Protein AF-0000000079761690 (afdb_homodimer)

Structure (mmCIF, N/CA/C/O backbone):
data_AF-0000000079761690-model_v1
#
loop_
_entity.id
_entity.type
_entity.pdbx_description
1 polymer 'Uncharacterized protein'
#
loop_
_atom_site.group_PDB
_atom_site.id
_atom_site.type_symbol
_atom_site.label_atom_id
_atom_site.label_alt_id
_atom_site.label_comp_id
_atom_site.label_asym_id
_atom_site.label_entity_id
_atom_site.label_seq_id
_atom_site.pdbx_PDB_ins_code
_atom_site.Cartn_x
_atom_site.Cartn_y
_atom_site.Cartn_z
_atom_site.occupancy
_atom_site.B_iso_or_equiv
_atom_site.auth_seq_id
_atom_site.auth_comp_id
_atom_site.auth_asym_id
_atom_site.auth_atom_id
_atom_site.pdbx_PDB_model_num
ATOM 1 N N . MET A 1 1 ? -16.484 -4.801 14.531 1 29.17 1 MET A N 1
ATOM 2 C CA . MET A 1 1 ? -15.445 -5.816 14.625 1 29.17 1 MET A CA 1
ATOM 3 C C . MET A 1 1 ? -14.078 -5.172 14.836 1 29.17 1 MET A C 1
ATOM 5 O O . MET A 1 1 ? -13.812 -4.09 14.312 1 29.17 1 MET A O 1
ATOM 9 N N . ASN A 1 2 ? -13.383 -5.191 15.906 1 39.12 2 ASN A N 1
ATOM 10 C CA . ASN A 1 2 ? -12.172 -4.562 16.422 1 39.12 2 ASN A CA 1
ATOM 11 C C . ASN A 1 2 ? -11.016 -4.672 15.43 1 39.12 2 ASN A C 1
ATOM 13 O O . ASN A 1 2 ? -10.445 -5.75 15.258 1 39.12 2 ASN A O 1
ATOM 17 N N . ASP A 1 3 ? -11.07 -4.363 14.242 1 51.81 3 ASP A N 1
ATOM 18 C CA . ASP A 1 3 ? -10.141 -4.625 13.148 1 51.81 3 ASP A CA 1
ATOM 19 C C . ASP A 1 3 ? -8.695 -4.402 13.594 1 51.81 3 ASP A C 1
ATOM 21 O O . ASP A 1 3 ? -8.242 -3.26 13.688 1 51.81 3 ASP A O 1
ATOM 25 N N . GLU A 1 4 ? -8.211 -5.27 14.5 1 69.19 4 GLU A N 1
ATOM 26 C CA . GLU A 1 4 ? -6.871 -5.238 15.086 1 69.19 4 GLU A CA 1
ATOM 27 C C . GLU A 1 4 ? -5.805 -5.02 14.016 1 69.19 4 GLU A C 1
ATOM 29 O O . GLU A 1 4 ? -5.723 -5.781 13.047 1 69.19 4 GLU A O 1
ATOM 34 N N . LYS A 1 5 ? -5.289 -3.928 14.055 1 87.62 5 LYS A N 1
ATOM 35 C CA . LYS A 1 5 ? -4.242 -3.533 13.109 1 87.62 5 LYS A CA 1
ATOM 36 C C . LYS A 1 5 ? -2.994 -4.395 13.281 1 87.62 5 LYS A C 1
ATOM 38 O O . LYS A 1 5 ? -2.641 -4.77 14.406 1 87.62 5 LYS A O 1
ATOM 43 N N . ARG A 1 6 ? -2.508 -4.945 12.258 1 94.75 6 ARG A N 1
ATOM 44 C CA . ARG A 1 6 ? -1.269 -5.715 12.234 1 94.75 6 ARG A CA 1
ATOM 45 C C . ARG A 1 6 ? -0.121 -4.922 12.852 1 94.75 6 ARG A C 1
ATOM 47 O O . ARG A 1 6 ? 0.032 -3.729 12.578 1 94.75 6 ARG A O 1
ATOM 54 N N . MET A 1 7 ? 0.64 -5.605 13.781 1 95.88 7 MET A N 1
ATOM 55 C CA . MET A 1 7 ? 1.746 -4.953 14.469 1 95.88 7 MET A CA 1
ATOM 56 C C . MET A 1 7 ? 3.068 -5.648 14.164 1 95.88 7 MET A C 1
ATOM 58 O O . MET A 1 7 ? 3.102 -6.863 13.969 1 95.88 7 MET A O 1
ATOM 62 N N . ILE A 1 8 ? 4.109 -4.902 14.141 1 94.94 8 ILE A N 1
ATOM 63 C CA . ILE A 1 8 ? 5.492 -5.363 14.18 1 94.94 8 ILE A CA 1
ATOM 64 C C . ILE A 1 8 ? 6.23 -4.707 15.344 1 94.94 8 ILE A C 1
ATOM 66 O O . ILE A 1 8 ? 6.555 -3.52 15.281 1 94.94 8 ILE A O 1
ATOM 70 N N . GLY A 1 9 ? 6.438 -5.512 16.406 1 93.5 9 GLY A N 1
ATOM 71 C CA . GLY A 1 9 ? 6.855 -4.871 17.641 1 93.5 9 GLY A CA 1
ATOM 72 C C . GLY A 1 9 ? 5.844 -3.871 18.156 1 93.5 9 GLY A C 1
ATOM 73 O O . GLY A 1 9 ? 4.664 -4.188 18.297 1 93.5 9 GLY A O 1
ATOM 74 N N . ASN A 1 10 ? 6.367 -2.721 18.391 1 95.81 10 ASN A N 1
ATOM 75 C CA . ASN A 1 10 ? 5.504 -1.652 18.891 1 95.81 10 ASN A CA 1
ATOM 76 C C . ASN A 1 10 ? 4.945 -0.805 17.75 1 95.81 10 ASN A C 1
ATOM 78 O O . ASN A 1 10 ? 4.184 0.134 17.984 1 95.81 10 ASN A O 1
ATOM 82 N N . TYR A 1 11 ? 5.285 -1.152 16.594 1 97.44 11 TYR A N 1
ATOM 83 C CA . TYR A 1 11 ? 4.879 -0.362 15.438 1 97.44 11 TYR A CA 1
ATOM 84 C C . TYR A 1 11 ? 3.6 -0.914 14.82 1 97.44 11 TYR A C 1
ATOM 86 O O . TYR A 1 11 ? 3.434 -2.131 14.703 1 97.44 11 TYR A O 1
ATOM 94 N N . THR A 1 12 ? 2.682 -0.026 14.461 1 98 12 THR A N 1
ATOM 95 C CA . THR A 1 12 ? 1.476 -0.392 13.727 1 98 12 THR A CA 1
ATOM 96 C C . THR A 1 12 ? 1.738 -0.403 12.227 1 98 12 THR A C 1
ATOM 98 O O . THR A 1 12 ? 2.277 0.561 11.672 1 98 12 THR A O 1
ATOM 101 N N . VAL A 1 13 ? 1.332 -1.502 11.508 1 97.69 13 VAL A N 1
ATOM 102 C CA . VAL A 1 13 ? 1.487 -1.591 10.055 1 97.69 13 VAL A CA 1
ATOM 103 C C . VAL A 1 13 ? 0.431 -0.729 9.367 1 97.69 13 VAL A C 1
ATOM 105 O O . VAL A 1 13 ? -0.77 -0.944 9.555 1 97.69 13 VAL A O 1
ATOM 108 N N . GLU A 1 14 ? 0.853 0.185 8.594 1 97.81 14 GLU A N 1
ATOM 109 C CA . GLU A 1 14 ? -0.068 1.078 7.895 1 97.81 14 GLU A CA 1
ATOM 110 C C . GLU A 1 14 ? -0.171 0.72 6.414 1 97.81 14 GLU A C 1
ATOM 112 O O . GLU A 1 14 ? -1.222 0.905 5.797 1 97.81 14 GLU A O 1
ATOM 117 N N . GLN A 1 15 ? 0.913 0.33 5.863 1 97.94 15 GLN A N 1
ATOM 118 C CA . GLN A 1 15 ? 0.958 -0.113 4.473 1 97.94 15 GLN A CA 1
ATOM 119 C C . GLN A 1 15 ? 1.73 -1.422 4.34 1 97.94 15 GLN A C 1
ATOM 121 O O . GLN A 1 15 ? 2.697 -1.656 5.066 1 97.94 15 GLN A O 1
ATOM 126 N N . SER A 1 16 ? 1.287 -2.203 3.445 1 98 16 SER A N 1
ATOM 127 C CA . SER A 1 16 ? 1.941 -3.48 3.172 1 98 16 SER A CA 1
ATOM 128 C C . SER A 1 16 ? 1.689 -3.932 1.737 1 98 16 SER A C 1
ATOM 130 O O . SER A 1 16 ? 0.546 -3.945 1.276 1 98 16 SER A O 1
ATOM 132 N N . ILE A 1 17 ? 2.756 -4.246 1.039 1 98.38 17 ILE A N 1
ATOM 133 C CA . ILE A 1 17 ? 2.654 -4.789 -0.31 1 98.38 17 ILE A CA 1
ATOM 134 C C . ILE A 1 17 ? 3.559 -6.016 -0.441 1 98.38 17 ILE A C 1
ATOM 136 O O . ILE A 1 17 ? 4.766 -5.93 -0.198 1 98.38 17 ILE A O 1
ATOM 140 N N . HIS A 1 18 ? 2.984 -7.082 -0.744 1 97.19 18 HIS A N 1
ATOM 141 C CA . HIS A 1 18 ? 3.725 -8.32 -0.949 1 97.19 18 HIS A CA 1
ATOM 142 C C . HIS A 1 18 ? 3.84 -8.656 -2.434 1 97.19 18 HIS A C 1
ATOM 144 O O . HIS A 1 18 ? 2.844 -9 -3.074 1 97.19 18 HIS A O 1
ATOM 150 N N . ILE A 1 19 ? 4.977 -8.477 -2.984 1 97.12 19 ILE A N 1
ATOM 151 C CA . ILE A 1 19 ? 5.27 -8.828 -4.371 1 97.12 19 ILE A CA 1
ATOM 152 C C . ILE A 1 19 ? 6.57 -9.617 -4.438 1 97.12 19 ILE A C 1
ATOM 154 O O . ILE A 1 19 ? 7.594 -9.195 -3.895 1 97.12 19 ILE A O 1
ATOM 158 N N . GLY A 1 20 ? 6.52 -10.719 -5.074 1 94.88 20 GLY A N 1
ATOM 159 C CA . GLY A 1 20 ? 7.707 -11.555 -5.176 1 94.88 20 GLY A CA 1
ATOM 160 C C . GLY A 1 20 ? 8.062 -12.25 -3.877 1 94.88 20 GLY A C 1
ATOM 161 O O . GLY A 1 20 ? 7.188 -12.797 -3.203 1 94.88 20 GLY A O 1
ATOM 162 N N . LYS A 1 21 ? 9.344 -12.227 -3.52 1 91.81 21 LYS A N 1
ATOM 163 C CA . LYS A 1 21 ? 9.852 -13.031 -2.414 1 91.81 21 LYS A CA 1
ATOM 164 C C . LYS A 1 21 ? 9.664 -12.32 -1.079 1 91.81 21 LYS A C 1
ATOM 166 O O . LYS A 1 21 ? 9.719 -12.945 -0.02 1 91.81 21 LYS A O 1
ATOM 171 N N . LYS A 1 22 ? 9.422 -11.039 -1.227 1 95.06 22 LYS A N 1
ATOM 172 C CA . LYS A 1 22 ? 9.375 -10.297 0.027 1 95.06 22 LYS A CA 1
ATOM 173 C C . LYS A 1 22 ? 8.133 -9.414 0.101 1 95.06 22 LYS A C 1
ATOM 175 O O . LYS A 1 22 ? 7.586 -9.016 -0.93 1 95.06 22 LYS A O 1
ATOM 180 N N . GLU A 1 23 ? 7.711 -9.211 1.281 1 97.88 23 GLU A N 1
ATOM 181 C CA . GLU A 1 23 ? 6.711 -8.203 1.612 1 97.88 23 GLU A CA 1
ATOM 182 C C . GLU A 1 23 ? 7.367 -6.91 2.09 1 97.88 23 GLU A C 1
ATOM 184 O O . GLU A 1 23 ? 8.281 -6.941 2.912 1 97.88 23 GLU A O 1
ATOM 189 N N . VAL A 1 24 ? 6.945 -5.805 1.529 1 98.62 24 VAL A N 1
ATOM 190 C CA . VAL A 1 24 ? 7.406 -4.5 1.993 1 98.62 24 VAL A CA 1
ATOM 191 C C . VAL A 1 24 ? 6.367 -3.891 2.932 1 98.62 24 VAL A C 1
ATOM 193 O O . VAL A 1 24 ? 5.18 -3.832 2.602 1 98.62 24 VAL A O 1
ATOM 196 N N . VAL A 1 25 ? 6.832 -3.402 4.082 1 98.5 25 VAL A N 1
ATOM 197 C CA . VAL A 1 25 ? 5.902 -2.936 5.105 1 98.5 25 VAL A CA 1
ATOM 198 C C . VAL A 1 25 ? 6.312 -1.543 5.578 1 98.5 25 VAL A C 1
ATOM 200 O O . VAL A 1 25 ? 7.504 -1.265 5.75 1 98.5 25 VAL A O 1
ATOM 203 N N . PHE A 1 26 ? 5.352 -0.658 5.711 1 98.81 26 PHE A N 1
ATOM 204 C CA . PHE A 1 26 ? 5.492 0.643 6.355 1 98.81 26 PHE A CA 1
ATOM 205 C C . PHE A 1 26 ? 4.73 0.677 7.676 1 98.81 26 PHE A C 1
ATOM 207 O O . PHE A 1 26 ? 3.531 0.399 7.711 1 98.81 26 PHE A O 1
ATOM 214 N N . CYS A 1 27 ? 5.426 1.03 8.703 1 98.5 27 CYS A N 1
ATOM 215 C CA . CYS A 1 27 ? 4.816 1.01 10.031 1 98.5 27 CYS A CA 1
ATOM 216 C C . CYS A 1 27 ? 5.117 2.299 10.789 1 98.5 27 CYS A C 1
ATOM 218 O O . CYS A 1 27 ? 6.082 2.996 10.477 1 98.5 27 CYS A O 1
ATOM 220 N N . VAL A 1 28 ? 4.301 2.578 11.797 1 98.44 28 VAL A N 1
ATOM 221 C CA . VAL A 1 28 ? 4.383 3.861 12.484 1 98.44 28 VAL A CA 1
ATOM 222 C C . VAL A 1 28 ? 4.254 3.65 13.992 1 98.44 28 VAL A C 1
ATOM 224 O O . VAL A 1 28 ? 3.412 2.873 14.445 1 98.44 28 VAL A O 1
ATOM 227 N N . ASP A 1 29 ? 5.078 4.199 14.719 1 98 29 ASP A N 1
ATOM 228 C CA . ASP A 1 29 ? 4.977 4.402 16.156 1 98 29 ASP A CA 1
ATOM 229 C C . ASP A 1 29 ? 5.363 5.832 16.547 1 98 29 ASP A C 1
ATOM 231 O O . ASP A 1 29 ? 6.547 6.145 16.688 1 98 29 ASP A O 1
ATOM 235 N N . LYS A 1 30 ? 4.402 6.602 16.812 1 94.38 30 LYS A N 1
ATOM 236 C CA . LYS A 1 30 ? 4.609 8.023 17.047 1 94.38 30 LYS A CA 1
ATOM 237 C C . LYS A 1 30 ? 5.426 8.266 18.312 1 94.38 30 LYS A C 1
ATOM 239 O O . LYS A 1 30 ? 5.957 9.359 18.531 1 94.38 30 LYS A O 1
ATOM 244 N N . ARG A 1 31 ? 5.57 7.344 19.156 1 95.06 31 ARG A N 1
ATOM 245 C CA . ARG A 1 31 ? 6.285 7.496 20.422 1 95.06 31 ARG A CA 1
ATOM 246 C C . ARG A 1 31 ? 7.758 7.137 20.266 1 95.06 31 ARG A C 1
ATOM 248 O O . ARG A 1 31 ? 8.57 7.434 21.141 1 95.06 31 ARG A O 1
ATOM 255 N N . ALA A 1 32 ? 8.086 6.52 19.156 1 96.62 32 ALA A N 1
ATOM 256 C CA . ALA A 1 32 ? 9.453 6.047 18.938 1 96.62 32 ALA A CA 1
ATOM 257 C C . ALA A 1 32 ? 10.352 7.18 18.453 1 96.62 32 ALA A C 1
ATOM 259 O O . ALA A 1 32 ? 9.867 8.195 17.953 1 96.62 32 ALA A O 1
ATOM 260 N N . GLU A 1 33 ? 11.648 7.039 18.672 1 95.5 33 GLU A N 1
ATOM 261 C CA . GLU A 1 33 ? 12.633 7.984 18.156 1 95.5 33 GLU A CA 1
ATOM 262 C C . GLU A 1 33 ? 12.508 8.156 16.656 1 95.5 33 GLU A C 1
ATOM 264 O O . GLU A 1 33 ? 12.602 9.273 16.141 1 95.5 33 GLU A O 1
ATOM 269 N N . HIS A 1 34 ? 12.367 7.109 15.977 1 97.88 34 HIS A N 1
ATOM 270 C CA . HIS A 1 34 ? 12.07 7.078 14.547 1 97.88 34 HIS A CA 1
ATOM 271 C C . HIS A 1 34 ? 10.656 6.57 14.289 1 97.88 34 HIS A C 1
ATOM 273 O O . HIS A 1 34 ? 10.438 5.363 14.164 1 97.88 34 HIS A O 1
ATOM 279 N N . PRO A 1 35 ? 9.75 7.445 14.164 1 97.94 35 PRO A N 1
ATOM 280 C CA . PRO A 1 35 ? 8.336 7.059 14.148 1 97.94 35 PRO A CA 1
ATOM 281 C C . PRO A 1 35 ? 7.949 6.289 12.891 1 97.94 35 PRO A C 1
ATOM 283 O O . PRO A 1 35 ? 6.965 5.547 12.898 1 97.94 35 PRO A O 1
ATOM 286 N N . TYR A 1 36 ? 8.664 6.5 11.766 1 98.62 36 TYR A N 1
ATOM 287 C CA . TYR A 1 36 ? 8.344 5.844 10.5 1 98.62 36 TYR A CA 1
ATOM 288 C C . TYR A 1 36 ? 9.391 4.789 10.156 1 98.62 36 TYR A C 1
ATOM 290 O O . TYR A 1 36 ? 10.578 5.094 10.062 1 98.62 36 TYR A O 1
ATOM 298 N N . VAL A 1 37 ? 8.922 3.59 9.984 1 98.75 37 VAL A N 1
ATOM 299 C CA . VAL A 1 37 ? 9.844 2.492 9.711 1 98.75 37 VAL A CA 1
ATOM 300 C C . VAL A 1 37 ? 9.391 1.738 8.461 1 98.75 37 VAL A C 1
ATOM 302 O O . VAL A 1 37 ? 8.195 1.49 8.281 1 98.75 37 VAL A O 1
ATOM 305 N N . VAL A 1 38 ? 10.312 1.453 7.59 1 98.81 38 VAL A N 1
ATOM 306 C CA . VAL A 1 38 ? 10.102 0.581 6.438 1 98.81 38 VAL A CA 1
ATOM 307 C C . VAL A 1 38 ? 10.953 -0.676 6.574 1 98.81 38 VAL A C 1
ATOM 309 O O . VAL A 1 38 ? 12.133 -0.596 6.918 1 98.81 38 VAL A O 1
ATOM 312 N N . CYS A 1 39 ? 10.43 -1.824 6.34 1 98.5 39 CYS A N 1
ATOM 313 C CA . CYS A 1 39 ? 11.188 -3.068 6.418 1 98.5 39 CYS A CA 1
ATOM 314 C C . CYS A 1 39 ? 10.633 -4.105 5.449 1 98.5 39 CYS A C 1
ATOM 316 O O . CYS A 1 39 ? 9.609 -3.873 4.801 1 98.5 39 CYS A O 1
ATOM 318 N N . TYR A 1 40 ? 11.398 -5.141 5.258 1 97.94 40 TYR A N 1
ATOM 319 C CA . TYR A 1 40 ? 10.898 -6.332 4.578 1 97.94 40 TYR A CA 1
ATOM 320 C C . TYR A 1 40 ? 10.328 -7.328 5.578 1 97.94 40 TYR A C 1
ATOM 322 O O . TYR A 1 40 ? 10.703 -7.332 6.75 1 97.94 40 TYR A O 1
ATOM 330 N N . CYS A 1 41 ? 9.344 -8.062 5.164 1 95.38 41 CYS A N 1
ATOM 331 C CA . CYS A 1 41 ? 8.938 -9.273 5.863 1 95.38 41 CYS A CA 1
ATOM 332 C C . CYS A 1 41 ? 9.164 -10.508 4.996 1 95.38 41 CYS A C 1
ATOM 334 O O . CYS A 1 41 ? 8.641 -10.594 3.883 1 95.38 41 CYS A O 1
ATOM 336 N N . ASP A 1 42 ? 9.898 -11.336 5.543 1 90.31 42 ASP A N 1
ATOM 337 C CA . ASP A 1 42 ? 10.195 -12.602 4.879 1 90.31 42 ASP A CA 1
ATOM 338 C C . ASP A 1 42 ? 9.352 -13.742 5.465 1 90.31 42 ASP A C 1
ATOM 340 O O . ASP A 1 42 ? 9.148 -13.805 6.676 1 90.31 42 ASP A O 1
ATOM 344 N N . TYR A 1 43 ? 8.953 -14.625 4.637 1 86.75 43 TYR A N 1
ATOM 345 C CA . TYR A 1 43 ? 8.094 -15.719 5.086 1 86.75 43 TYR A CA 1
ATOM 346 C C . TYR A 1 43 ? 8.773 -17.062 4.883 1 86.75 43 TYR A C 1
ATOM 348 O O . TYR A 1 43 ? 8.188 -18.109 5.152 1 86.75 43 TYR A O 1
ATOM 356 N N . ASN A 1 44 ? 9.945 -17 4.375 1 82.31 44 ASN A N 1
ATOM 357 C CA . ASN A 1 44 ? 10.656 -18.25 4.133 1 82.31 44 ASN A CA 1
ATOM 358 C C . ASN A 1 44 ? 11.266 -18.797 5.414 1 82.31 44 ASN A C 1
ATOM 360 O O . ASN A 1 44 ? 12.484 -18.766 5.59 1 82.31 44 ASN A O 1
ATOM 364 N N . ASN A 1 45 ? 10.477 -19.297 6.316 1 79.25 45 ASN A N 1
ATOM 365 C CA . ASN A 1 45 ? 10.867 -19.922 7.574 1 79.25 45 ASN A CA 1
ATOM 366 C C . ASN A 1 45 ? 9.914 -21.031 7.969 1 79.25 45 ASN A C 1
ATOM 368 O O . ASN A 1 45 ? 8.836 -21.172 7.391 1 79.25 45 ASN A O 1
ATOM 372 N N . PRO A 1 46 ? 10.281 -21.922 8.766 1 77.44 46 PRO A N 1
ATOM 373 C CA . PRO A 1 46 ? 9.508 -23.125 9.07 1 77.44 46 PRO A CA 1
ATOM 374 C C . PRO A 1 46 ? 8.094 -22.812 9.562 1 77.44 46 PRO A C 1
ATOM 376 O O . PRO A 1 46 ? 7.199 -23.656 9.477 1 77.44 46 PRO A O 1
ATOM 379 N N . PHE A 1 47 ? 7.828 -21.625 10.109 1 79.62 47 PHE A N 1
ATOM 380 C CA . PHE A 1 47 ? 6.527 -21.281 10.68 1 79.62 47 PHE A CA 1
ATOM 381 C C . PHE A 1 47 ? 5.746 -20.391 9.734 1 79.62 47 PHE A C 1
ATOM 383 O O . PHE A 1 47 ? 4.598 -20.031 10.008 1 79.62 47 PHE A O 1
ATOM 390 N N . SER A 1 48 ? 6.289 -20.094 8.672 1 79.12 48 SER A N 1
ATOM 391 C CA . SER A 1 48 ? 5.684 -19.172 7.711 1 79.12 48 SER A CA 1
ATOM 392 C C . SER A 1 48 ? 5.203 -17.891 8.391 1 79.12 48 SER A C 1
ATOM 394 O O . SER A 1 48 ? 4.125 -17.391 8.07 1 79.12 48 SER A O 1
ATOM 396 N N . ALA A 1 49 ? 5.895 -17.547 9.438 1 83.31 49 ALA A N 1
ATOM 397 C CA . ALA A 1 49 ? 5.602 -16.328 10.164 1 83.31 49 ALA A CA 1
ATOM 398 C C . ALA A 1 49 ? 6.375 -15.141 9.578 1 83.31 49 ALA A C 1
ATOM 400 O O . ALA A 1 49 ? 7.488 -15.312 9.078 1 83.31 49 ALA A O 1
ATOM 401 N N . PRO A 1 50 ? 5.703 -13.984 9.57 1 86.94 50 PRO A N 1
ATOM 402 C CA . PRO A 1 50 ? 6.438 -12.82 9.07 1 86.94 50 PRO A CA 1
ATOM 403 C C . PRO A 1 50 ? 7.668 -12.492 9.914 1 86.94 50 PRO A C 1
ATOM 405 O O . PRO A 1 50 ? 7.562 -12.328 11.133 1 86.94 50 PRO A O 1
ATOM 408 N N . TRP A 1 51 ? 8.789 -12.484 9.281 1 91.81 51 TRP A N 1
ATOM 409 C CA . TRP A 1 51 ? 10.055 -12.102 9.906 1 91.81 51 TRP A CA 1
ATOM 410 C C . TRP A 1 51 ? 10.555 -10.773 9.344 1 91.81 51 TRP A C 1
ATOM 412 O O . TRP A 1 51 ? 11.031 -10.719 8.203 1 91.81 51 TRP A O 1
ATOM 422 N N . PRO A 1 52 ? 10.531 -9.727 10.133 1 95.25 52 PRO A N 1
ATOM 423 C CA . PRO A 1 52 ? 10.984 -8.422 9.641 1 95.25 52 PRO A CA 1
ATOM 424 C C . PRO A 1 52 ? 12.5 -8.352 9.477 1 95.25 52 PRO A C 1
ATOM 426 O O . PRO A 1 52 ? 13.242 -8.812 10.344 1 95.25 52 PRO A O 1
ATOM 429 N N . THR A 1 53 ? 12.938 -7.91 8.398 1 95.75 53 THR A N 1
ATOM 430 C CA . THR A 1 53 ? 14.359 -7.742 8.109 1 95.75 53 THR A CA 1
ATOM 431 C C . THR A 1 53 ? 14.625 -6.379 7.48 1 95.75 53 THR A C 1
ATOM 433 O O . THR A 1 53 ? 13.711 -5.746 6.945 1 95.75 53 THR A O 1
ATOM 436 N N . GLU A 1 54 ? 15.906 -5.805 7.629 1 97.5 54 GLU A N 1
ATOM 437 C CA . GLU A 1 54 ? 16.391 -4.594 6.977 1 97.5 54 GLU A CA 1
ATOM 438 C C . GLU A 1 54 ? 15.5 -3.395 7.305 1 97.5 54 GLU A C 1
ATOM 440 O O . GLU A 1 54 ? 15.102 -2.648 6.406 1 97.5 54 GLU A O 1
ATOM 445 N N . ALA A 1 55 ? 15.211 -3.281 8.508 1 98.06 55 ALA A N 1
ATOM 446 C CA . ALA A 1 55 ? 14.391 -2.164 8.969 1 98.06 55 ALA A CA 1
ATOM 447 C C . ALA A 1 55 ? 15.164 -0.852 8.906 1 98.06 55 ALA A C 1
ATOM 449 O O . ALA A 1 55 ? 16.328 -0.791 9.32 1 98.06 55 ALA A O 1
ATOM 450 N N . VAL A 1 56 ? 14.609 0.139 8.328 1 98.69 56 VAL A N 1
ATOM 451 C CA . VAL A 1 56 ? 15.148 1.493 8.305 1 98.69 56 VAL A CA 1
ATOM 452 C C . VAL A 1 56 ? 14.156 2.463 8.938 1 98.69 56 VAL A C 1
ATOM 454 O O . VAL A 1 56 ? 12.984 2.504 8.539 1 98.69 56 VAL A O 1
ATOM 457 N N . GLY A 1 57 ? 14.547 3.188 9.945 1 98.25 57 GLY A N 1
ATOM 458 C CA . GLY A 1 57 ? 13.719 4.168 10.625 1 98.25 57 GLY A CA 1
ATOM 459 C C . GLY A 1 57 ? 14.07 5.602 10.266 1 98.25 57 GLY A C 1
ATOM 460 O O . GLY A 1 57 ? 15.234 5.914 10.016 1 98.25 57 GLY A O 1
ATOM 461 N N . THR A 1 58 ? 13.133 6.469 10.211 1 98.25 58 THR A N 1
ATOM 462 C CA . THR A 1 58 ? 13.328 7.883 9.922 1 98.25 58 THR A CA 1
ATOM 463 C C . THR A 1 58 ? 12.258 8.734 10.602 1 98.25 58 THR A C 1
ATOM 465 O O . THR A 1 58 ? 11.234 8.211 11.039 1 98.25 58 THR A O 1
ATOM 468 N N . GLU A 1 59 ? 12.523 9.953 10.781 1 96.69 59 GLU A N 1
ATOM 469 C CA . GLU A 1 59 ? 11.547 10.898 11.312 1 96.69 59 GLU A CA 1
ATOM 470 C C . GLU A 1 59 ? 10.781 11.594 10.188 1 96.69 59 GLU A C 1
ATOM 472 O O . GLU A 1 59 ? 9.812 12.312 10.438 1 96.69 59 GLU A O 1
ATOM 477 N N . ASP A 1 60 ? 11.211 11.43 8.961 1 96.62 60 ASP A N 1
ATOM 478 C CA . ASP A 1 60 ? 10.633 12.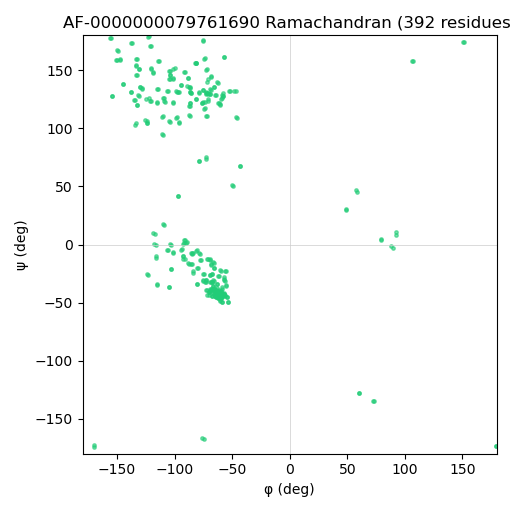055 7.777 1 96.62 60 ASP A CA 1
ATOM 479 C C . ASP A 1 60 ? 9.688 11.094 7.062 1 96.62 60 ASP A C 1
ATOM 481 O O . ASP A 1 60 ? 10.125 10.141 6.418 1 96.62 60 ASP A O 1
ATOM 485 N N . TYR A 1 61 ? 8.414 11.422 7.145 1 98.12 61 TYR A N 1
ATOM 486 C CA . TYR A 1 61 ? 7.391 10.562 6.562 1 98.12 61 TYR A CA 1
ATOM 487 C C . TYR A 1 61 ? 7.605 10.391 5.062 1 98.12 61 TYR A C 1
ATOM 489 O O . TYR A 1 61 ? 7.496 9.281 4.535 1 98.12 61 TYR A O 1
ATOM 497 N N . LEU A 1 62 ? 7.859 11.43 4.336 1 98.44 62 LEU A N 1
ATOM 498 C CA . LEU A 1 62 ? 8 11.359 2.887 1 98.44 62 LEU A CA 1
ATOM 499 C C . LEU A 1 62 ? 9.234 10.555 2.504 1 98.44 62 LEU A C 1
ATOM 501 O O . LEU A 1 62 ? 9.227 9.844 1.494 1 98.44 62 LEU A O 1
ATOM 505 N N . GLU A 1 63 ? 10.273 10.695 3.311 1 98.31 63 GLU A N 1
ATOM 506 C CA . GLU A 1 63 ? 11.445 9.852 3.105 1 98.31 63 GLU A CA 1
ATOM 507 C C . GLU A 1 63 ? 11.102 8.375 3.271 1 98.31 63 GLU A C 1
ATOM 509 O O . GLU A 1 63 ? 11.539 7.539 2.475 1 98.31 63 GLU A O 1
ATOM 514 N N . ALA A 1 64 ? 10.367 8.078 4.293 1 98.81 64 ALA A N 1
ATOM 515 C CA . ALA A 1 64 ? 9.953 6.695 4.535 1 98.81 64 ALA A CA 1
ATOM 516 C C . ALA A 1 64 ? 9.133 6.156 3.371 1 98.81 64 ALA A C 1
ATOM 518 O O . ALA A 1 64 ? 9.352 5.031 2.916 1 98.81 64 ALA A O 1
ATOM 519 N N . MET A 1 65 ? 8.188 6.973 2.865 1 98.81 65 MET A N 1
ATOM 520 C CA . MET A 1 65 ? 7.316 6.523 1.782 1 98.81 65 MET A CA 1
ATOM 521 C C . MET A 1 65 ? 8.102 6.359 0.485 1 98.81 65 MET A C 1
ATOM 523 O O . MET A 1 65 ? 7.805 5.473 -0.316 1 98.81 65 MET A O 1
ATOM 527 N N . GLN A 1 66 ? 9.133 7.215 0.306 1 98.75 66 GLN A N 1
ATOM 528 C CA . GLN A 1 66 ? 10.031 7.031 -0.83 1 98.75 66 GLN A CA 1
ATOM 529 C C . GLN A 1 66 ? 10.75 5.691 -0.75 1 98.75 66 GLN A C 1
ATOM 531 O O . GLN A 1 66 ? 10.852 4.973 -1.746 1 98.75 66 GLN A O 1
ATOM 536 N N . LEU A 1 67 ? 11.25 5.41 0.404 1 98.81 67 LEU A N 1
ATOM 537 C CA . LEU A 1 67 ? 11.93 4.137 0.609 1 98.81 67 LEU A CA 1
ATOM 538 C C . LEU A 1 67 ? 10.984 2.969 0.375 1 98.81 67 LEU A C 1
ATOM 540 O O . LEU A 1 67 ? 11.352 1.979 -0.26 1 98.81 67 LEU A O 1
ATOM 544 N N . PHE A 1 68 ? 9.789 3.072 0.929 1 98.88 68 PHE A N 1
ATOM 545 C CA . PHE A 1 68 ? 8.766 2.055 0.737 1 98.88 68 PHE A CA 1
ATOM 546 C C . PHE A 1 68 ? 8.539 1.787 -0.746 1 98.88 68 PHE A C 1
ATOM 548 O O . PHE A 1 68 ? 8.562 0.636 -1.186 1 98.88 68 PHE A O 1
ATOM 555 N N . CYS A 1 69 ? 8.352 2.803 -1.521 1 98.69 69 CYS A N 1
ATOM 556 C CA . CYS A 1 69 ? 8.109 2.686 -2.957 1 98.69 69 CYS A CA 1
ATOM 557 C C . CYS A 1 69 ? 9.32 2.084 -3.662 1 98.69 69 CYS A C 1
ATOM 559 O O . CYS A 1 69 ? 9.172 1.24 -4.547 1 98.69 69 CYS A O 1
ATOM 561 N N . ASP A 1 70 ? 10.5 2.545 -3.287 1 98.75 70 ASP A N 1
ATOM 562 C CA . ASP A 1 70 ? 11.727 2.021 -3.883 1 98.75 70 ASP A CA 1
ATOM 563 C C . ASP A 1 70 ? 11.836 0.513 -3.674 1 98.75 70 ASP A C 1
ATOM 565 O O . ASP A 1 70 ? 12.234 -0.217 -4.582 1 98.75 70 ASP A O 1
ATOM 569 N N . ARG A 1 71 ? 11.539 0.094 -2.482 1 98.81 71 ARG A N 1
ATOM 570 C CA . ARG A 1 71 ? 11.656 -1.326 -2.166 1 98.81 71 ARG A CA 1
ATOM 571 C C . ARG A 1 71 ? 10.609 -2.141 -2.92 1 98.81 71 ARG A C 1
ATOM 573 O O . ARG A 1 71 ? 10.891 -3.244 -3.393 1 98.81 71 ARG A O 1
ATOM 580 N N . VAL A 1 72 ? 9.391 -1.62 -3.012 1 98.81 72 VAL A N 1
ATOM 581 C CA . VAL A 1 72 ? 8.367 -2.291 -3.811 1 98.81 72 VAL A CA 1
ATOM 582 C C . VAL A 1 72 ? 8.828 -2.391 -5.262 1 98.81 72 VAL A C 1
ATOM 584 O O . VAL A 1 72 ? 8.711 -3.447 -5.887 1 98.81 72 VAL A O 1
ATOM 587 N N . GLN A 1 73 ? 9.414 -1.288 -5.762 1 98.56 73 GLN A N 1
ATOM 588 C CA . GLN A 1 73 ? 9.93 -1.264 -7.129 1 98.56 73 GLN A CA 1
ATOM 589 C C . GLN A 1 73 ? 10.992 -2.342 -7.336 1 98.56 73 GLN A C 1
ATOM 591 O O . GLN A 1 73 ? 11.016 -3.004 -8.375 1 98.56 73 GLN A O 1
ATOM 596 N N . THR A 1 74 ? 11.836 -2.459 -6.41 1 98.62 74 THR A N 1
ATOM 597 C CA . THR A 1 74 ? 12.875 -3.477 -6.484 1 98.62 74 THR A CA 1
ATOM 598 C C . THR A 1 74 ? 12.266 -4.871 -6.59 1 98.62 74 THR A C 1
ATOM 600 O O . THR A 1 74 ? 12.719 -5.695 -7.387 1 98.62 74 THR A O 1
ATOM 603 N N . GLN A 1 75 ? 11.234 -5.16 -5.773 1 98.44 75 GLN A N 1
ATOM 604 C CA . GLN A 1 75 ? 10.57 -6.453 -5.82 1 98.44 75 GLN A CA 1
ATOM 605 C C . GLN A 1 75 ? 9.875 -6.668 -7.164 1 98.44 75 GLN A C 1
ATOM 607 O O . GLN A 1 75 ? 9.867 -7.777 -7.699 1 98.44 75 GLN A O 1
ATOM 612 N N . ILE A 1 76 ? 9.258 -5.625 -7.719 1 98.75 76 ILE A N 1
ATOM 613 C CA . ILE A 1 76 ? 8.625 -5.699 -9.031 1 98.75 76 ILE A CA 1
ATOM 614 C C . ILE A 1 76 ? 9.664 -6.098 -10.078 1 98.75 76 ILE A C 1
ATOM 616 O O . ILE A 1 76 ? 9.438 -7.023 -10.859 1 98.75 76 ILE A O 1
ATOM 620 N N . GLU A 1 77 ? 10.773 -5.402 -10.055 1 98.5 77 GLU A N 1
ATOM 621 C CA . GLU A 1 77 ? 11.828 -5.641 -11.031 1 98.5 77 GLU A CA 1
ATOM 622 C C . GLU A 1 77 ? 12.391 -7.055 -10.906 1 98.5 77 GLU A C 1
ATOM 624 O O . GLU A 1 77 ? 12.633 -7.727 -11.914 1 98.5 77 GLU A O 1
ATOM 629 N N . GLN A 1 78 ? 12.625 -7.48 -9.719 1 98.19 78 GLN A N 1
ATOM 630 C CA . GLN A 1 78 ? 13.148 -8.82 -9.492 1 98.19 78 GLN A CA 1
ATOM 631 C C . GLN A 1 78 ? 12.156 -9.883 -9.961 1 98.19 78 GLN A C 1
ATOM 633 O O . GLN A 1 78 ? 12.555 -10.891 -10.555 1 98.19 78 GLN A O 1
ATOM 638 N N . THR A 1 79 ? 10.898 -9.648 -9.672 1 97.81 79 THR A N 1
ATOM 639 C CA . THR A 1 79 ? 9.867 -10.594 -10.094 1 97.81 79 THR A CA 1
ATOM 640 C C . THR A 1 79 ? 9.758 -10.633 -11.617 1 97.81 79 THR A C 1
ATOM 642 O O . THR A 1 79 ? 9.625 -11.703 -12.203 1 97.81 79 THR A O 1
ATOM 645 N N . ARG A 1 80 ? 9.789 -9.484 -12.203 1 97.44 80 ARG A N 1
ATOM 646 C CA . ARG A 1 80 ? 9.75 -9.398 -13.656 1 97.44 80 ARG A CA 1
ATOM 647 C C . ARG A 1 80 ? 10.93 -10.141 -14.281 1 97.44 80 ARG A C 1
ATOM 649 O O . ARG A 1 80 ? 10.766 -10.867 -15.266 1 97.44 80 ARG A O 1
ATOM 656 N N . ALA A 1 81 ? 12.102 -9.922 -13.742 1 97.5 81 ALA A N 1
ATOM 657 C CA . ALA A 1 81 ? 13.305 -10.594 -14.234 1 97.5 81 ALA A CA 1
ATOM 658 C C . ALA A 1 81 ? 13.172 -12.109 -14.133 1 97.5 81 ALA A C 1
ATOM 660 O O . ALA A 1 81 ? 13.609 -12.836 -15.031 1 97.5 81 ALA A O 1
ATOM 661 N N . GLU A 1 82 ? 12.602 -12.586 -13.07 1 96.19 82 GLU A N 1
ATOM 662 C CA . GLU A 1 82 ? 12.383 -14.016 -12.898 1 96.19 82 GLU A CA 1
ATOM 663 C C . GLU A 1 82 ? 11.414 -14.555 -13.945 1 96.19 82 GLU A C 1
ATOM 665 O O . GLU A 1 82 ? 11.648 -15.609 -14.531 1 96.19 82 GLU A O 1
ATOM 670 N N . GLN A 1 83 ? 10.375 -13.773 -14.188 1 96 83 GLN A N 1
ATOM 671 C CA . GLN A 1 83 ? 9.352 -14.227 -15.125 1 96 83 GLN A CA 1
ATOM 672 C C . GLN A 1 83 ? 9.859 -14.172 -16.562 1 96 83 GLN A C 1
ATOM 674 O O . GLN A 1 83 ? 9.438 -14.961 -17.406 1 96 83 GLN A O 1
ATOM 679 N N . GLU A 1 84 ? 10.719 -13.273 -16.828 1 95.75 84 GLU A N 1
ATOM 680 C CA . GLU A 1 84 ? 11.258 -13.094 -18.172 1 95.75 84 GLU A CA 1
ATOM 681 C C . GLU A 1 84 ? 12.133 -14.273 -18.578 1 95.75 84 GLU A C 1
ATOM 683 O O . GLU A 1 84 ? 12.414 -14.461 -19.766 1 95.75 84 GLU A O 1
ATOM 688 N N . LYS A 1 85 ? 12.539 -15.031 -17.609 1 95.25 85 LYS A N 1
ATOM 689 C CA . LYS A 1 85 ? 13.312 -16.234 -17.906 1 95.25 85 LYS A CA 1
ATOM 690 C C . LYS A 1 85 ? 12.453 -17.266 -18.625 1 95.25 85 LYS A C 1
ATOM 692 O O . LYS A 1 85 ? 12.984 -18.125 -19.328 1 95.25 85 LYS A O 1
ATOM 697 N N . PHE A 1 86 ? 11.156 -17.156 -18.375 1 96.19 86 PHE A N 1
ATOM 698 C CA . PHE A 1 86 ? 10.227 -18.062 -19.031 1 96.19 86 PHE A CA 1
ATOM 699 C C . PHE A 1 86 ? 9.812 -17.516 -20.391 1 96.19 86 PHE A C 1
ATOM 701 O O . PHE A 1 86 ? 9.047 -16.547 -20.484 1 96.19 86 PHE A O 1
ATOM 708 N N . LYS A 1 87 ? 10.242 -18.156 -21.469 1 93.88 87 LYS A N 1
ATOM 709 C CA . LYS A 1 87 ? 10.016 -17.688 -22.828 1 93.88 87 LYS A CA 1
ATOM 710 C C . LYS A 1 87 ? 8.805 -18.375 -23.453 1 93.88 87 LYS A C 1
ATOM 712 O O . LYS A 1 87 ? 8.867 -18.812 -24.609 1 93.88 87 LYS A O 1
ATOM 717 N N . PHE A 1 88 ? 7.785 -18.531 -22.719 1 95.69 88 PHE A N 1
ATOM 718 C CA . PHE A 1 88 ? 6.57 -19.156 -23.219 1 95.69 88 PHE A CA 1
ATOM 719 C C . PHE A 1 88 ? 5.332 -18.406 -22.75 1 95.69 88 PHE A C 1
ATOM 721 O O . PHE A 1 88 ? 5.441 -17.438 -21.984 1 95.69 88 PHE A O 1
ATOM 728 N N . ASP A 1 89 ? 4.223 -18.812 -23.25 1 95.12 89 ASP A N 1
ATOM 729 C CA . ASP A 1 89 ? 2.945 -18.203 -22.906 1 95.12 89 ASP A CA 1
ATOM 730 C C . ASP A 1 89 ? 2.66 -18.328 -21.422 1 95.12 89 ASP A C 1
ATOM 732 O O . ASP A 1 89 ? 2.584 -19.453 -20.891 1 95.12 89 ASP A O 1
ATOM 736 N N . PRO A 1 90 ? 2.498 -17.219 -20.719 1 95.88 90 PRO A N 1
ATOM 737 C CA . PRO A 1 90 ? 2.326 -17.234 -19.266 1 95.88 90 PRO A CA 1
ATOM 738 C C . PRO A 1 90 ? 0.897 -17.562 -18.844 1 95.88 90 PRO A C 1
ATOM 740 O O . PRO A 1 90 ? 0.612 -17.672 -17.656 1 95.88 90 PRO A O 1
ATOM 743 N N . THR A 1 91 ? -0.041 -17.703 -19.734 1 95.62 91 THR A N 1
ATOM 744 C CA . THR A 1 91 ? -1.444 -17.922 -19.391 1 95.62 91 THR A CA 1
ATOM 745 C C . THR A 1 91 ? -1.612 -19.172 -18.547 1 95.62 91 THR A C 1
ATOM 747 O O . THR A 1 91 ? -1.167 -20.266 -18.938 1 95.62 91 THR A O 1
ATOM 750 N N . PRO A 1 92 ? -2.268 -19.078 -17.406 1 97.31 92 PRO A N 1
ATOM 751 C CA . PRO A 1 92 ? -2.418 -20.219 -16.516 1 97.31 92 PRO A CA 1
ATOM 752 C C . PRO A 1 92 ? -3.316 -21.312 -17.109 1 97.31 92 PRO A C 1
ATOM 754 O O . PRO A 1 92 ? -4.316 -21 -17.766 1 97.31 92 PRO A O 1
ATOM 757 N N . PHE A 1 93 ? -2.943 -22.516 -16.812 1 98.19 93 PHE A N 1
ATOM 758 C CA . PHE A 1 93 ? -3.789 -23.656 -17.125 1 98.19 93 PHE A CA 1
ATOM 759 C C . PHE A 1 93 ? -5.008 -23.703 -16.219 1 98.19 93 PHE A C 1
ATOM 761 O O . PHE A 1 93 ? -4.949 -23.234 -15.078 1 98.19 93 PHE A O 1
ATOM 768 N N . THR A 1 94 ? -6.086 -24.25 -16.719 1 97.31 94 THR A N 1
ATOM 769 C CA . THR A 1 94 ? -7.324 -24.406 -15.961 1 97.31 94 THR A CA 1
ATOM 770 C C . THR A 1 94 ? -7.746 -25.875 -15.93 1 97.31 94 THR A C 1
ATOM 772 O O . THR A 1 94 ? -7.078 -26.734 -16.5 1 97.31 94 THR A O 1
ATOM 775 N N . VAL A 1 95 ? -8.812 -26.094 -15.266 1 97 95 VAL A N 1
ATOM 776 C CA . VAL A 1 95 ? -9.344 -27.453 -15.141 1 97 95 VAL A CA 1
ATOM 777 C C . VAL A 1 95 ? -9.695 -28 -16.516 1 97 95 VAL A C 1
ATOM 779 O O . VAL A 1 95 ? -9.594 -29.203 -16.75 1 97 95 VAL A O 1
ATOM 782 N N . ALA A 1 96 ? -10.016 -27.156 -17.453 1 97.56 96 ALA A N 1
ATOM 783 C CA . ALA A 1 96 ? -10.367 -27.562 -18.812 1 97.56 96 ALA A CA 1
ATOM 784 C C . ALA A 1 96 ? -9.18 -28.188 -19.531 1 97.56 96 ALA A C 1
ATOM 786 O O . ALA A 1 96 ? -9.344 -28.953 -20.484 1 97.56 96 ALA A O 1
ATOM 787 N N . ASP A 1 97 ? -8.008 -27.953 -19.094 1 98.31 97 ASP A N 1
ATOM 788 C CA . ASP A 1 97 ? -6.781 -28.438 -19.719 1 98.31 97 ASP A CA 1
ATOM 789 C C . ASP A 1 97 ? -6.363 -29.781 -19.125 1 98.31 97 ASP A C 1
ATOM 791 O O . ASP A 1 97 ? -5.336 -30.344 -19.516 1 98.31 97 ASP A O 1
ATOM 795 N N . CYS A 1 98 ? -7.188 -30.297 -18.234 1 98.31 98 CYS A N 1
ATOM 796 C CA . CYS A 1 98 ? -6.781 -31.469 -17.453 1 98.31 98 CYS A CA 1
ATOM 797 C C . CYS A 1 98 ? -7.734 -32.625 -17.672 1 98.31 98 CYS A C 1
ATOM 799 O O . CYS A 1 98 ? -8.891 -32.438 -18.047 1 98.31 98 CYS A O 1
ATOM 801 N N . ILE A 1 99 ? -7.195 -33.75 -17.516 1 97 99 ILE A N 1
ATOM 802 C CA . ILE A 1 99 ? -8.023 -34.938 -17.234 1 97 99 ILE A CA 1
ATOM 803 C C . ILE A 1 99 ? -8.586 -34.844 -15.82 1 97 99 ILE A C 1
ATOM 805 O O . ILE A 1 99 ? -7.84 -34.656 -14.859 1 97 99 ILE A O 1
ATOM 809 N N . PRO A 1 100 ? -9.852 -34.906 -15.648 1 88.75 100 PRO A N 1
ATOM 810 C CA . PRO A 1 100 ? -10.422 -34.781 -14.312 1 88.75 100 PRO A CA 1
ATOM 811 C C . PRO A 1 100 ? -9.719 -35.625 -13.273 1 88.75 100 PRO A C 1
ATOM 813 O O . PRO A 1 100 ? -9.367 -36.781 -13.555 1 88.75 100 PRO A O 1
ATOM 816 N N . ASP A 1 101 ? -9.414 -35.031 -12.195 1 86.75 101 ASP A N 1
ATOM 817 C CA . ASP A 1 101 ? -8.703 -35.719 -11.125 1 86.75 101 ASP A CA 1
ATOM 818 C C . ASP A 1 101 ? -9.633 -36.656 -10.383 1 86.75 101 ASP A C 1
ATOM 820 O O . ASP A 1 101 ? -10.719 -36.281 -9.945 1 86.75 101 ASP A O 1
ATOM 824 N N . MET A 1 102 ? -9.266 -37.938 -10.352 1 86.88 102 MET A N 1
ATOM 825 C CA . MET A 1 102 ? -9.906 -38.875 -9.445 1 86.88 102 MET A CA 1
ATOM 826 C C . MET A 1 102 ? -9.094 -39.031 -8.164 1 86.88 102 MET A C 1
ATOM 828 O O . MET A 1 102 ? -8.086 -39.75 -8.148 1 86.88 102 MET A O 1
ATOM 832 N N . ARG A 1 103 ? -9.5 -38.469 -7.062 1 88.31 103 ARG A N 1
ATOM 833 C CA . ARG A 1 103 ? -8.75 -38.312 -5.82 1 88.31 103 ARG A CA 1
ATOM 834 C C . ARG A 1 103 ? -8.266 -39.688 -5.297 1 88.31 103 ARG A C 1
ATOM 836 O O . ARG A 1 103 ? -7.195 -39.75 -4.691 1 88.31 103 ARG A O 1
ATOM 843 N N . ASN A 1 104 ? -8.992 -40.688 -5.629 1 88.75 104 ASN A N 1
ATOM 844 C CA . ASN A 1 104 ? -8.633 -42 -5.094 1 88.75 104 ASN A CA 1
ATOM 845 C C . ASN A 1 104 ? -7.66 -42.75 -6.008 1 88.75 104 ASN A C 1
ATOM 847 O O . ASN A 1 104 ? -7.266 -43.875 -5.727 1 88.75 104 ASN A O 1
ATOM 851 N N . LYS A 1 105 ? -7.297 -42.094 -7.094 1 93.56 105 LYS A N 1
ATOM 852 C CA . LYS A 1 105 ? -6.344 -42.688 -8.016 1 93.56 105 LYS A CA 1
ATOM 853 C C . LYS A 1 105 ? -4.961 -42.062 -7.879 1 93.56 105 LYS A C 1
ATOM 855 O O . LYS A 1 105 ? -4.844 -40.875 -7.547 1 93.56 105 LYS A O 1
ATOM 860 N N . SER A 1 106 ? -4 -42.875 -8.148 1 96.94 106 SER A N 1
ATOM 861 C CA . SER A 1 106 ? -2.619 -42.438 -8.07 1 96.94 106 SER A CA 1
ATOM 862 C C . SER A 1 106 ? -2.285 -41.5 -9.219 1 96.94 106 SER A C 1
ATOM 864 O O . SER A 1 106 ? -2.697 -41.719 -10.359 1 96.94 106 SER A O 1
ATOM 866 N N . ILE A 1 107 ? -1.521 -40.5 -8.844 1 97.5 107 ILE A N 1
ATOM 867 C CA . ILE A 1 107 ? -1.035 -39.594 -9.867 1 97.5 107 ILE A CA 1
ATOM 868 C C . ILE A 1 107 ? 0.489 -39.656 -9.938 1 97.5 107 ILE A C 1
ATOM 870 O O . ILE A 1 107 ? 1.12 -38.844 -10.625 1 97.5 107 ILE A O 1
ATOM 874 N N . VAL A 1 108 ? 1.064 -40.594 -9.25 1 97.69 108 VAL A N 1
ATOM 875 C CA . VAL A 1 108 ? 2.514 -40.75 -9.281 1 97.69 108 VAL A CA 1
ATOM 876 C C . VAL A 1 108 ? 2.984 -40.969 -10.711 1 97.69 108 VAL A C 1
ATOM 878 O O . VAL A 1 108 ? 2.426 -41.812 -11.422 1 97.69 108 VAL A O 1
ATOM 881 N N . GLY A 1 109 ? 3.979 -40.219 -11.133 1 96.88 109 GLY A N 1
ATOM 882 C CA . GLY A 1 109 ? 4.539 -40.344 -12.469 1 96.88 109 GLY A CA 1
ATOM 883 C C . GLY A 1 109 ? 3.834 -39.5 -13.508 1 96.88 109 GLY A C 1
ATOM 884 O O . GLY A 1 109 ? 4.27 -39.438 -14.656 1 96.88 109 GLY A O 1
ATOM 885 N N . LYS A 1 110 ? 2.783 -38.781 -13.078 1 97.56 110 LYS A N 1
ATOM 886 C CA . LYS A 1 110 ? 2.025 -37.938 -14 1 97.56 110 LYS A CA 1
ATOM 887 C C . LYS A 1 110 ? 2.414 -36.5 -13.852 1 97.56 110 LYS A C 1
ATOM 889 O O . LYS A 1 110 ? 2.904 -36.062 -12.797 1 97.56 110 LYS A O 1
ATOM 894 N N . VAL A 1 111 ? 2.283 -35.781 -14.93 1 98.75 111 VAL A N 1
ATOM 895 C CA . VAL A 1 111 ? 2.396 -34.312 -14.859 1 98.75 111 VAL A CA 1
ATOM 896 C C . VAL A 1 111 ? 1.041 -33.719 -14.508 1 98.75 111 VAL A C 1
ATOM 898 O O . VAL A 1 111 ? 0.065 -33.875 -15.242 1 98.75 111 VAL A O 1
ATOM 901 N N . VAL A 1 112 ? 0.989 -33.031 -13.398 1 98.44 112 VAL A N 1
ATOM 902 C CA . VAL A 1 112 ? -0.277 -32.469 -12.922 1 98.44 112 VAL A CA 1
ATOM 903 C C . VAL A 1 112 ? -0.233 -30.953 -12.969 1 98.44 112 VAL A C 1
ATOM 905 O O . VAL A 1 112 ? 0.847 -30.359 -13.016 1 98.44 112 VAL A O 1
ATOM 908 N N . VAL A 1 113 ? -1.391 -30.375 -13 1 98.62 113 VAL A N 1
ATOM 909 C CA . VAL A 1 113 ? -1.558 -28.938 -12.992 1 98.62 113 VAL A CA 1
ATOM 910 C C . VAL A 1 113 ? -1.942 -28.469 -11.586 1 98.62 113 VAL A C 1
ATOM 912 O O . VAL A 1 113 ? -2.943 -28.922 -11.031 1 98.62 113 VAL A O 1
ATOM 915 N N . ILE A 1 114 ? -1.163 -27.594 -10.992 1 98 114 ILE A N 1
ATOM 916 C CA . ILE A 1 114 ? -1.459 -27.016 -9.688 1 98 114 ILE A CA 1
ATOM 917 C C . ILE A 1 114 ? -2.35 -25.781 -9.867 1 98 114 ILE A C 1
ATOM 919 O O . ILE A 1 114 ? -2.111 -24.953 -10.75 1 98 114 ILE A O 1
ATOM 923 N N . ASN A 1 115 ? -3.359 -25.656 -9.078 1 97.81 115 ASN A N 1
ATOM 924 C CA . ASN A 1 115 ? -4.281 -24.531 -9.117 1 97.81 115 ASN A CA 1
ATOM 925 C C . ASN A 1 115 ? -3.557 -23.203 -8.867 1 97.81 115 ASN A C 1
ATOM 927 O O . ASN A 1 115 ? -2.877 -23.047 -7.855 1 97.81 115 ASN A O 1
ATOM 931 N N . ALA A 1 116 ? -3.725 -22.312 -9.758 1 97 116 ALA A N 1
ATOM 932 C CA . ALA A 1 116 ? -3.051 -21.016 -9.648 1 97 116 ALA A CA 1
ATOM 933 C C . ALA A 1 116 ? -3.879 -20.031 -8.828 1 97 116 ALA A C 1
ATOM 935 O O . ALA A 1 116 ? -3.354 -19.047 -8.328 1 97 116 ALA A O 1
ATOM 936 N N . GLU A 1 117 ? -5.137 -20.219 -8.578 1 94.69 117 GLU A N 1
ATOM 937 C CA . GLU A 1 117 ? -6.086 -19.25 -8.055 1 94.69 117 GLU A CA 1
ATOM 938 C C . GLU A 1 117 ? -5.68 -18.781 -6.66 1 94.69 117 GLU A C 1
ATOM 940 O O . GLU A 1 117 ? -5.762 -17.578 -6.352 1 94.69 117 GLU A O 1
ATOM 945 N N . PRO A 1 118 ? -5.191 -19.75 -5.832 1 94.25 118 PRO A N 1
ATOM 946 C CA . PRO A 1 118 ? -4.859 -19.312 -4.473 1 94.25 118 PRO A CA 1
ATOM 947 C C . PRO A 1 118 ? -3.523 -18.578 -4.398 1 94.25 118 PRO A C 1
ATOM 949 O O . PRO A 1 118 ? -3.168 -18.047 -3.344 1 94.25 118 PRO A O 1
ATOM 952 N N . LYS A 1 119 ? -2.783 -18.547 -5.438 1 94.69 119 LYS A N 1
ATOM 953 C CA . LYS A 1 119 ? -1.469 -17.906 -5.445 1 94.69 119 LYS A CA 1
ATOM 954 C C . LYS A 1 119 ? -1.589 -16.391 -5.633 1 94.69 119 LYS A C 1
ATOM 956 O O . LYS A 1 119 ? -2.627 -15.898 -6.078 1 94.69 119 LYS A O 1
ATOM 961 N N . ARG A 1 120 ? -0.604 -15.688 -5.199 1 95.69 120 ARG A N 1
ATOM 962 C CA . ARG A 1 120 ? -0.541 -14.258 -5.469 1 95.69 120 ARG A CA 1
ATOM 963 C C . ARG A 1 120 ? -0.577 -13.977 -6.965 1 95.69 120 ARG A C 1
ATOM 965 O O . ARG A 1 120 ? -0.256 -14.852 -7.773 1 95.69 120 ARG A O 1
ATOM 972 N N . TYR A 1 121 ? -0.896 -12.812 -7.301 1 97.38 121 TYR A N 1
ATOM 973 C CA . TYR A 1 121 ? -1.203 -12.469 -8.68 1 97.38 121 TYR A CA 1
ATOM 974 C C . TYR A 1 121 ? -0.011 -12.734 -9.594 1 97.38 121 TYR A C 1
ATOM 976 O O . TYR A 1 121 ? -0.172 -13.266 -10.695 1 97.38 121 TYR A O 1
ATOM 984 N N . GLU A 1 122 ? 1.187 -12.367 -9.156 1 96.94 122 GLU A N 1
ATOM 985 C CA . GLU A 1 122 ? 2.371 -12.508 -10 1 96.94 122 GLU A CA 1
ATOM 986 C C . GLU A 1 122 ? 2.734 -13.977 -10.203 1 96.94 122 GLU A C 1
ATOM 988 O O . GLU A 1 122 ? 3.51 -14.32 -11.094 1 96.94 122 GLU A O 1
ATOM 993 N N . TYR A 1 123 ? 2.15 -14.836 -9.422 1 96 123 TYR A N 1
ATOM 994 C CA . TYR A 1 123 ? 2.475 -16.25 -9.516 1 96 123 TYR A CA 1
ATOM 995 C C . TYR A 1 123 ? 1.347 -17.031 -10.188 1 96 123 TYR A C 1
ATOM 997 O O . TYR A 1 123 ? 1.44 -18.25 -10.367 1 96 123 TYR A O 1
ATOM 1005 N N . GLN A 1 124 ? 0.288 -16.375 -10.477 1 97 124 GLN A N 1
ATOM 1006 C CA . GLN A 1 124 ? -0.724 -16.969 -11.328 1 97 124 GLN A CA 1
ATOM 1007 C C . GLN A 1 124 ? -0.254 -17.031 -12.781 1 97 124 GLN A C 1
ATOM 1009 O O . GLN A 1 124 ? -0.747 -16.281 -13.625 1 97 124 GLN A O 1
ATOM 1014 N N . HIS A 1 125 ? 0.632 -17.938 -12.992 1 96.31 125 HIS A N 1
ATOM 1015 C CA . HIS A 1 125 ? 1.496 -18.078 -14.164 1 96.31 125 HIS A CA 1
ATOM 1016 C C . HIS A 1 125 ? 1.728 -19.547 -14.492 1 96.31 125 HIS A C 1
ATOM 1018 O O . HIS A 1 125 ? 1.896 -20.375 -13.594 1 96.31 125 HIS A O 1
ATOM 1024 N N . ALA A 1 126 ? 1.697 -19.875 -15.758 1 97.62 126 ALA A N 1
ATOM 1025 C CA . ALA A 1 126 ? 1.809 -21.25 -16.234 1 97.62 126 ALA A CA 1
ATOM 1026 C C . ALA A 1 126 ? 3.098 -21.891 -15.727 1 97.62 126 ALA A C 1
ATOM 1028 O O . ALA A 1 126 ? 3.133 -23.094 -15.469 1 97.62 126 ALA A O 1
ATOM 1029 N N . ALA A 1 127 ? 4.102 -21.125 -15.555 1 96.88 127 ALA A N 1
ATOM 1030 C CA . ALA A 1 127 ? 5.422 -21.609 -15.164 1 96.88 127 ALA A CA 1
ATOM 1031 C C . ALA A 1 127 ? 5.359 -22.328 -13.812 1 96.88 127 ALA A C 1
ATOM 1033 O O . ALA A 1 127 ? 6.199 -23.188 -13.523 1 96.88 127 ALA A O 1
ATOM 1034 N N . TYR A 1 128 ? 4.352 -22.031 -13.023 1 97.25 128 TYR A N 1
ATOM 1035 C CA . TYR A 1 128 ? 4.344 -22.516 -11.648 1 97.25 128 TYR A CA 1
ATOM 1036 C C . TYR A 1 128 ? 3.271 -23.578 -11.445 1 97.25 128 TYR A C 1
ATOM 1038 O O . TYR A 1 128 ? 2.904 -23.906 -10.312 1 97.25 128 TYR A O 1
ATOM 1046 N N . GLN A 1 129 ? 2.82 -24.125 -12.531 1 98.44 129 GLN A N 1
ATOM 1047 C CA . GLN A 1 129 ? 1.643 -24.984 -12.391 1 98.44 129 GLN A CA 1
ATOM 1048 C C . GLN A 1 129 ? 1.965 -26.422 -12.742 1 98.44 129 GLN A C 1
ATOM 1050 O O . GLN A 1 129 ? 1.356 -27.359 -12.203 1 98.44 129 GLN A O 1
ATOM 1055 N N . LEU A 1 130 ? 2.846 -26.703 -13.695 1 98.81 130 LEU A N 1
ATOM 1056 C CA . LEU A 1 130 ? 3.1 -28.062 -14.156 1 98.81 130 LEU A CA 1
ATOM 1057 C C . LEU A 1 130 ? 4.148 -28.75 -13.289 1 98.81 130 LEU A C 1
ATOM 1059 O O . LEU A 1 130 ? 5.289 -28.281 -13.203 1 98.81 130 LEU A O 1
ATOM 1063 N N . VAL A 1 131 ? 3.76 -29.891 -12.695 1 98.75 131 VAL A N 1
ATOM 1064 C CA . VAL A 1 131 ? 4.59 -30.609 -11.727 1 98.75 131 VAL A CA 1
ATOM 1065 C C . VAL A 1 131 ? 4.586 -32.094 -12.031 1 98.75 131 VAL A C 1
ATOM 1067 O O . VAL A 1 131 ? 3.521 -32.688 -12.219 1 98.75 131 VAL A O 1
ATOM 1070 N N . LEU A 1 132 ? 5.75 -32.656 -12.211 1 98.81 132 LEU A N 1
ATOM 1071 C CA . LEU A 1 132 ? 5.859 -34.094 -12.211 1 98.81 132 LEU A CA 1
ATOM 1072 C C . LEU A 1 132 ? 5.684 -34.656 -10.805 1 98.81 132 LEU A C 1
ATOM 1074 O O . LEU A 1 132 ? 6.523 -34.438 -9.938 1 98.81 132 LEU A O 1
ATOM 1078 N N . ALA A 1 133 ? 4.582 -35.344 -10.555 1 98.31 133 ALA A N 1
ATOM 1079 C CA . ALA A 1 133 ? 4.32 -35.938 -9.242 1 98.31 133 ALA A CA 1
ATOM 1080 C C . ALA A 1 133 ? 5.176 -37.188 -9.023 1 98.31 133 ALA A C 1
ATOM 1082 O O . ALA A 1 133 ? 5.199 -38.094 -9.859 1 98.31 133 ALA A O 1
ATOM 1083 N N . GLU A 1 134 ? 5.773 -37.25 -7.891 1 97.62 134 GLU A N 1
ATOM 1084 C CA . GLU A 1 134 ? 6.746 -38.344 -7.676 1 97.62 134 GLU A CA 1
ATOM 1085 C C . GLU A 1 134 ? 6.379 -39.156 -6.457 1 97.62 134 GLU A C 1
ATOM 1087 O O . GLU A 1 134 ? 6.797 -40.312 -6.34 1 97.62 134 GLU A O 1
ATOM 1092 N N . GLY A 1 135 ? 5.684 -38.625 -5.512 1 97.06 135 GLY A N 1
ATOM 1093 C CA . GLY A 1 135 ? 5.301 -39.375 -4.324 1 97.06 135 GLY A CA 1
ATOM 1094 C C . GLY A 1 135 ? 4.504 -38.562 -3.33 1 97.06 135 GLY A C 1
ATOM 1095 O O . GLY A 1 135 ? 4.035 -37.469 -3.654 1 97.06 135 GLY A O 1
ATOM 1096 N N . GLY A 1 136 ? 4.27 -39.312 -2.064 1 96.69 136 GLY A N 1
ATOM 1097 C CA . GLY A 1 136 ? 3.422 -38.75 -1.04 1 96.69 136 GLY A CA 1
ATOM 1098 C C . GLY A 1 136 ? 2.064 -39.406 -0.929 1 96.69 136 GLY A C 1
ATOM 1099 O O . GLY A 1 136 ? 1.526 -39.906 -1.922 1 96.69 136 GLY A O 1
ATOM 1100 N N . ASN A 1 137 ? 1.453 -39.281 0.178 1 96.31 137 ASN A N 1
ATOM 1101 C CA . ASN A 1 137 ? 0.171 -39.938 0.41 1 96.31 137 ASN A CA 1
ATOM 1102 C C . ASN A 1 137 ? -0.922 -39.375 -0.491 1 96.31 137 ASN A C 1
ATOM 1104 O O . ASN A 1 137 ? -1.841 -40.062 -0.89 1 96.31 137 ASN A O 1
ATOM 1108 N N . GLY A 1 138 ? -0.8 -38.156 -0.796 1 95.94 138 GLY A N 1
ATOM 1109 C CA . GLY A 1 138 ? -1.755 -37.531 -1.702 1 95.94 138 GLY A CA 1
ATOM 1110 C C . GLY A 1 138 ? -1.578 -37.969 -3.145 1 95.94 138 GLY A C 1
ATOM 1111 O O . GLY A 1 138 ? -2.551 -38.062 -3.896 1 95.94 138 GLY A O 1
ATOM 1112 N N . ALA A 1 139 ? -0.427 -38.219 -3.48 1 97 139 ALA A N 1
ATOM 1113 C CA . ALA A 1 139 ? -0.135 -38.625 -4.852 1 97 139 ALA A CA 1
ATOM 1114 C C . ALA A 1 139 ? -0.562 -40.062 -5.105 1 97 139 ALA A C 1
ATOM 1116 O O . ALA A 1 139 ? -0.958 -40.406 -6.219 1 97 139 ALA A O 1
ATOM 1117 N N . THR A 1 140 ? -0.509 -40.844 -4.102 1 95.81 140 THR A N 1
ATOM 1118 C CA . THR A 1 140 ? -0.785 -42.281 -4.258 1 95.81 140 THR A CA 1
ATOM 1119 C C . THR A 1 140 ? -2.285 -42.562 -4.184 1 95.81 140 THR A C 1
ATOM 1121 O O . THR A 1 140 ? -2.729 -43.688 -4.414 1 95.81 140 THR A O 1
ATOM 1124 N N . GLY A 1 141 ? -3.08 -41.531 -3.846 1 88.69 141 GLY A N 1
ATOM 1125 C CA . GLY A 1 141 ? -4.52 -41.719 -3.73 1 88.69 141 GLY A CA 1
ATOM 1126 C C . GLY A 1 141 ? -4.965 -42.062 -2.322 1 88.69 141 GLY A C 1
ATOM 1127 O O . GLY A 1 141 ? -6.102 -42.5 -2.111 1 88.69 141 GLY A O 1
ATOM 1128 N N . GLY A 1 142 ? -4.055 -41.969 -1.411 1 86.38 142 GLY A N 1
ATOM 1129 C CA . GLY A 1 142 ? -4.391 -42.219 -0.018 1 86.38 142 GLY A CA 1
ATOM 1130 C C . GLY A 1 142 ? -5.184 -41.094 0.616 1 86.38 142 GLY A C 1
ATOM 1131 O O . GLY A 1 142 ? -5.762 -40.25 -0.088 1 86.38 142 GLY A O 1
ATOM 1132 N N . ARG A 1 143 ? -5.309 -41.125 1.92 1 89.88 143 ARG A N 1
ATOM 1133 C CA . ARG A 1 143 ? -6.102 -40.156 2.674 1 89.88 143 ARG A CA 1
ATOM 1134 C C . ARG A 1 143 ? -5.332 -38.844 2.875 1 89.88 143 ARG A C 1
ATOM 1136 O O . ARG A 1 143 ? -5.93 -37.781 3.105 1 89.88 143 ARG A O 1
ATOM 1143 N N . GLY A 1 144 ? -4.031 -39.031 2.719 1 93.06 144 GLY A N 1
ATOM 1144 C CA . GLY A 1 144 ? -3.207 -37.844 2.949 1 93.06 144 GLY A CA 1
ATOM 1145 C C . GLY A 1 144 ? -3.264 -36.844 1.81 1 93.06 144 GLY A C 1
ATOM 1146 O O . GLY A 1 144 ? -3.881 -37.125 0.775 1 93.06 144 GLY A O 1
ATOM 1147 N N . GLN A 1 145 ? -2.613 -35.719 2.01 1 95.38 145 GLN A N 1
ATOM 1148 C CA . GLN A 1 145 ? -2.707 -34.625 1.035 1 95.38 145 GLN A CA 1
ATOM 1149 C C . GLN A 1 145 ? -1.352 -34.344 0.391 1 95.38 145 GLN A C 1
ATOM 1151 O O . GLN A 1 145 ? -1.276 -33.688 -0.651 1 95.38 145 GLN A O 1
ATOM 1156 N N . ALA A 1 146 ? -0.321 -34.906 0.888 1 97.12 146 ALA A N 1
ATOM 1157 C CA . ALA A 1 146 ? 1.024 -34.531 0.461 1 97.12 146 ALA A CA 1
ATOM 1158 C C . ALA A 1 146 ? 1.322 -35.062 -0.941 1 97.12 146 ALA A C 1
ATOM 1160 O O . ALA A 1 146 ? 1.119 -36.219 -1.228 1 97.12 146 ALA A O 1
ATOM 1161 N N . VAL A 1 147 ? 1.789 -34.188 -1.822 1 97.75 147 VAL A N 1
ATOM 1162 C CA . VAL A 1 147 ? 2.285 -34.5 -3.154 1 97.75 147 VAL A CA 1
ATOM 1163 C C . VAL A 1 147 ? 3.705 -33.969 -3.324 1 97.75 147 VAL A C 1
ATOM 1165 O O . VAL A 1 147 ? 3.906 -32.75 -3.438 1 97.75 147 VAL A O 1
ATOM 1168 N N . PHE A 1 148 ? 4.668 -34.812 -3.322 1 98.44 148 PHE A N 1
ATOM 1169 C CA . PHE A 1 148 ? 6.043 -34.438 -3.609 1 98.44 148 PHE A CA 1
ATOM 1170 C C . PHE A 1 148 ? 6.332 -34.5 -5.102 1 98.44 148 PHE A C 1
ATOM 1172 O O . PHE A 1 148 ? 5.902 -35.469 -5.77 1 98.44 148 PHE A O 1
ATOM 1179 N N . GLY A 1 149 ? 7.008 -33.5 -5.641 1 98.12 149 GLY A N 1
ATOM 1180 C CA . GLY A 1 149 ? 7.27 -33.5 -7.07 1 98.12 149 GLY A CA 1
ATOM 1181 C C . GLY A 1 149 ? 8.242 -32.438 -7.5 1 98.12 149 GLY A C 1
ATOM 1182 O O . GLY A 1 149 ? 8.891 -31.812 -6.66 1 98.12 149 GLY A O 1
ATOM 1183 N N . THR A 1 150 ? 8.414 -32.281 -8.797 1 98.5 150 THR A N 1
ATOM 1184 C CA . THR A 1 150 ? 9.336 -31.344 -9.406 1 98.5 150 THR A CA 1
ATOM 1185 C C . THR A 1 150 ? 8.609 -30.422 -10.383 1 98.5 150 THR A C 1
ATOM 1187 O O . THR A 1 150 ? 7.898 -30.906 -11.273 1 98.5 150 THR A O 1
ATOM 1190 N N . CYS A 1 151 ? 8.75 -29.203 -10.18 1 98.38 151 CYS A N 1
ATOM 1191 C CA . CYS A 1 151 ? 8.188 -28.219 -11.102 1 98.38 151 CYS A CA 1
ATOM 1192 C C . CYS A 1 151 ? 8.914 -28.234 -12.438 1 98.38 151 CYS A C 1
ATOM 1194 O O . CYS A 1 151 ? 10.141 -28.109 -12.484 1 98.38 151 CYS A O 1
ATOM 1196 N N . LEU A 1 152 ? 8.203 -28.312 -13.492 1 98.44 152 LEU A N 1
ATOM 1197 C CA . LEU A 1 152 ? 8.828 -28.5 -14.797 1 98.44 152 LEU A CA 1
ATOM 1198 C C . LEU A 1 152 ? 9.578 -27.234 -15.227 1 98.44 152 LEU A C 1
ATOM 1200 O O . LEU A 1 152 ? 10.68 -27.328 -15.773 1 98.44 152 LEU A O 1
ATOM 1204 N N . ALA A 1 153 ? 9.008 -26.125 -14.992 1 97.62 153 ALA A N 1
ATOM 1205 C CA . ALA A 1 153 ? 9.586 -24.875 -15.492 1 97.62 153 ALA A CA 1
ATOM 1206 C C . ALA A 1 153 ? 10.844 -24.5 -14.719 1 97.62 153 ALA A C 1
ATOM 1208 O O . ALA A 1 153 ? 11.805 -23.984 -15.297 1 97.62 153 ALA A O 1
ATOM 1209 N N . THR A 1 154 ? 10.812 -24.734 -13.375 1 95.44 154 THR A N 1
ATOM 1210 C CA . THR A 1 154 ? 11.906 -24.234 -12.547 1 95.44 154 THR A CA 1
ATOM 1211 C C . THR A 1 154 ? 12.867 -25.359 -12.1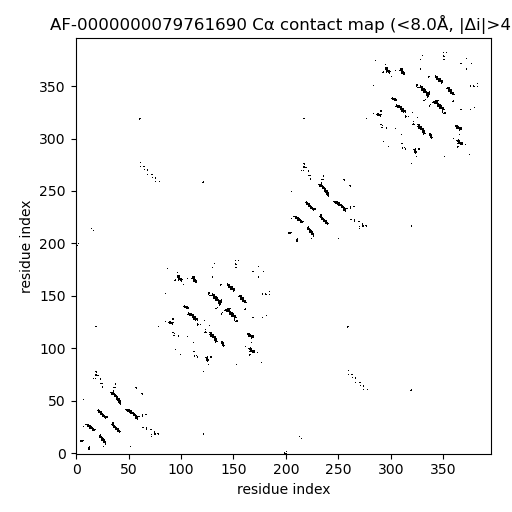72 1 95.44 154 THR A C 1
ATOM 1213 O O . THR A 1 154 ? 13.992 -25.109 -11.734 1 95.44 154 THR A O 1
ATOM 1216 N N . GLY A 1 155 ? 12.375 -26.594 -12.242 1 95.69 155 GLY A N 1
ATOM 1217 C CA . GLY A 1 155 ? 13.18 -27.734 -11.828 1 95.69 155 GLY A CA 1
ATOM 1218 C C . GLY A 1 155 ? 13.211 -27.922 -10.32 1 95.69 155 GLY A C 1
ATOM 1219 O O . GLY A 1 155 ? 13.875 -28.828 -9.82 1 95.69 155 GLY A O 1
ATOM 1220 N N . GLU A 1 156 ? 12.477 -27.141 -9.633 1 95.31 156 GLU A N 1
ATOM 1221 C CA . GLU A 1 156 ? 12.492 -27.188 -8.172 1 95.31 156 GLU A CA 1
ATOM 1222 C C . GLU A 1 156 ? 11.664 -28.344 -7.645 1 95.31 156 GLU A C 1
ATOM 1224 O O . GLU A 1 156 ? 10.539 -28.562 -8.086 1 95.31 156 GLU A O 1
ATOM 1229 N N . HIS A 1 157 ? 12.281 -29.109 -6.727 1 97.06 157 HIS A N 1
ATOM 1230 C CA . HIS A 1 157 ? 11.57 -30.156 -6 1 97.06 157 HIS A CA 1
ATOM 1231 C C . HIS A 1 157 ? 10.875 -29.578 -4.766 1 97.06 157 HIS A C 1
ATOM 1233 O O . HIS A 1 157 ? 11.492 -28.859 -3.977 1 97.06 157 HIS A O 1
ATOM 1239 N N . SER A 1 158 ? 9.602 -29.922 -4.652 1 96.56 158 SER A N 1
ATOM 1240 C CA . SER A 1 158 ? 8.852 -29.344 -3.547 1 96.56 158 SER A CA 1
ATOM 1241 C C . SER A 1 158 ? 7.664 -30.219 -3.16 1 96.56 158 SER A C 1
ATOM 1243 O O . SER A 1 158 ? 7.508 -31.328 -3.68 1 96.56 158 SER A O 1
ATOM 1245 N N . ARG A 1 159 ? 6.938 -29.75 -2.07 1 97 159 ARG A N 1
ATOM 1246 C CA . ARG A 1 159 ? 5.695 -30.375 -1.625 1 97 159 ARG A CA 1
ATOM 1247 C C . ARG A 1 159 ? 4.488 -29.531 -2.006 1 97 159 ARG A C 1
ATOM 1249 O O . ARG A 1 159 ? 4.48 -28.312 -1.778 1 97 159 ARG A O 1
ATOM 1256 N N . TRP A 1 160 ? 3.508 -30.156 -2.564 1 96.75 160 TRP A N 1
ATOM 1257 C CA . TRP A 1 160 ? 2.215 -29.547 -2.855 1 96.75 160 TRP A CA 1
ATOM 1258 C C . TRP A 1 160 ? 1.089 -30.297 -2.152 1 96.75 160 TRP A C 1
ATOM 1260 O O . TRP A 1 160 ? 1.316 -31.359 -1.551 1 96.75 160 TRP A O 1
ATOM 1270 N N . GLU A 1 161 ? -0.076 -29.719 -2.199 1 96.31 161 GLU A N 1
ATOM 1271 C CA . GLU A 1 161 ? -1.251 -30.359 -1.62 1 96.31 161 GLU A CA 1
ATOM 1272 C C . GLU A 1 161 ? -2.145 -30.953 -2.703 1 96.31 161 GLU A C 1
ATOM 1274 O O . GLU A 1 161 ? -2.42 -30.297 -3.715 1 96.31 161 GLU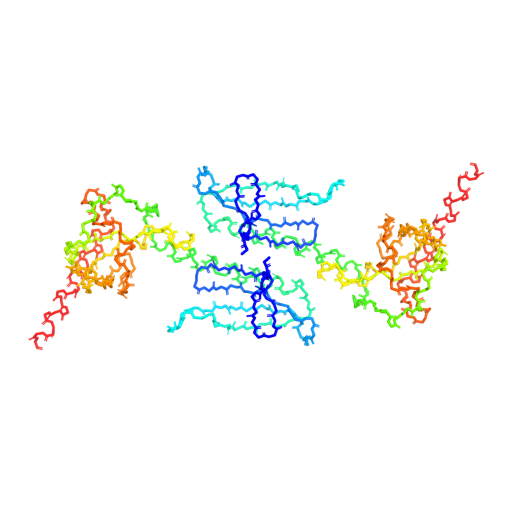 A O 1
ATOM 1279 N N . ARG A 1 162 ? -2.715 -32.094 -2.418 1 96.56 162 ARG A N 1
ATOM 1280 C CA . ARG A 1 162 ? -3.555 -32.812 -3.381 1 96.56 162 ARG A CA 1
ATOM 1281 C C . ARG A 1 162 ? -4.793 -31.984 -3.73 1 96.56 162 ARG A C 1
ATOM 1283 O O . ARG A 1 162 ? -5.258 -32 -4.871 1 96.56 162 ARG A O 1
ATOM 1290 N N . TYR A 1 163 ? -5.309 -31.234 -2.787 1 95.06 163 TYR A N 1
ATOM 1291 C CA . TYR A 1 163 ? -6.531 -30.484 -3.043 1 95.06 163 TYR A CA 1
ATOM 1292 C C . TYR A 1 163 ? -6.262 -29.312 -3.982 1 95.06 163 TYR A C 1
ATOM 1294 O O . TYR A 1 163 ? -7.195 -28.734 -4.543 1 95.06 163 TYR A O 1
ATOM 1302 N N . ASP A 1 164 ? -5.027 -29 -4.211 1 95.75 164 ASP A N 1
ATOM 1303 C CA . ASP A 1 164 ? -4.684 -27.906 -5.129 1 95.75 164 ASP A CA 1
ATOM 1304 C C . ASP A 1 164 ? -4.434 -28.453 -6.539 1 95.75 164 ASP A C 1
ATOM 1306 O O . ASP A 1 164 ? -4.211 -27.672 -7.469 1 95.75 164 ASP A O 1
ATOM 1310 N N . VAL A 1 165 ? -4.477 -29.719 -6.664 1 96.75 165 VAL A N 1
ATOM 1311 C CA . VAL A 1 165 ? -4.246 -30.328 -7.969 1 96.75 165 VAL A CA 1
ATOM 1312 C C . VAL A 1 165 ? -5.527 -30.281 -8.797 1 96.75 165 VAL A C 1
ATOM 1314 O O . VAL A 1 165 ? -6.57 -30.781 -8.375 1 96.75 165 VAL A O 1
ATOM 1317 N N . LEU A 1 166 ? -5.418 -29.719 -9.961 1 97.19 166 LEU A N 1
ATOM 1318 C CA . LEU A 1 166 ? -6.566 -29.641 -10.852 1 97.19 166 LEU A CA 1
ATOM 1319 C C . LEU A 1 166 ? -6.773 -30.969 -11.586 1 97.19 166 LEU A C 1
ATOM 1321 O O . LEU A 1 166 ? -7.906 -31.312 -11.922 1 97.19 166 LEU A O 1
ATOM 1325 N N . GLY A 1 167 ? -5.715 -31.656 -11.898 1 97.69 167 GLY A N 1
ATOM 1326 C CA . GLY A 1 167 ? -5.715 -32.906 -12.648 1 97.69 167 GLY A CA 1
ATOM 1327 C C . GLY A 1 167 ? -4.449 -33.125 -13.453 1 97.69 167 GLY A C 1
ATOM 1328 O O . GLY A 1 167 ? -3.549 -32.281 -13.438 1 97.69 167 GLY A O 1
ATOM 1329 N N . GLU A 1 168 ? -4.391 -34.281 -14.031 1 98.31 168 GLU A N 1
ATOM 1330 C CA . GLU A 1 168 ? -3.32 -34.531 -14.992 1 98.31 168 GLU A CA 1
ATOM 1331 C C . GLU A 1 168 ? -3.494 -33.719 -16.266 1 98.31 168 GLU A C 1
ATOM 1333 O O . GLU A 1 168 ? -4.605 -33.594 -16.781 1 98.31 168 GLU A O 1
ATOM 1338 N N . ILE A 1 169 ? -2.439 -33.125 -16.703 1 98.69 169 ILE A N 1
ATOM 1339 C CA . ILE A 1 169 ? -2.531 -32.312 -17.922 1 98.69 169 ILE A CA 1
ATOM 1340 C C . ILE A 1 169 ? -2.842 -33.25 -19.109 1 98.69 169 ILE A C 1
ATOM 1342 O O . ILE A 1 169 ? -2.268 -34.312 -19.234 1 98.69 169 ILE A O 1
ATOM 1346 N N . LYS A 1 170 ? -3.801 -32.75 -19.922 1 98.5 170 LYS A N 1
ATOM 1347 C CA . LYS A 1 170 ? -4.055 -33.469 -21.156 1 98.5 170 LYS A CA 1
ATOM 1348 C C . LYS A 1 170 ? -2.822 -33.469 -22.047 1 98.5 170 LYS A C 1
ATOM 1350 O O . LYS A 1 170 ? -2.178 -32.438 -22.234 1 98.5 170 LYS A O 1
ATOM 1355 N N . PRO A 1 171 ? -2.566 -34.594 -22.656 1 97.12 171 PRO A N 1
ATOM 1356 C CA . PRO A 1 171 ? -1.396 -34.688 -23.531 1 97.12 171 PRO A CA 1
ATOM 1357 C C . PRO A 1 171 ? -1.4 -33.625 -24.625 1 97.12 171 PRO A C 1
ATOM 1359 O O . PRO A 1 171 ? -0.352 -33.062 -24.938 1 97.12 171 PRO A O 1
ATOM 1362 N N . GLU A 1 172 ? -2.52 -33.25 -25.156 1 97.62 172 GLU A N 1
ATOM 1363 C CA . GLU A 1 172 ? -2.617 -32.281 -26.25 1 97.62 172 GLU A CA 1
ATOM 1364 C C . GLU A 1 172 ? -2.453 -30.859 -25.75 1 97.62 172 GLU A C 1
ATOM 1366 O O . GLU A 1 172 ? -2.248 -29.938 -26.547 1 97.62 172 GLU A O 1
ATOM 1371 N N . ARG A 1 173 ? -2.535 -30.719 -24.453 1 98 173 ARG A N 1
ATOM 1372 C CA . ARG A 1 173 ? -2.436 -29.391 -23.859 1 98 173 ARG A CA 1
ATOM 1373 C C . ARG A 1 173 ? -1.051 -29.156 -23.266 1 98 173 ARG A C 1
ATOM 1375 O O . ARG A 1 173 ? -0.731 -28.047 -22.828 1 98 173 ARG A O 1
ATOM 1382 N N . MET A 1 174 ? -0.287 -30.141 -23.25 1 98.06 174 MET A N 1
ATOM 1383 C CA . MET A 1 174 ? 1.072 -30 -22.734 1 98.06 174 MET A CA 1
ATOM 1384 C C . MET A 1 174 ? 1.944 -29.234 -23.719 1 98.06 174 MET A C 1
ATOM 1386 O O . MET A 1 174 ? 2.189 -29.703 -24.844 1 98.06 174 MET A O 1
ATOM 1390 N N . PRO A 1 175 ? 2.432 -28.109 -23.328 1 98.12 175 PRO A N 1
ATOM 1391 C CA . PRO A 1 175 ? 3.232 -27.328 -24.266 1 98.12 175 PRO A CA 1
ATOM 1392 C C . PRO A 1 175 ? 4.625 -27.906 -24.5 1 98.12 175 PRO A C 1
ATOM 1394 O O . PRO A 1 175 ? 5.102 -28.703 -23.688 1 98.12 175 PRO A O 1
ATOM 1397 N N . GLN A 1 176 ? 5.23 -27.516 -25.594 1 97.38 176 GLN A N 1
ATOM 1398 C CA . GLN A 1 176 ? 6.516 -28.062 -26 1 97.38 176 GLN A CA 1
ATOM 1399 C C . GLN A 1 176 ? 7.574 -27.844 -24.922 1 97.38 176 GLN A C 1
ATOM 1401 O O . GLN A 1 176 ? 8.375 -28.734 -24.625 1 97.38 176 GLN A O 1
ATOM 1406 N N . TRP A 1 177 ? 7.602 -26.656 -24.328 1 97.69 177 TRP A N 1
ATOM 1407 C CA . TRP A 1 177 ? 8.602 -26.375 -23.312 1 97.69 177 TRP A CA 1
ATOM 1408 C C . TRP A 1 177 ? 8.5 -27.359 -22.156 1 97.69 177 TRP A C 1
ATOM 1410 O O . TRP A 1 177 ? 9.516 -27.75 -21.562 1 97.69 177 TRP A O 1
ATOM 1420 N N . ALA A 1 178 ? 7.328 -27.766 -21.781 1 98.38 178 ALA A N 1
ATOM 1421 C CA . ALA A 1 178 ? 7.09 -28.688 -20.672 1 98.38 178 ALA A CA 1
ATOM 1422 C C . ALA A 1 178 ? 7.527 -30.109 -21.031 1 98.38 178 ALA A C 1
ATOM 1424 O O . ALA A 1 178 ? 8.102 -30.812 -20.203 1 98.38 178 ALA A O 1
ATOM 1425 N N . LYS A 1 179 ? 7.18 -30.5 -22.25 1 98.06 179 LYS A N 1
ATOM 1426 C CA . LYS A 1 179 ? 7.625 -31.812 -22.734 1 98.06 179 LYS A CA 1
ATOM 1427 C C . LYS A 1 179 ? 9.148 -31.922 -22.672 1 98.06 179 LYS A C 1
ATOM 1429 O O . LYS A 1 179 ? 9.68 -32.938 -22.234 1 98.06 179 LYS A O 1
ATOM 1434 N N . ASP A 1 180 ? 9.766 -30.859 -23.109 1 97.62 180 ASP A N 1
ATOM 1435 C CA . ASP A 1 180 ? 11.227 -30.844 -23.109 1 97.62 180 ASP A CA 1
ATOM 1436 C C . ASP A 1 180 ? 11.766 -30.922 -21.672 1 97.62 180 ASP A C 1
ATOM 1438 O O . ASP A 1 180 ? 12.711 -31.656 -21.406 1 97.62 180 ASP A O 1
ATOM 1442 N N . ALA A 1 181 ? 11.195 -30.156 -20.828 1 97.81 181 ALA A N 1
ATOM 1443 C CA . ALA A 1 181 ? 11.609 -30.156 -19.422 1 97.81 181 ALA A CA 1
ATOM 1444 C C . ALA A 1 181 ? 11.414 -31.516 -18.781 1 97.81 181 ALA A C 1
ATOM 1446 O O . ALA A 1 181 ? 12.258 -31.984 -18.016 1 97.81 181 ALA A O 1
ATOM 1447 N N . LEU A 1 182 ? 10.328 -32.125 -19.094 1 98.19 182 LEU A N 1
ATOM 1448 C CA . LEU A 1 182 ? 10.016 -33.438 -18.547 1 98.19 182 LEU A CA 1
ATOM 1449 C C . LEU A 1 182 ? 11.07 -34.438 -18.953 1 98.19 182 LEU A C 1
ATOM 1451 O O . LEU A 1 182 ? 11.539 -35.219 -18.125 1 98.19 182 LEU A O 1
ATOM 1455 N N . LYS A 1 183 ? 11.375 -34.438 -20.203 1 97.19 183 LYS A N 1
ATOM 1456 C CA . LYS A 1 183 ? 12.398 -35.375 -20.703 1 97.19 183 LYS A CA 1
ATOM 1457 C C . LYS A 1 183 ? 13.719 -35.188 -19.969 1 97.19 183 LYS A C 1
ATOM 1459 O O . LYS A 1 183 ? 14.375 -36.156 -19.609 1 97.19 183 LYS A O 1
ATOM 1464 N N . THR A 1 184 ? 14.062 -33.938 -19.75 1 96.94 184 THR A N 1
ATOM 1465 C CA . THR A 1 184 ? 15.305 -33.625 -19.047 1 96.94 184 THR A CA 1
ATOM 1466 C C . THR A 1 184 ? 15.273 -34.125 -17.609 1 96.94 184 THR A C 1
ATOM 1468 O O . THR A 1 184 ? 16.234 -34.719 -17.141 1 96.94 184 THR A O 1
ATOM 1471 N N . ILE A 1 185 ? 14.195 -33.906 -16.969 1 96.31 185 ILE A N 1
ATOM 1472 C CA . ILE A 1 185 ? 14.031 -34.312 -15.578 1 96.31 185 ILE A CA 1
ATOM 1473 C C . ILE A 1 185 ? 14.086 -35.844 -15.469 1 96.31 185 ILE A C 1
ATOM 1475 O O . ILE A 1 185 ? 14.75 -36.375 -14.586 1 96.31 185 ILE A O 1
ATOM 1479 N N . GLN A 1 186 ? 13.414 -36.5 -16.344 1 94.94 186 GLN A N 1
ATOM 1480 C CA . GLN A 1 186 ? 13.375 -37.938 -16.328 1 94.94 186 GLN A CA 1
ATOM 1481 C C . GLN A 1 186 ? 14.75 -38.531 -16.609 1 94.94 186 GLN A C 1
ATOM 1483 O O . GLN A 1 186 ? 15.141 -39.531 -16.016 1 94.94 186 GLN A O 1
ATOM 1488 N N . LYS A 1 187 ? 15.406 -37.938 -17.516 1 94.06 187 LYS A N 1
ATOM 1489 C CA . LYS A 1 187 ? 16.766 -38.375 -17.828 1 94.06 187 LYS A CA 1
ATOM 1490 C C . LYS A 1 187 ? 17.672 -38.219 -16.609 1 94.06 187 LYS A C 1
ATOM 1492 O O . LYS A 1 187 ? 18.469 -39.125 -16.312 1 94.06 187 LYS A O 1
ATOM 1497 N N . GLU A 1 188 ? 17.562 -37.094 -15.945 1 93 188 GLU A N 1
ATOM 1498 C CA . GLU A 1 188 ? 18.375 -36.844 -14.766 1 93 188 GLU A CA 1
ATOM 1499 C C . GLU A 1 188 ? 18.031 -37.812 -13.625 1 93 188 GLU A C 1
ATOM 1501 O O . GLU A 1 188 ? 18.922 -38.25 -12.891 1 93 188 GLU A O 1
ATOM 1506 N N . GLN A 1 189 ? 16.781 -38.094 -13.469 1 90.12 189 GLN A N 1
ATOM 1507 C CA . GLN A 1 189 ? 16.359 -39.031 -12.422 1 90.12 189 GLN A CA 1
ATOM 1508 C C . GLN A 1 189 ? 16.859 -40.438 -12.688 1 90.12 189 GLN A C 1
ATOM 1510 O O . GLN A 1 189 ? 17.266 -41.125 -11.758 1 90.12 189 GLN A O 1
ATOM 1515 N N . LYS A 1 190 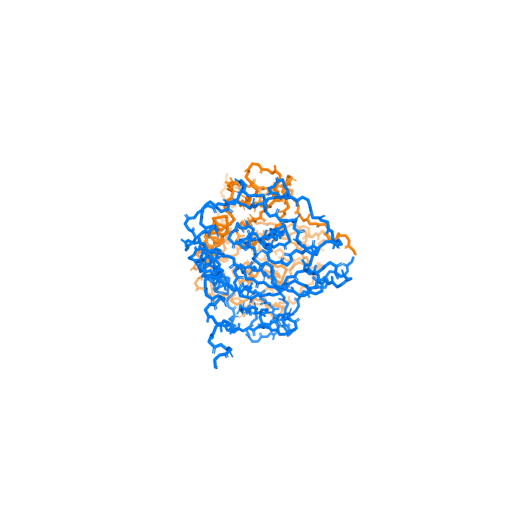? 16.859 -40.875 -13.922 1 89.31 190 LYS A N 1
ATOM 1516 C CA . LYS A 1 190 ? 17.375 -42.188 -14.289 1 89.31 190 LYS A CA 1
ATOM 1517 C C . LYS A 1 190 ? 18.891 -42.281 -14.07 1 89.31 190 LYS A C 1
ATOM 1519 O O . LYS A 1 190 ? 19.391 -43.281 -13.594 1 89.31 190 LYS A O 1
ATOM 1524 N N . ALA A 1 191 ? 19.438 -41.188 -14.383 1 88.38 191 ALA A N 1
ATOM 1525 C CA . ALA A 1 191 ? 20.875 -41.156 -14.172 1 88.38 191 ALA A CA 1
ATOM 1526 C C . ALA A 1 191 ? 21.219 -41.219 -12.688 1 88.38 191 ALA A C 1
ATOM 1528 O O . ALA A 1 191 ? 22.188 -41.875 -12.297 1 88.38 191 ALA A O 1
ATOM 1529 N N . LYS A 1 192 ? 20.641 -40.562 -11.867 1 84.38 192 LYS A N 1
ATOM 1530 C CA . LYS A 1 192 ? 20.891 -40.562 -10.43 1 84.38 192 LYS A CA 1
ATOM 1531 C C . LYS A 1 192 ? 20.641 -41.938 -9.828 1 84.38 192 LYS A C 1
ATOM 1533 O O . LYS A 1 192 ? 21.375 -42.375 -8.938 1 84.38 192 LYS A O 1
ATOM 1538 N N . HIS A 1 193 ? 19.609 -42.531 -10.352 1 83.19 193 HIS A N 1
ATOM 1539 C CA . HIS A 1 193 ? 19.266 -43.875 -9.859 1 83.19 193 HIS A CA 1
ATOM 1540 C C . HIS A 1 193 ? 20.312 -44.875 -10.258 1 83.19 193 HIS A C 1
ATOM 1542 O O . HIS A 1 193 ? 20.672 -45.781 -9.469 1 83.19 193 HIS A O 1
ATOM 1548 N N . SER A 1 194 ? 20.797 -44.781 -11.367 1 82.44 194 SER A N 1
ATOM 1549 C CA . SER A 1 194 ? 21.844 -45.719 -11.812 1 82.44 194 SER A CA 1
ATOM 1550 C C . SER A 1 194 ? 23.125 -45.5 -11.016 1 82.44 194 SER A C 1
ATOM 1552 O O . SER A 1 194 ? 23.859 -46.469 -10.758 1 82.44 194 SER A O 1
ATOM 1554 N N . ARG A 1 195 ? 23.469 -44.312 -10.57 1 74.44 195 ARG A N 1
ATOM 1555 C CA . ARG A 1 195 ? 24.688 -44.031 -9.812 1 74.44 195 ARG A CA 1
ATOM 1556 C C . ARG A 1 195 ? 24.562 -44.531 -8.375 1 74.44 195 ARG A C 1
ATOM 1558 O O . ARG A 1 195 ? 25.562 -44.906 -7.758 1 74.44 195 ARG A O 1
ATOM 1565 N N . GLU A 1 196 ? 23.312 -44.625 -7.902 1 74.12 196 GLU A N 1
ATOM 1566 C CA . GLU A 1 196 ? 23.078 -45.062 -6.527 1 74.12 196 GLU A CA 1
ATOM 1567 C C . GLU A 1 196 ? 23.062 -46.594 -6.434 1 74.12 196 GLU A C 1
ATOM 1569 O O . GLU A 1 196 ? 23.359 -47.156 -5.371 1 74.12 196 GLU A O 1
ATOM 1574 N N . GLU A 1 197 ? 22.828 -47.312 -7.367 1 71.06 197 GLU A N 1
ATOM 1575 C CA . GLU A 1 197 ? 22.844 -48.781 -7.395 1 71.06 197 GLU A CA 1
ATOM 1576 C C . GLU A 1 197 ? 24.234 -49.312 -7.664 1 71.06 197 GLU A C 1
ATOM 1578 O O . GLU A 1 197 ? 24.5 -50.5 -7.473 1 71.06 197 GLU A O 1
ATOM 1583 N N . ARG A 1 198 ? 25.156 -48.375 -7.977 1 66.5 198 ARG A N 1
ATOM 1584 C CA . ARG A 1 198 ? 26.531 -48.844 -8.125 1 66.5 198 ARG A CA 1
ATOM 1585 C C . ARG A 1 198 ? 27.328 -48.625 -6.84 1 66.5 198 ARG A C 1
ATOM 1587 O O . ARG A 1 198 ? 27.094 -47.656 -6.121 1 66.5 198 ARG A O 1
ATOM 1594 N N . MET B 1 1 ? -16.328 -10.094 12.023 1 29.11 1 MET B N 1
ATOM 1595 C CA . MET B 1 1 ? -16.781 -8.805 11.508 1 29.11 1 MET B CA 1
ATOM 1596 C C . MET B 1 1 ? -16.547 -8.703 10.008 1 29.11 1 MET B C 1
ATOM 1598 O O . MET B 1 1 ? -15.555 -9.219 9.492 1 29.11 1 MET B O 1
ATOM 1602 N N . ASN B 1 2 ? -17.438 -8.75 9.078 1 38.97 2 ASN B N 1
ATOM 1603 C CA . ASN B 1 2 ? -17.5 -8.844 7.621 1 38.97 2 ASN B CA 1
ATOM 1604 C C . ASN B 1 2 ? -16.594 -7.805 6.957 1 38.97 2 ASN B C 1
ATOM 1606 O O . ASN B 1 2 ? -16.906 -6.617 6.941 1 38.97 2 ASN B O 1
ATOM 1610 N N . ASP B 1 3 ? -15.398 -7.625 7.223 1 52 3 ASP B N 1
ATOM 1611 C CA . ASP B 1 3 ? -14.492 -6.547 6.844 1 52 3 ASP B CA 1
ATOM 1612 C C . ASP B 1 3 ? -14.656 -6.18 5.371 1 52 3 ASP B C 1
ATOM 1614 O O . ASP B 1 3 ? -14.133 -6.867 4.492 1 52 3 ASP B O 1
ATOM 1618 N N . GLU B 1 4 ? -15.828 -5.613 5.031 1 69.44 4 GLU B N 1
ATOM 1619 C CA . GLU B 1 4 ? -16.234 -5.223 3.688 1 69.44 4 GLU B CA 1
ATOM 1620 C C . GLU B 1 4 ? -15.133 -4.457 2.973 1 69.44 4 GLU B C 1
ATOM 1622 O O . GLU B 1 4 ? -14.641 -3.443 3.479 1 69.44 4 GLU B O 1
ATOM 1627 N N . LYS B 1 5 ? -14.617 -5.055 2.07 1 87.44 5 LYS B N 1
ATOM 1628 C CA . LYS B 1 5 ? -13.539 -4.492 1.262 1 87.44 5 LYS B CA 1
ATOM 1629 C C . LYS B 1 5 ? -14.023 -3.285 0.463 1 87.44 5 LYS B C 1
ATOM 1631 O O . LYS B 1 5 ? -15.164 -3.27 -0.017 1 87.44 5 LYS B O 1
ATOM 1636 N N . ARG B 1 6 ? -13.344 -2.207 0.545 1 94.69 6 ARG B N 1
ATOM 1637 C CA . ARG B 1 6 ? -13.625 -1.004 -0.232 1 94.69 6 ARG B CA 1
ATOM 1638 C C . ARG B 1 6 ? -13.711 -1.319 -1.722 1 94.69 6 ARG B C 1
ATOM 1640 O O . ARG B 1 6 ? -12.883 -2.068 -2.248 1 94.69 6 ARG B O 1
ATOM 1647 N N . MET B 1 7 ? -14.797 -0.792 -2.375 1 95.88 7 MET B N 1
ATOM 1648 C CA . MET B 1 7 ? -15.023 -1.045 -3.795 1 95.88 7 MET B CA 1
ATOM 1649 C C . MET B 1 7 ? -15.008 0.258 -4.59 1 95.88 7 MET B C 1
ATOM 1651 O O . MET B 1 7 ? -15.414 1.304 -4.082 1 95.88 7 MET B O 1
ATOM 1655 N N . ILE B 1 8 ? -14.562 0.181 -5.789 1 94.88 8 ILE B N 1
ATOM 1656 C CA . ILE B 1 8 ? -14.727 1.195 -6.824 1 94.88 8 ILE B CA 1
ATOM 1657 C C . ILE B 1 8 ? -15.383 0.572 -8.055 1 94.88 8 ILE B C 1
ATOM 1659 O O . ILE B 1 8 ? -14.734 -0.178 -8.797 1 94.88 8 ILE B O 1
ATOM 1663 N N . GLY B 1 9 ? -16.688 0.894 -8.219 1 93.44 9 GLY B N 1
ATOM 1664 C CA . GLY B 1 9 ? -17.438 0.104 -9.188 1 93.44 9 GLY B CA 1
ATOM 1665 C C . GLY B 1 9 ? -17.469 -1.373 -8.844 1 93.44 9 GLY B C 1
ATOM 1666 O O . GLY B 1 9 ? -17.828 -1.747 -7.727 1 93.44 9 GLY B O 1
ATOM 1667 N N . ASN B 1 10 ? -17.094 -2.111 -9.82 1 95.75 10 ASN B N 1
ATOM 1668 C CA . ASN B 1 10 ? -17.062 -3.559 -9.625 1 95.75 10 ASN B CA 1
ATOM 1669 C C . ASN B 1 10 ? -15.695 -4.039 -9.156 1 95.75 10 ASN B C 1
ATOM 1671 O O . ASN B 1 10 ? -15.5 -5.234 -8.922 1 95.75 10 ASN B O 1
ATOM 1675 N N . TYR B 1 11 ? -14.828 -3.156 -8.992 1 97.44 11 TYR B N 1
ATOM 1676 C CA . TYR B 1 11 ? -13.461 -3.51 -8.617 1 97.44 11 TYR B CA 1
ATOM 1677 C C . TYR B 1 11 ? -13.273 -3.451 -7.109 1 97.44 11 TYR B C 1
ATOM 1679 O O . TYR B 1 11 ? -13.766 -2.533 -6.453 1 97.44 11 TYR B O 1
ATOM 1687 N N . THR B 1 12 ? -12.586 -4.445 -6.555 1 98 12 THR B N 1
ATOM 1688 C CA . THR B 1 12 ? -12.195 -4.449 -5.148 1 98 12 THR B CA 1
ATOM 1689 C C . THR B 1 12 ? -10.867 -3.715 -4.953 1 98 12 THR B C 1
ATOM 1691 O O . THR B 1 12 ? -9.891 -3.99 -5.656 1 98 12 THR B O 1
ATOM 1694 N N . VAL B 1 13 ? -10.805 -2.777 -3.959 1 97.69 13 VAL B N 1
ATOM 1695 C CA . VAL B 1 13 ? -9.57 -2.061 -3.654 1 97.69 13 VAL B CA 1
ATOM 1696 C C . VAL B 1 13 ? -8.625 -2.971 -2.879 1 97.69 13 VAL B C 1
ATOM 1698 O O . VAL B 1 13 ? -8.961 -3.443 -1.79 1 97.69 13 VAL B O 1
ATOM 1701 N N . GLU B 1 14 ? -7.477 -3.176 -3.396 1 97.75 14 GLU B N 1
ATOM 1702 C CA . GLU B 1 14 ? -6.496 -4.043 -2.752 1 97.75 14 GLU B CA 1
ATOM 1703 C C . GLU B 1 14 ? -5.383 -3.225 -2.1 1 97.75 14 GLU B C 1
ATOM 1705 O O . GLU B 1 14 ? -4.816 -3.637 -1.086 1 97.75 14 GLU B O 1
ATOM 1710 N N . GLN B 1 15 ? -5.023 -2.17 -2.734 1 97.88 15 GLN B N 1
ATOM 1711 C CA . GLN B 1 15 ? -4.02 -1.251 -2.205 1 97.88 15 GLN B CA 1
ATOM 1712 C C . GLN B 1 15 ? -4.484 0.197 -2.322 1 97.88 15 GLN B C 1
ATOM 1714 O O . GLN B 1 15 ? -5.176 0.558 -3.277 1 97.88 15 GLN B O 1
ATOM 1719 N N . SER B 1 16 ? -4.105 0.95 -1.369 1 98 16 SER B N 1
ATOM 1720 C CA . SER B 1 16 ? -4.441 2.369 -1.356 1 98 16 SER B CA 1
ATOM 1721 C C . SER B 1 16 ? -3.426 3.172 -0.553 1 98 16 SER B C 1
ATOM 1723 O O . SER B 1 16 ? -3.107 2.818 0.584 1 98 16 SER B O 1
ATOM 1725 N N . ILE B 1 17 ? -2.893 4.211 -1.17 1 98.38 17 ILE B N 1
ATOM 1726 C CA . ILE B 1 17 ? -1.982 5.121 -0.483 1 98.38 17 ILE B CA 1
ATOM 1727 C C . ILE B 1 17 ? -2.395 6.566 -0.755 1 98.38 17 ILE B C 1
ATOM 1729 O O . ILE B 1 17 ? -2.486 6.984 -1.911 1 98.38 17 ILE B O 1
ATOM 1733 N N . HIS B 1 18 ? -2.686 7.25 0.261 1 97.19 18 HIS B N 1
ATOM 1734 C CA . HIS B 1 18 ? -3.055 8.656 0.161 1 97.19 18 HIS B CA 1
ATOM 1735 C C . HIS B 1 18 ? -1.908 9.562 0.605 1 97.19 18 HIS B C 1
ATOM 1737 O O . HIS B 1 18 ? -1.57 9.602 1.791 1 97.19 18 HIS B O 1
ATOM 1743 N N . ILE B 1 19 ? -1.26 10.18 -0.316 1 97.19 19 ILE B N 1
ATOM 1744 C CA . ILE B 1 19 ? -0.197 11.141 -0.045 1 97.19 19 ILE B CA 1
ATOM 1745 C C . ILE B 1 19 ? -0.44 12.422 -0.848 1 97.19 19 ILE B C 1
ATOM 1747 O O . ILE B 1 19 ? -0.649 12.367 -2.062 1 97.19 19 ILE B O 1
ATOM 1751 N N . GLY B 1 20 ? -0.427 13.508 -0.182 1 94.94 20 GLY B N 1
ATOM 1752 C CA . GLY B 1 20 ? -0.668 14.773 -0.86 1 94.94 20 GLY B CA 1
ATOM 1753 C C . GLY B 1 20 ? -2.119 14.969 -1.256 1 94.94 20 GLY B C 1
ATOM 1754 O O . GLY B 1 20 ? -3.025 14.719 -0.458 1 94.94 20 GLY B O 1
ATOM 1755 N N . LYS B 1 21 ? -2.336 15.414 -2.486 1 91.94 21 LYS B N 1
ATOM 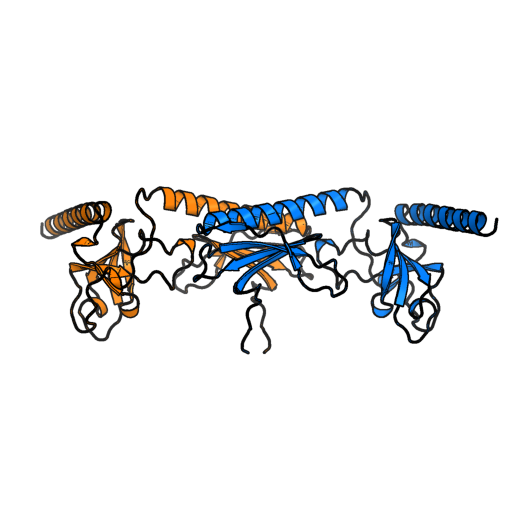1756 C CA . LYS B 1 21 ? -3.658 15.859 -2.922 1 91.94 21 LYS B CA 1
ATOM 1757 C C . LYS B 1 21 ? -4.496 14.68 -3.412 1 91.94 21 LYS B C 1
ATOM 1759 O O . LYS B 1 21 ? -5.719 14.773 -3.504 1 91.94 21 LYS B O 1
ATOM 1764 N N . LYS B 1 22 ? -3.764 13.633 -3.662 1 95.19 22 LYS B N 1
ATOM 1765 C CA . LYS B 1 22 ? -4.5 12.531 -4.273 1 95.19 22 LYS B CA 1
ATOM 1766 C C . LYS B 1 22 ? -4.219 11.211 -3.555 1 95.19 22 LYS B C 1
ATOM 1768 O O . LYS B 1 22 ? -3.162 11.047 -2.941 1 95.19 22 LYS B O 1
ATOM 1773 N N . GLU B 1 23 ? -5.176 10.367 -3.602 1 97.88 23 GLU B N 1
ATOM 1774 C CA . GLU B 1 23 ? -5.039 8.969 -3.221 1 97.88 23 GLU B CA 1
ATOM 1775 C C . GLU B 1 23 ? -4.793 8.086 -4.441 1 97.88 23 GLU B C 1
ATOM 1777 O O . GLU B 1 23 ? -5.473 8.227 -5.461 1 97.88 23 GLU B O 1
ATOM 1782 N N . VAL B 1 24 ? -3.797 7.246 -4.352 1 98.62 24 VAL B N 1
ATOM 1783 C CA . VAL B 1 24 ? -3.545 6.266 -5.402 1 98.62 24 VAL B CA 1
ATOM 1784 C C . VAL B 1 24 ? -4.137 4.914 -5.004 1 98.62 24 VAL B C 1
ATOM 1786 O O . VAL B 1 24 ? -3.893 4.426 -3.898 1 98.62 24 VAL B O 1
ATOM 1789 N N . VAL B 1 25 ? -4.887 4.301 -5.926 1 98.5 25 VAL B N 1
ATOM 1790 C CA . VAL B 1 25 ? -5.613 3.082 -5.586 1 98.5 25 VAL B CA 1
ATOM 1791 C C . VAL B 1 25 ? -5.332 2.006 -6.633 1 98.5 25 VAL B C 1
ATOM 1793 O O . VAL B 1 25 ? -5.277 2.295 -7.832 1 98.5 25 VAL B O 1
ATOM 1796 N N . PHE B 1 26 ? -5.074 0.803 -6.18 1 98.81 26 PHE B N 1
ATOM 1797 C CA . PHE B 1 26 ? -5.004 -0.401 -7 1 98.81 26 PHE B CA 1
ATOM 1798 C C . PHE B 1 26 ? -6.188 -1.317 -6.723 1 98.81 26 PHE B C 1
ATOM 1800 O O . PHE B 1 26 ? -6.434 -1.693 -5.574 1 98.81 26 PHE B O 1
ATOM 1807 N N . CYS B 1 27 ? -6.875 -1.665 -7.766 1 98.5 27 CYS B N 1
ATOM 1808 C CA . CYS B 1 27 ? -8.086 -2.463 -7.602 1 98.5 27 CYS B CA 1
ATOM 1809 C C . CYS B 1 27 ? -8.102 -3.633 -8.578 1 98.5 27 CYS B C 1
ATOM 1811 O O . CYS B 1 27 ? -7.434 -3.596 -9.609 1 98.5 27 CYS B O 1
ATOM 1813 N N . VAL B 1 28 ? -8.906 -4.645 -8.258 1 98.44 28 VAL B N 1
ATOM 1814 C CA . VAL B 1 28 ? -8.883 -5.887 -9.023 1 98.44 28 VAL B CA 1
ATOM 1815 C C . VAL B 1 28 ? -10.305 -6.379 -9.25 1 98.44 28 VAL B C 1
ATOM 1817 O O . VAL B 1 28 ? -11.133 -6.355 -8.336 1 98.44 28 VAL B O 1
ATOM 1820 N N . ASP B 1 29 ? -10.625 -6.699 -10.391 1 98 29 ASP B N 1
ATOM 1821 C CA . ASP B 1 29 ? -11.797 -7.477 -10.789 1 98 29 ASP B CA 1
ATOM 1822 C C . ASP B 1 29 ? -11.414 -8.562 -11.797 1 98 29 ASP B C 1
ATOM 1824 O O . ASP B 1 29 ? -11.328 -8.289 -12.992 1 98 29 ASP B O 1
ATOM 1828 N N . LYS B 1 30 ? -11.359 -9.742 -11.336 1 94.38 30 LYS B N 1
ATOM 1829 C CA . LYS B 1 30 ? -10.867 -10.852 -12.148 1 94.38 30 LYS B CA 1
ATOM 1830 C C . LYS B 1 30 ? -11.812 -11.141 -13.312 1 94.38 30 LYS B C 1
ATOM 1832 O O . LYS B 1 30 ? -11.438 -11.828 -14.266 1 94.38 30 LYS B O 1
ATOM 1837 N N . ARG B 1 31 ? -12.977 -10.656 -13.312 1 95.06 31 ARG B N 1
ATOM 1838 C CA . ARG B 1 31 ? -13.969 -10.93 -14.352 1 95.06 31 ARG B CA 1
ATOM 1839 C C . ARG B 1 31 ? -13.914 -9.875 -15.453 1 95.06 31 ARG B C 1
ATOM 1841 O O . ARG B 1 31 ? -14.484 -10.055 -16.531 1 95.06 31 ARG B O 1
ATOM 1848 N N . ALA B 1 32 ? -13.211 -8.805 -15.18 1 96.62 32 ALA B N 1
ATOM 1849 C CA . ALA B 1 32 ? -13.164 -7.688 -16.125 1 96.62 32 ALA B CA 1
ATOM 1850 C C . ALA B 1 32 ? -12.141 -7.949 -17.234 1 96.62 32 ALA B C 1
ATOM 1852 O O . ALA B 1 32 ? -11.242 -8.773 -17.078 1 96.62 32 ALA B O 1
ATOM 1853 N N . GLU B 1 33 ? -12.32 -7.305 -18.359 1 95.44 33 GLU B N 1
ATOM 1854 C CA . GLU B 1 33 ? -11.367 -7.367 -19.469 1 95.44 33 GLU B CA 1
ATOM 1855 C C . GLU B 1 33 ? -9.961 -6.969 -19 1 95.44 33 GLU B C 1
ATOM 1857 O O . GLU B 1 33 ? -8.977 -7.598 -19.391 1 95.44 33 GLU B O 1
ATOM 1862 N N . HIS B 1 34 ? -9.891 -5.953 -18.266 1 97.88 34 HIS B N 1
ATOM 1863 C CA . HIS B 1 34 ? -8.672 -5.516 -17.594 1 97.88 34 HIS B CA 1
ATOM 1864 C C . HIS B 1 34 ? -8.781 -5.703 -16.078 1 97.88 34 HIS B C 1
ATOM 1866 O O . HIS B 1 34 ? -9.266 -4.816 -15.375 1 97.88 34 HIS B O 1
ATOM 1872 N N . PRO B 1 35 ? -8.297 -6.777 -15.609 1 97.88 35 PRO B N 1
ATOM 1873 C CA . PRO B 1 35 ? -8.562 -7.152 -14.219 1 97.88 35 PRO B CA 1
ATOM 1874 C C . PRO B 1 35 ? -7.852 -6.238 -13.219 1 97.88 35 PRO B C 1
ATOM 1876 O O . PRO B 1 35 ? -8.273 -6.137 -12.062 1 97.88 35 PRO B O 1
ATOM 1879 N N . TYR B 1 36 ? -6.723 -5.605 -13.617 1 98.62 36 TYR B N 1
ATOM 1880 C CA . TYR B 1 36 ? -5.953 -4.742 -12.719 1 98.62 36 TYR B CA 1
ATOM 1881 C C . TYR B 1 36 ? -6.098 -3.279 -13.125 1 98.62 36 TYR B C 1
ATOM 1883 O O . TYR B 1 36 ? -5.789 -2.906 -14.258 1 98.62 36 TYR B O 1
ATOM 1891 N N . VAL B 1 37 ? -6.547 -2.49 -12.188 1 98.75 37 VAL B N 1
ATOM 1892 C CA . VAL B 1 37 ? -6.773 -1.079 -12.477 1 98.75 37 VAL B CA 1
ATOM 1893 C C . VAL B 1 37 ? -6.074 -0.216 -11.43 1 98.75 37 VAL B C 1
ATOM 1895 O O . VAL B 1 37 ? -6.113 -0.525 -10.234 1 98.75 37 VAL B O 1
ATOM 1898 N N . VAL B 1 38 ? -5.395 0.8 -11.875 1 98.81 38 VAL B N 1
ATOM 1899 C CA . VAL B 1 38 ? -4.824 1.831 -11.016 1 98.81 38 VAL B CA 1
ATOM 1900 C C . VAL B 1 38 ? -5.492 3.172 -11.305 1 98.81 38 VAL B C 1
ATOM 1902 O O . VAL B 1 38 ? -5.684 3.543 -12.469 1 98.81 38 VAL B O 1
ATOM 1905 N N . CYS B 1 39 ? -5.883 3.91 -10.328 1 98.5 39 CYS B N 1
ATOM 1906 C CA . CYS B 1 39 ? -6.504 5.219 -10.516 1 98.5 39 CYS B CA 1
ATOM 1907 C C . CYS B 1 39 ? -6.191 6.145 -9.352 1 98.5 39 CYS B C 1
ATOM 1909 O O . CYS B 1 39 ? -5.574 5.727 -8.367 1 98.5 39 CYS B O 1
ATOM 1911 N N . TYR B 1 40 ? -6.461 7.391 -9.555 1 97.94 40 TYR B N 1
ATOM 1912 C CA . TYR B 1 40 ? -6.465 8.352 -8.461 1 97.94 40 TYR B CA 1
ATOM 1913 C C . TYR B 1 40 ? -7.855 8.469 -7.844 1 97.94 40 TYR B C 1
ATOM 1915 O O . TYR B 1 40 ? -8.859 8.203 -8.508 1 97.94 40 TYR B O 1
ATOM 1923 N N . CYS B 1 41 ? -7.906 8.734 -6.586 1 95.44 41 CYS B N 1
ATOM 1924 C CA . CYS B 1 41 ? -9.125 9.211 -5.941 1 95.44 41 CYS B CA 1
ATOM 1925 C C . CYS B 1 41 ? -8.938 10.625 -5.406 1 95.44 41 CYS B C 1
ATOM 1927 O O . CYS B 1 41 ? -8.039 10.875 -4.602 1 95.44 41 CYS B O 1
ATOM 1929 N N . ASP B 1 42 ? -9.766 11.43 -5.887 1 90.44 42 ASP B N 1
ATOM 1930 C CA . ASP B 1 42 ? -9.766 12.82 -5.453 1 90.44 42 ASP B CA 1
ATOM 1931 C C . ASP B 1 42 ? -10.875 13.078 -4.438 1 90.44 42 ASP B C 1
ATOM 1933 O O . ASP B 1 42 ? -11.984 12.562 -4.578 1 90.44 42 ASP B O 1
ATOM 1937 N N . TYR B 1 43 ? -10.602 13.875 -3.492 1 86.81 43 TYR B N 1
ATOM 1938 C CA . TYR B 1 43 ? -11.57 14.148 -2.439 1 86.81 43 TYR B CA 1
ATOM 1939 C C . TYR B 1 43 ? -11.992 15.609 -2.447 1 86.81 43 TYR B C 1
ATOM 1941 O O . TYR B 1 43 ? -12.781 16.047 -1.6 1 86.81 43 TYR B O 1
ATOM 1949 N N . ASN B 1 44 ? -11.43 16.312 -3.35 1 82.38 44 ASN B N 1
ATOM 1950 C CA . ASN B 1 44 ? -11.773 17.734 -3.41 1 82.38 44 ASN B CA 1
ATOM 1951 C C . ASN B 1 44 ? -13.117 17.953 -4.094 1 82.38 44 ASN B C 1
ATOM 1953 O O . ASN B 1 44 ? -13.172 18.422 -5.238 1 82.38 44 ASN B O 1
ATOM 1957 N N . ASN B 1 45 ? -14.203 17.609 -3.455 1 79.31 45 ASN B N 1
ATOM 1958 C CA . ASN B 1 45 ? -15.57 17.797 -3.918 1 79.31 45 ASN B CA 1
ATOM 1959 C C . ASN B 1 45 ? -16.531 18.062 -2.754 1 79.31 45 ASN B C 1
ATOM 1961 O O . ASN B 1 45 ? -16.156 17.875 -1.593 1 79.31 45 ASN B O 1
ATOM 1965 N N . PRO B 1 46 ? -17.625 18.609 -2.975 1 77.12 46 PRO B N 1
ATOM 1966 C CA . PRO B 1 46 ? -18.516 19.062 -1.911 1 77.12 46 PRO B CA 1
ATOM 1967 C C . PRO B 1 46 ? -18.891 17.938 -0.939 1 77.12 46 PRO B C 1
ATOM 1969 O O . PRO B 1 46 ? -19.281 18.219 0.199 1 77.12 46 PRO B O 1
ATOM 1972 N N . PHE B 1 47 ? -18.812 16.672 -1.312 1 79.56 47 PHE B N 1
ATOM 1973 C CA . PHE B 1 47 ? -19.234 15.562 -0.467 1 79.56 47 PHE B CA 1
ATOM 1974 C C . PHE B 1 47 ? -18.016 14.859 0.13 1 79.56 47 PHE B C 1
ATOM 1976 O O . PHE B 1 47 ? -18.172 13.922 0.917 1 79.56 47 PHE B O 1
ATOM 1983 N N . SER B 1 48 ? -16.906 15.32 -0.162 1 79.12 48 SER B N 1
ATOM 1984 C CA . SER B 1 48 ? -15.664 14.695 0.282 1 79.12 48 SER B CA 1
ATOM 1985 C C . SER B 1 48 ? -15.68 13.195 0.01 1 79.12 48 SER B C 1
ATOM 1987 O O . SER B 1 48 ? -15.211 12.406 0.835 1 79.12 48 SER B O 1
ATOM 1989 N N . ALA B 1 49 ? -16.391 12.844 -1.025 1 83.25 49 ALA B N 1
ATOM 1990 C CA . ALA B 1 49 ? -16.453 11.453 -1.46 1 83.25 49 ALA B CA 1
ATOM 1991 C C . ALA B 1 49 ? -15.328 11.133 -2.434 1 83.25 49 ALA B C 1
ATOM 1993 O O . ALA B 1 49 ? -14.898 11.992 -3.201 1 83.25 49 ALA B O 1
ATOM 1994 N N . PRO B 1 50 ? -14.805 9.891 -2.307 1 86.88 50 PRO B N 1
ATOM 1995 C CA . PRO B 1 50 ? -13.766 9.531 -3.271 1 86.88 50 PRO B CA 1
ATOM 1996 C C . PRO B 1 50 ? -14.273 9.523 -4.711 1 86.88 50 PRO B C 1
ATOM 1998 O O . PRO B 1 50 ? -15.266 8.859 -5.023 1 86.88 50 PRO B O 1
ATOM 2001 N N . TRP B 1 51 ? -13.656 10.32 -5.523 1 91.69 51 TRP B N 1
ATOM 2002 C CA . TRP B 1 51 ? -13.938 10.367 -6.953 1 91.69 51 TRP B CA 1
ATOM 2003 C C . TRP B 1 51 ? -12.773 9.797 -7.758 1 91.69 51 TRP B C 1
ATOM 2005 O O . TRP B 1 51 ? -11.719 10.422 -7.875 1 91.69 51 TRP B O 1
ATOM 2015 N N . PRO B 1 52 ? -12.977 8.633 -8.367 1 95.12 52 PRO B N 1
ATOM 2016 C CA . PRO B 1 52 ? -11.898 8.023 -9.141 1 95.12 52 PRO B CA 1
ATOM 2017 C C . PRO B 1 52 ? -11.617 8.758 -10.445 1 95.12 52 PRO B C 1
ATOM 2019 O O . PRO B 1 52 ? -12.555 9.125 -11.164 1 95.12 52 PRO B O 1
ATOM 2022 N N . THR B 1 53 ? -10.43 9.062 -10.711 1 95.62 53 THR B N 1
ATOM 2023 C CA . THR B 1 53 ? -10 9.727 -11.938 1 95.62 53 THR B CA 1
ATOM 2024 C C . THR B 1 53 ? -8.773 9.039 -12.531 1 95.62 53 THR B C 1
ATOM 2026 O O . THR B 1 53 ? -8.062 8.312 -11.836 1 95.62 53 THR B O 1
ATOM 2029 N N . GLU B 1 54 ? -8.555 9.141 -13.914 1 97.5 54 GLU B N 1
ATOM 2030 C CA . GLU B 1 54 ? -7.371 8.688 -14.625 1 97.5 54 GLU B CA 1
ATOM 2031 C C . GLU B 1 54 ? -7.137 7.195 -14.422 1 97.5 54 GLU B C 1
ATOM 2033 O O . GLU B 1 54 ? -6.02 6.773 -14.109 1 97.5 54 GLU B O 1
ATOM 2038 N N . ALA B 1 55 ? -8.156 6.496 -14.547 1 98 55 ALA B N 1
ATOM 2039 C CA . ALA B 1 55 ? -8.07 5.047 -14.398 1 98 55 ALA B CA 1
ATOM 2040 C C . ALA B 1 55 ? -7.348 4.41 -15.578 1 98 55 ALA B C 1
ATOM 2042 O O . ALA B 1 55 ? -7.602 4.762 -16.734 1 98 55 ALA B O 1
ATOM 2043 N N . VAL B 1 56 ? -6.406 3.596 -15.32 1 98.62 56 VAL B N 1
ATOM 2044 C CA . VAL B 1 56 ? -5.699 2.809 -16.328 1 98.62 56 VAL B CA 1
ATOM 2045 C C . VAL B 1 56 ? -5.848 1.321 -16.016 1 98.62 56 VAL B C 1
ATOM 2047 O O . VAL B 1 56 ? -5.562 0.883 -14.898 1 98.62 56 VAL B O 1
ATOM 2050 N N . GLY B 1 57 ? -6.359 0.537 -16.938 1 98.25 57 GLY B N 1
ATOM 2051 C CA . GLY B 1 57 ? -6.531 -0.899 -16.797 1 98.25 57 GLY B CA 1
ATOM 2052 C C . GLY B 1 57 ? -5.508 -1.705 -17.562 1 98.25 57 GLY B C 1
ATOM 2053 O O . GLY B 1 57 ? -5.07 -1.292 -18.641 1 98.25 57 GLY B O 1
ATOM 2054 N N . THR B 1 58 ? -5.102 -2.811 -17.062 1 98.25 58 THR B N 1
ATOM 2055 C CA . THR B 1 58 ? -4.156 -3.705 -17.719 1 98.25 58 THR B CA 1
ATOM 2056 C C . THR B 1 58 ? -4.406 -5.152 -17.312 1 98.25 58 THR B C 1
ATOM 2058 O O . THR B 1 58 ? -5.105 -5.414 -16.328 1 98.25 58 THR B O 1
ATOM 2061 N N . GLU B 1 59 ? -3.965 -6.051 -18.078 1 96.69 59 GLU B N 1
ATOM 2062 C CA . GLU B 1 59 ? -4.035 -7.473 -17.75 1 96.69 59 GLU B CA 1
ATOM 2063 C C . GLU B 1 59 ? -2.764 -7.941 -17.047 1 96.69 59 GLU B C 1
ATOM 2065 O O . GLU B 1 59 ? -2.695 -9.07 -16.562 1 96.69 59 GLU B O 1
ATOM 2070 N N . ASP B 1 60 ? -1.745 -7.125 -17 1 96.62 60 ASP B N 1
ATOM 2071 C CA . ASP B 1 60 ? -0.443 -7.418 -16.406 1 96.62 60 ASP B CA 1
ATOM 2072 C C . ASP B 1 60 ? -0.334 -6.848 -15 1 96.62 60 ASP B C 1
ATOM 2074 O O . ASP B 1 60 ? -0.202 -5.633 -14.828 1 96.62 60 ASP B O 1
ATOM 2078 N N . TYR B 1 61 ? -0.338 -7.742 -14.039 1 98.12 61 TYR B N 1
ATOM 2079 C CA . TYR B 1 61 ? -0.309 -7.332 -12.641 1 98.12 61 TYR B CA 1
ATOM 2080 C C . TYR B 1 61 ? 0.936 -6.508 -12.336 1 98.12 61 TYR B C 1
ATOM 2082 O O . TYR B 1 61 ? 0.858 -5.484 -11.656 1 98.12 61 TYR B O 1
ATOM 2090 N N . LEU B 1 62 ? 2.09 -6.91 -12.773 1 98.44 62 LEU B N 1
ATOM 2091 C CA . LEU B 1 62 ? 3.332 -6.211 -12.461 1 98.44 62 LEU B CA 1
ATOM 2092 C C . LEU B 1 62 ? 3.359 -4.832 -13.109 1 98.44 62 LE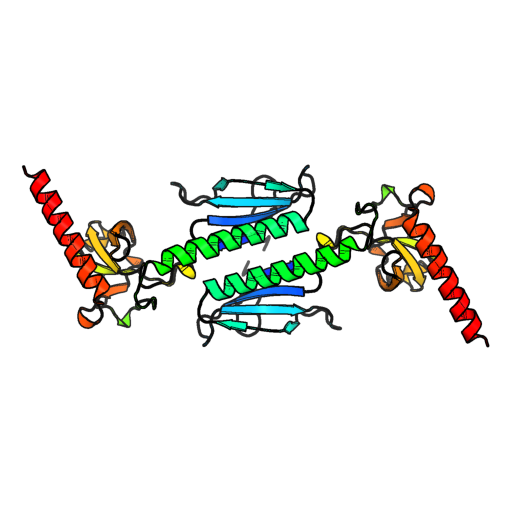U B C 1
ATOM 2094 O O . LEU B 1 62 ? 3.9 -3.883 -12.539 1 98.44 62 LEU B O 1
ATOM 2098 N N . GLU B 1 63 ? 2.781 -4.762 -14.297 1 98.31 63 GLU B N 1
ATOM 2099 C CA . GLU B 1 63 ? 2.629 -3.459 -14.93 1 98.31 63 GLU B CA 1
ATOM 2100 C C . GLU B 1 63 ? 1.751 -2.533 -14.094 1 98.31 63 GLU B C 1
ATOM 2102 O O . GLU B 1 63 ? 2.074 -1.355 -13.914 1 98.31 63 GLU B O 1
ATOM 2107 N N . ALA B 1 64 ? 0.675 -3.053 -13.625 1 98.81 64 ALA B N 1
ATOM 2108 C CA . ALA B 1 64 ? -0.23 -2.271 -12.789 1 98.81 64 ALA B CA 1
ATOM 2109 C C . ALA B 1 64 ? 0.474 -1.783 -11.523 1 98.81 64 ALA B C 1
ATOM 2111 O O . ALA B 1 64 ? 0.345 -0.617 -11.148 1 98.81 64 ALA B O 1
ATOM 2112 N N . MET B 1 65 ? 1.246 -2.688 -10.875 1 98.81 65 MET B N 1
ATOM 2113 C CA . MET B 1 65 ? 1.92 -2.324 -9.633 1 98.81 65 MET B CA 1
ATOM 2114 C C . MET B 1 65 ? 3.027 -1.308 -9.891 1 98.81 65 MET B C 1
ATOM 2116 O O . MET B 1 65 ? 3.281 -0.438 -9.055 1 98.81 65 MET B O 1
ATOM 2120 N N . GLN B 1 66 ? 3.666 -1.4 -11.078 1 98.75 66 GLN B N 1
ATOM 2121 C CA . GLN B 1 66 ? 4.629 -0.376 -11.469 1 98.75 66 GLN B CA 1
ATOM 2122 C C . GLN B 1 66 ? 3.957 0.989 -11.594 1 98.75 66 GLN B C 1
ATOM 2124 O O . GLN B 1 66 ? 4.488 1.994 -11.117 1 98.75 66 GLN B O 1
ATOM 2129 N N . LEU B 1 67 ? 2.848 0.999 -12.234 1 98.81 67 LEU B N 1
ATOM 2130 C CA . LEU B 1 67 ? 2.098 2.24 -12.391 1 98.81 67 LEU B CA 1
ATOM 2131 C C . LEU B 1 67 ? 1.678 2.791 -11.031 1 98.81 67 LEU B C 1
ATOM 2133 O O . LEU B 1 67 ? 1.777 3.996 -10.789 1 98.81 67 LEU B O 1
ATOM 2137 N N . PHE B 1 68 ? 1.173 1.918 -10.195 1 98.88 68 PHE B N 1
ATOM 2138 C CA . PHE B 1 68 ? 0.787 2.297 -8.836 1 98.88 68 PHE B CA 1
ATOM 2139 C C . PHE B 1 68 ? 1.94 2.984 -8.117 1 98.88 68 PHE B C 1
ATOM 2141 O O . PHE B 1 68 ? 1.77 4.07 -7.559 1 98.88 68 PHE B O 1
ATOM 2148 N N . CYS B 1 69 ? 3.094 2.41 -8.141 1 98.69 69 CYS B N 1
ATOM 2149 C CA . CYS B 1 69 ? 4.273 2.957 -7.484 1 98.69 69 CYS B CA 1
ATOM 2150 C C . CYS B 1 69 ? 4.68 4.289 -8.109 1 98.69 69 CYS B C 1
ATOM 2152 O O . CYS B 1 69 ? 5.035 5.227 -7.395 1 98.69 69 CYS B O 1
ATOM 2154 N N . ASP B 1 70 ? 4.641 4.348 -9.422 1 98.75 70 ASP B N 1
ATOM 2155 C CA . ASP B 1 70 ? 4.984 5.582 -10.117 1 98.75 70 ASP B CA 1
ATOM 2156 C C . ASP B 1 70 ? 4.082 6.73 -9.68 1 98.75 70 ASP B C 1
ATOM 2158 O O . ASP B 1 70 ? 4.551 7.855 -9.484 1 98.75 70 ASP B O 1
ATOM 2162 N N . ARG B 1 71 ? 2.83 6.43 -9.578 1 98.81 71 ARG B N 1
ATOM 2163 C CA . ARG B 1 71 ? 1.877 7.473 -9.203 1 98.81 71 ARG B CA 1
ATOM 2164 C C . ARG B 1 71 ? 2.074 7.902 -7.754 1 98.81 71 ARG B C 1
ATOM 2166 O O . ARG B 1 71 ? 1.974 9.086 -7.434 1 98.81 71 ARG B O 1
ATOM 2173 N N . VAL B 1 72 ? 2.332 6.945 -6.875 1 98.81 72 VAL B N 1
ATOM 2174 C CA . VAL B 1 72 ? 2.645 7.293 -5.496 1 98.81 72 VAL B CA 1
ATOM 2175 C C . VAL B 1 72 ? 3.896 8.164 -5.453 1 98.81 72 VAL B C 1
ATOM 2177 O O . VAL B 1 72 ? 3.928 9.18 -4.754 1 98.81 72 VAL B O 1
ATOM 2180 N N . GLN B 1 73 ? 4.902 7.789 -6.258 1 98.56 73 GLN B N 1
ATOM 2181 C CA . GLN B 1 73 ? 6.137 8.562 -6.336 1 98.56 73 GLN B CA 1
ATOM 2182 C C . GLN B 1 73 ? 5.867 9.992 -6.777 1 98.56 73 GLN B C 1
ATOM 2184 O O . GLN B 1 73 ? 6.457 10.938 -6.242 1 98.56 73 GLN B O 1
ATOM 2189 N N . THR B 1 74 ? 5.055 10.133 -7.723 1 98.62 74 THR B N 1
ATOM 2190 C CA . THR B 1 74 ? 4.695 11.461 -8.211 1 98.62 74 THR B CA 1
ATOM 2191 C C . THR B 1 74 ? 4.082 12.297 -7.094 1 98.62 74 THR B C 1
ATOM 2193 O O . THR B 1 74 ? 4.41 13.477 -6.945 1 98.62 74 THR B O 1
ATOM 2196 N N . GLN B 1 75 ? 3.164 11.703 -6.312 1 98.44 75 GLN B N 1
ATOM 2197 C CA . GLN B 1 75 ? 2.539 12.414 -5.199 1 98.44 75 GLN B CA 1
ATOM 2198 C C . GLN B 1 75 ? 3.566 12.773 -4.133 1 98.44 75 GLN B C 1
ATOM 2200 O O . GLN B 1 75 ? 3.498 13.852 -3.535 1 98.44 75 GLN B O 1
ATOM 2205 N N . ILE B 1 76 ? 4.52 11.875 -3.855 1 98.75 76 ILE B N 1
ATOM 2206 C CA . ILE B 1 76 ? 5.59 12.141 -2.904 1 98.75 76 ILE B CA 1
ATOM 2207 C C . ILE B 1 76 ? 6.383 13.367 -3.354 1 98.75 76 ILE B C 1
ATOM 2209 O O . ILE B 1 76 ? 6.605 14.297 -2.57 1 98.75 76 ILE B O 1
ATOM 2213 N N . GLU B 1 77 ? 6.758 13.352 -4.609 1 98.5 77 GLU B N 1
ATOM 2214 C CA . GLU B 1 77 ? 7.566 14.43 -5.16 1 98.5 77 GLU B CA 1
ATOM 2215 C C . GLU B 1 77 ? 6.812 15.758 -5.129 1 98.5 77 GLU B C 1
ATOM 2217 O O . GLU B 1 77 ? 7.383 16.797 -4.789 1 98.5 77 GLU B O 1
ATOM 2222 N N . GLN B 1 78 ? 5.582 15.734 -5.488 1 98.19 78 GLN B N 1
ATOM 2223 C CA . GLN B 1 78 ? 4.773 16.953 -5.48 1 98.19 78 GLN B CA 1
ATOM 2224 C C . GLN B 1 78 ? 4.609 17.484 -4.062 1 98.19 78 GLN B C 1
ATOM 2226 O O . GLN B 1 78 ? 4.672 18.703 -3.842 1 98.19 78 GLN B O 1
ATOM 2231 N N . THR B 1 79 ? 4.387 16.578 -3.141 1 97.81 79 THR B N 1
ATOM 2232 C CA . THR B 1 79 ? 4.23 16.984 -1.747 1 97.81 79 THR B CA 1
ATOM 2233 C C . THR B 1 79 ? 5.535 17.562 -1.204 1 97.81 79 THR B C 1
ATOM 2235 O O . THR B 1 79 ? 5.523 18.578 -0.496 1 97.81 79 THR B O 1
ATOM 2238 N N . ARG B 1 80 ? 6.605 16.922 -1.532 1 97.44 80 ARG B N 1
ATOM 2239 C CA . ARG B 1 80 ? 7.914 17.406 -1.119 1 97.44 80 ARG B CA 1
ATOM 2240 C C . ARG B 1 80 ? 8.18 18.812 -1.681 1 97.44 80 ARG B C 1
ATOM 2242 O O . ARG B 1 80 ? 8.68 19.688 -0.972 1 97.44 80 ARG B O 1
ATOM 2249 N N . ALA B 1 81 ? 7.895 19 -2.934 1 97.56 81 ALA B N 1
ATOM 2250 C CA . ALA B 1 81 ? 8.086 20.281 -3.588 1 97.56 81 ALA B CA 1
ATOM 2251 C C . ALA B 1 81 ? 7.258 21.375 -2.902 1 97.56 81 ALA B C 1
ATOM 2253 O O . ALA B 1 81 ? 7.723 22.5 -2.744 1 97.56 81 ALA B O 1
ATOM 2254 N N . GLU B 1 82 ? 6.062 21.047 -2.52 1 96.12 82 GLU B N 1
ATOM 2255 C CA . GLU B 1 82 ? 5.207 21.984 -1.808 1 96.12 82 GLU B CA 1
ATOM 2256 C C . GLU B 1 82 ? 5.805 22.359 -0.451 1 96.12 82 GLU B C 1
ATOM 2258 O O . GLU B 1 82 ? 5.816 23.531 -0.071 1 96.12 82 GLU B O 1
ATOM 2263 N N . GLN B 1 83 ? 6.316 21.359 0.214 1 95.94 83 GLN B N 1
ATOM 2264 C CA . GLN B 1 83 ? 6.855 21.578 1.551 1 95.94 83 GLN B CA 1
ATOM 2265 C C . GLN B 1 83 ? 8.172 22.344 1.488 1 95.94 83 GLN B C 1
ATOM 2267 O O . GLN B 1 83 ? 8.508 23.094 2.41 1 95.94 83 GLN B O 1
ATOM 2272 N N . GLU B 1 84 ? 8.883 22.156 0.452 1 95.75 84 GLU B N 1
ATOM 2273 C CA . GLU B 1 84 ? 10.188 22.812 0.287 1 95.75 84 GLU B CA 1
ATOM 2274 C C . GLU B 1 84 ? 10.031 24.312 0.109 1 95.75 84 GLU B C 1
ATOM 2276 O O . GLU B 1 84 ? 11 25.062 0.278 1 95.75 84 GLU B O 1
ATOM 2281 N N . LYS B 1 85 ? 8.852 24.719 -0.21 1 95.25 85 LYS B N 1
ATOM 2282 C CA . LYS B 1 85 ? 8.586 26.156 -0.323 1 95.25 85 LYS B CA 1
ATOM 2283 C C . LYS B 1 85 ? 8.672 26.828 1.039 1 95.25 85 LYS B C 1
ATOM 2285 O O . LYS B 1 85 ? 8.914 28.047 1.12 1 95.25 85 LYS B O 1
ATOM 2290 N N . PHE B 1 86 ? 8.43 26.016 2.051 1 96.25 86 PHE B N 1
ATOM 2291 C CA . PHE B 1 86 ? 8.516 26.547 3.41 1 96.25 86 PHE B CA 1
ATOM 2292 C C . PHE B 1 86 ? 9.938 26.453 3.939 1 96.25 86 PHE B C 1
ATOM 2294 O O . PHE B 1 86 ? 10.43 25.359 4.238 1 96.25 86 PHE B O 1
ATOM 2301 N N . LYS B 1 87 ? 10.594 27.594 4.117 1 93.94 87 LYS B N 1
ATOM 2302 C CA . LYS B 1 87 ? 12 27.641 4.508 1 93.94 87 LYS B CA 1
ATOM 2303 C C . LYS B 1 87 ? 12.148 27.844 6.012 1 93.94 87 LYS B C 1
ATOM 2305 O O . LYS B 1 87 ? 12.945 28.672 6.457 1 93.94 87 LYS B O 1
ATOM 2310 N N . PHE B 1 88 ? 11.367 27.188 6.766 1 95.75 88 PHE B N 1
ATOM 2311 C CA . PHE B 1 88 ? 11.43 27.281 8.219 1 95.75 88 PHE B CA 1
ATOM 2312 C C . PHE B 1 88 ? 11.289 25.906 8.867 1 95.75 88 PHE B C 1
ATOM 2314 O O . PHE B 1 88 ? 11.094 24.906 8.172 1 95.75 88 PHE B O 1
ATOM 2321 N N . ASP B 1 89 ? 11.477 25.906 10.125 1 95.12 89 ASP B N 1
ATOM 2322 C CA . ASP B 1 89 ? 11.383 24.672 10.898 1 95.12 89 ASP B CA 1
ATOM 2323 C C . ASP B 1 89 ? 9.992 24.047 10.781 1 95.12 89 ASP B C 1
ATOM 2325 O O . ASP B 1 89 ? 8.992 24.688 11.148 1 95.12 89 ASP B O 1
ATOM 2329 N N . PRO B 1 90 ? 9.891 22.828 10.297 1 95.81 90 PRO B N 1
ATOM 2330 C CA . PRO B 1 90 ? 8.602 22.188 10.047 1 95.81 90 PRO B CA 1
ATOM 2331 C C . PRO B 1 90 ? 7.984 21.594 11.312 1 95.81 90 PRO B C 1
ATOM 2333 O O . PRO B 1 90 ? 6.863 21.062 11.266 1 95.81 90 PRO B O 1
ATOM 2336 N N . THR B 1 91 ? 8.633 21.594 12.43 1 95.62 91 THR B N 1
ATOM 2337 C CA . THR B 1 91 ? 8.148 20.953 13.648 1 95.62 91 THR B CA 1
ATOM 2338 C C . THR B 1 91 ? 6.797 21.531 14.055 1 95.62 91 THR B C 1
ATOM 2340 O O . THR B 1 91 ? 6.648 22.734 14.203 1 95.62 91 THR B O 1
ATOM 2343 N N . PRO B 1 92 ? 5.816 20.672 14.273 1 97.38 92 PRO B N 1
ATOM 2344 C CA . PRO B 1 92 ? 4.477 21.156 14.617 1 97.38 92 PRO B CA 1
ATOM 2345 C C . PRO B 1 92 ? 4.418 21.812 16 1 97.38 92 PRO B C 1
ATOM 2347 O O . PRO B 1 92 ? 5.078 21.344 16.938 1 97.38 92 PRO B O 1
ATOM 2350 N N . PHE B 1 93 ? 3.604 22.812 16.062 1 98.19 93 PHE B N 1
ATOM 2351 C CA . PHE B 1 93 ? 3.281 23.422 17.359 1 98.19 93 PHE B CA 1
ATOM 2352 C C . PHE B 1 93 ? 2.381 22.516 18.172 1 98.19 93 PHE B C 1
ATOM 2354 O O . PHE B 1 93 ? 1.607 21.734 17.625 1 98.19 93 PHE B O 1
ATOM 2361 N N . THR B 1 94 ? 2.502 22.609 19.469 1 97.31 94 THR B N 1
ATOM 2362 C CA . THR B 1 94 ? 1.687 21.844 20.406 1 97.31 94 THR B CA 1
ATOM 2363 C C . THR B 1 94 ? 0.925 22.781 21.344 1 97.31 94 THR B C 1
ATOM 2365 O O . THR B 1 94 ? 1.064 24 21.266 1 97.31 94 THR B O 1
ATOM 2368 N N . VAL B 1 95 ? 0.173 22.172 22.188 1 97.06 95 VAL B N 1
ATOM 2369 C CA . VAL B 1 95 ? -0.623 22.938 23.156 1 97.06 95 VAL B CA 1
ATOM 2370 C C . VAL B 1 95 ? 0.299 23.734 24.062 1 97.06 95 VAL B C 1
ATOM 2372 O O . VAL B 1 95 ? -0.062 24.828 24.516 1 97.06 95 VAL B O 1
ATOM 2375 N N . ALA B 1 96 ? 1.499 23.312 24.281 1 97.56 96 ALA B N 1
ATOM 2376 C CA . ALA B 1 96 ? 2.471 23.984 25.125 1 97.56 96 ALA B CA 1
ATOM 2377 C C . ALA B 1 96 ? 2.881 25.328 24.531 1 97.56 96 ALA B C 1
ATOM 2379 O O . ALA B 1 96 ? 3.34 26.219 25.25 1 97.56 96 ALA B O 1
ATOM 2380 N N . ASP B 1 97 ? 2.689 25.516 23.297 1 98.31 97 ASP B N 1
ATOM 2381 C CA . ASP B 1 97 ? 3.076 26.75 22.594 1 98.31 97 ASP B CA 1
ATOM 2382 C C . ASP B 1 97 ? 1.939 27.766 22.594 1 98.31 97 ASP B C 1
ATOM 2384 O O . ASP B 1 97 ? 2.072 28.844 22.031 1 98.31 97 ASP B O 1
ATOM 2388 N N . CYS B 1 98 ? 0.859 27.422 23.266 1 98.31 98 CYS B N 1
ATOM 2389 C CA . CYS B 1 98 ? -0.359 28.203 23.156 1 98.31 98 CYS B CA 1
ATOM 2390 C C . CYS B 1 98 ? -0.79 28.75 24.516 1 98.31 98 CYS B C 1
ATOM 2392 O O . CYS B 1 98 ? -0.439 28.172 25.547 1 98.31 98 CYS B O 1
ATOM 2394 N N . ILE B 1 99 ? -1.429 29.828 24.453 1 97 99 ILE B N 1
ATOM 2395 C CA . ILE B 1 99 ? -2.283 30.234 25.562 1 97 99 ILE B CA 1
ATOM 2396 C C . ILE B 1 99 ? -3.516 29.328 25.609 1 97 99 ILE B C 1
ATOM 2398 O O . ILE B 1 99 ? -4.219 29.172 24.609 1 97 99 ILE B O 1
ATOM 2402 N N . PRO B 1 100 ? -3.766 28.719 26.703 1 89 100 PRO B N 1
ATOM 2403 C CA . PRO B 1 100 ? -4.91 27.812 26.766 1 89 100 PRO B CA 1
ATOM 2404 C C . PRO B 1 100 ? -6.188 28.422 26.203 1 89 100 PRO B C 1
ATOM 2406 O O . PRO B 1 100 ? -6.465 29.594 26.438 1 89 100 PRO B O 1
ATOM 2409 N N . ASP B 1 101 ? -6.82 27.672 25.391 1 87.38 101 ASP B N 1
ATOM 2410 C CA . ASP B 1 101 ? -8.047 28.141 24.75 1 87.38 101 ASP B CA 1
ATOM 2411 C C . ASP B 1 101 ? -9.211 28.156 25.734 1 87.38 101 ASP B C 1
ATOM 2413 O O . ASP B 1 101 ? -9.477 27.156 26.422 1 87.38 101 ASP B O 1
ATOM 2417 N N . MET B 1 102 ? -9.812 29.312 25.906 1 87.06 102 MET B N 1
ATOM 2418 C CA . MET B 1 102 ? -11.094 29.391 26.594 1 87.06 102 MET B CA 1
ATOM 2419 C C . MET B 1 102 ? -12.242 29.406 25.594 1 87.06 102 MET B C 1
ATOM 2421 O O . MET B 1 102 ? -12.547 30.438 25 1 87.06 102 MET B O 1
ATOM 2425 N N . ARG B 1 103 ? -12.969 28.359 25.438 1 87.81 103 ARG B N 1
ATOM 2426 C CA . ARG B 1 103 ? -13.938 28.094 24.375 1 87.81 103 ARG B CA 1
ATOM 2427 C C . ARG B 1 103 ? -15 29.188 24.328 1 87.81 103 ARG B C 1
ATOM 2429 O O . ARG B 1 103 ? -15.508 29.531 23.266 1 87.81 103 ARG B O 1
ATOM 2436 N N . ASN B 1 104 ? -15.266 29.766 25.469 1 88.75 104 ASN B N 1
ATOM 2437 C CA . ASN B 1 104 ? -16.328 30.75 25.516 1 88.75 104 ASN B CA 1
ATOM 2438 C C . ASN B 1 104 ? -15.812 32.156 25.219 1 88.75 104 ASN B C 1
ATOM 2440 O O . ASN B 1 104 ? -16.578 33.125 25.234 1 88.75 104 ASN B O 1
ATOM 2444 N N . LYS B 1 105 ? -14.531 32.25 24.938 1 93.62 105 LYS B N 1
ATOM 2445 C CA . LYS B 1 105 ? -13.953 33.531 24.609 1 93.62 105 LYS B CA 1
ATOM 2446 C C . LYS B 1 105 ? -13.68 33.656 23.109 1 93.62 105 LYS B C 1
ATOM 2448 O O . LYS B 1 105 ? -13.391 32.656 22.453 1 93.62 105 LYS B O 1
ATOM 2453 N N . SER B 1 106 ? -13.781 34.875 22.688 1 96.94 106 SER B N 1
ATOM 2454 C CA . SER B 1 106 ? -13.547 35.156 21.266 1 96.94 106 SER B CA 1
ATOM 2455 C C . SER B 1 106 ? -12.062 35 20.922 1 96.94 106 SER B C 1
ATOM 2457 O O . SER B 1 106 ? -11.203 35.438 21.688 1 96.94 106 SER B O 1
ATOM 2459 N N . ILE B 1 107 ? -11.883 34.469 19.75 1 97.5 107 ILE B N 1
ATOM 2460 C CA . ILE B 1 107 ? -10.523 34.375 19.25 1 97.5 107 ILE B CA 1
ATOM 2461 C C . ILE B 1 107 ? -10.398 35.188 17.953 1 97.5 107 ILE B C 1
ATOM 2463 O O . ILE B 1 107 ? -9.375 35.125 17.266 1 97.5 107 ILE B O 1
ATOM 2467 N N . VAL B 1 108 ? -11.398 35.938 17.641 1 97.62 108 VAL B N 1
ATOM 2468 C CA . VAL B 1 108 ? -11.367 36.781 16.453 1 97.62 108 VAL B CA 1
ATOM 2469 C C . VAL B 1 108 ? -10.188 37.75 16.531 1 97.62 108 VAL B C 1
ATOM 2471 O O . VAL B 1 108 ? -10 38.438 17.547 1 97.62 108 VAL B O 1
ATOM 2474 N N . GLY B 1 109 ? -9.383 37.781 15.461 1 96.81 109 GLY B N 1
ATOM 2475 C CA . GLY B 1 109 ? -8.25 38.688 15.398 1 96.81 109 GLY B CA 1
ATOM 2476 C C . GLY B 1 109 ? -6.973 38.094 15.969 1 96.81 109 GLY B C 1
ATOM 2477 O O . GLY B 1 109 ? -5.902 38.688 15.875 1 96.81 109 GLY B O 1
ATOM 2478 N N . LYS B 1 110 ? -7.082 36.875 16.484 1 97.62 110 LYS B N 1
ATOM 2479 C CA . LYS B 1 110 ? -5.922 36.188 17.062 1 97.62 110 LYS B CA 1
ATOM 2480 C C . LYS B 1 110 ? -5.328 35.188 16.109 1 97.62 110 LYS B C 1
ATOM 2482 O O . LYS B 1 110 ? -6.023 34.688 15.211 1 97.62 110 LYS B O 1
ATOM 2487 N N . VAL B 1 111 ? -4.059 34.969 16.25 1 98.75 111 VAL B N 1
ATOM 2488 C CA . VAL B 1 111 ? -3.416 33.875 15.547 1 98.75 111 VAL B CA 1
ATOM 2489 C C . VAL B 1 111 ? -3.525 32.594 16.391 1 98.75 111 VAL B C 1
ATOM 2491 O O . VAL B 1 111 ? -3.025 32.531 17.516 1 98.75 111 VAL B O 1
ATOM 2494 N N . VAL B 1 112 ? -4.164 31.594 15.852 1 98.44 112 VAL B N 1
ATOM 2495 C CA . VAL B 1 112 ? -4.402 30.375 16.609 1 98.44 112 VAL B CA 1
ATOM 2496 C C . VAL B 1 112 ? -3.629 29.219 15.969 1 98.44 112 VAL B C 1
ATOM 2498 O O . VAL B 1 112 ? -3.236 29.297 14.805 1 98.44 112 VAL B O 1
ATOM 2501 N N . VAL B 1 113 ? -3.4 28.219 16.766 1 98.62 113 VAL B N 1
ATOM 2502 C CA . VAL B 1 113 ? -2.732 27 16.328 1 98.62 113 VAL B CA 1
ATOM 2503 C C . VAL B 1 113 ? -3.768 25.906 16.094 1 98.62 113 VAL B C 1
ATOM 2505 O O . VAL B 1 113 ? -4.535 25.562 17 1 98.62 113 VAL B O 1
ATOM 2508 N N . ILE B 1 114 ? -3.822 25.359 14.891 1 98.06 114 ILE B N 1
ATOM 2509 C CA . ILE B 1 114 ? -4.703 24.25 14.555 1 98.06 114 ILE B CA 1
ATOM 2510 C C . ILE B 1 114 ? -4.02 22.938 14.891 1 98.06 114 ILE B C 1
ATOM 2512 O O . ILE B 1 114 ? -2.836 22.75 14.594 1 98.06 114 ILE B O 1
ATOM 2516 N N . ASN B 1 115 ? -4.711 22.047 15.508 1 97.81 115 ASN B N 1
ATOM 2517 C CA . ASN B 1 115 ? -4.191 20.734 15.867 1 97.81 115 ASN B CA 1
ATOM 2518 C C . ASN B 1 115 ? -3.732 19.953 14.641 1 97.81 115 ASN B C 1
ATOM 2520 O O . ASN B 1 115 ? -4.504 19.75 13.695 1 97.81 115 ASN B O 1
ATOM 2524 N N . ALA B 1 116 ? -2.533 19.516 14.68 1 97.06 116 ALA B N 1
ATOM 2525 C CA . ALA B 1 116 ? -1.967 18.781 13.547 1 97.06 116 ALA B CA 1
ATOM 2526 C C . ALA B 1 116 ? -2.258 17.297 13.656 1 97.06 116 ALA B C 1
ATOM 2528 O O . ALA B 1 116 ? -2.18 16.562 12.664 1 97.06 116 ALA B O 1
ATOM 2529 N N . GLU B 1 117 ? -2.652 16.734 14.766 1 94.81 117 GLU B N 1
ATOM 2530 C CA . GLU B 1 117 ? -2.701 15.297 15.055 1 94.81 117 GLU B CA 1
ATOM 2531 C C . GLU B 1 117 ? -3.67 14.578 14.125 1 94.81 117 GLU B C 1
ATOM 2533 O O . GLU B 1 117 ? -3.377 13.484 13.641 1 94.81 117 GLU B O 1
ATOM 2538 N N . PRO B 1 118 ? -4.824 15.242 13.859 1 94.25 118 PRO B N 1
ATOM 2539 C CA . PRO B 1 118 ? -5.785 14.531 13.016 1 94.25 118 PRO B CA 1
ATOM 2540 C C . PRO B 1 118 ? -5.414 14.562 11.539 1 94.25 118 PRO B C 1
ATOM 2542 O O . PRO B 1 118 ? -6.055 13.898 10.719 1 94.25 118 PRO B O 1
ATOM 2545 N N . LYS B 1 119 ? -4.445 15.305 11.156 1 94.75 119 LYS B N 1
ATOM 2546 C CA . LYS B 1 119 ? -4.051 15.445 9.758 1 94.75 119 LYS B CA 1
ATOM 2547 C C . LYS B 1 119 ? -3.176 14.273 9.32 1 94.75 119 LYS B C 1
ATOM 2549 O O . LYS B 1 119 ? -2.611 13.562 10.156 1 94.75 119 LYS B O 1
ATOM 2554 N N . ARG B 1 120 ? -3.156 14.023 8.062 1 95.69 120 ARG B N 1
ATOM 2555 C CA . ARG B 1 120 ? -2.229 13.039 7.512 1 95.69 120 ARG B CA 1
ATOM 2556 C C . ARG B 1 120 ? -0.786 13.398 7.852 1 95.69 120 ARG B C 1
ATOM 2558 O O . ARG B 1 120 ? -0.48 14.555 8.141 1 95.69 120 ARG B O 1
ATOM 2565 N N . TYR B 1 121 ? 0.05 12.469 7.758 1 97.38 121 TYR B N 1
ATOM 2566 C CA . TYR B 1 121 ? 1.408 12.594 8.273 1 97.38 121 TYR B CA 1
ATOM 2567 C C . TYR B 1 121 ? 2.146 13.742 7.59 1 97.38 121 TYR B C 1
ATOM 2569 O O . TYR B 1 121 ? 2.854 14.508 8.25 1 97.38 121 TYR B O 1
ATOM 2577 N N . GLU B 1 122 ? 2.006 13.852 6.285 1 96.94 122 GLU B N 1
ATOM 2578 C CA . GLU B 1 122 ? 2.746 14.867 5.539 1 96.94 122 GLU B CA 1
ATOM 2579 C C . GLU B 1 122 ? 2.236 16.266 5.855 1 96.94 122 GLU B C 1
ATOM 2581 O O . GLU B 1 122 ? 2.906 17.266 5.559 1 96.94 122 GLU B O 1
ATOM 2586 N N . TYR B 1 123 ? 1.12 16.359 6.496 1 96 123 TYR B N 1
ATOM 2587 C CA . TYR B 1 123 ? 0.542 17.656 6.801 1 96 123 TYR B CA 1
ATOM 2588 C C . TYR B 1 123 ? 0.686 17.984 8.281 1 96 123 TYR B C 1
ATOM 2590 O O . TYR B 1 123 ? 0.265 19.062 8.734 1 96 123 TYR B O 1
ATOM 2598 N N . GLN B 1 124 ? 1.189 17.062 9.023 1 97 124 GLN B N 1
ATOM 2599 C CA . GLN B 1 124 ? 1.587 17.391 10.391 1 97 124 GLN B CA 1
ATOM 2600 C C . GLN B 1 124 ? 2.861 18.234 10.406 1 97 124 GLN B C 1
ATOM 2602 O O . GLN B 1 124 ? 3.93 17.734 10.781 1 97 124 GLN B O 1
ATOM 2607 N N . HIS B 1 125 ? 2.662 19.453 10.062 1 96.31 125 HIS B N 1
ATOM 2608 C CA . HIS B 1 125 ? 3.67 20.438 9.688 1 96.31 125 HIS B CA 1
ATOM 2609 C C . HIS B 1 125 ? 3.275 21.844 10.164 1 96.31 125 HIS B C 1
ATOM 2611 O O . HIS B 1 125 ? 2.104 22.219 10.094 1 96.31 125 HIS B O 1
ATOM 2617 N N . ALA B 1 126 ? 4.238 22.562 10.664 1 97.62 126 ALA B N 1
ATOM 2618 C CA . ALA B 1 126 ? 4 23.891 11.25 1 97.62 126 ALA B CA 1
ATOM 2619 C C . ALA B 1 126 ? 3.334 24.812 10.242 1 97.62 126 ALA B C 1
ATOM 2621 O O . ALA B 1 126 ? 2.529 25.672 10.609 1 97.62 126 ALA B O 1
ATOM 2622 N N . ALA B 1 127 ? 3.607 24.625 9.008 1 96.88 127 ALA B N 1
ATOM 2623 C CA . ALA B 1 127 ? 3.113 25.5 7.941 1 96.88 127 ALA B CA 1
ATOM 2624 C C . ALA B 1 127 ? 1.588 25.5 7.902 1 96.88 127 ALA B C 1
ATOM 2626 O O . ALA B 1 127 ? 0.977 26.469 7.434 1 96.88 127 ALA B O 1
ATOM 2627 N N . TYR B 1 128 ? 0.965 24.469 8.438 1 97.25 128 TYR B N 1
ATOM 2628 C CA . TYR B 1 128 ? -0.472 24.297 8.258 1 97.25 128 TYR B CA 1
ATOM 2629 C C . TYR B 1 128 ? -1.221 24.547 9.562 1 97.25 128 TYR B C 1
ATOM 2631 O O . TYR B 1 128 ? -2.393 24.172 9.688 1 97.25 128 TYR B O 1
ATOM 2639 N N . GLN B 1 129 ? -0.557 25.172 10.469 1 98.44 129 GLN B N 1
ATOM 2640 C CA . GLN B 1 129 ? -1.162 25.219 11.797 1 98.44 129 GLN B CA 1
ATOM 2641 C C . GLN B 1 129 ? -1.528 26.656 12.188 1 98.44 129 GLN B C 1
ATOM 2643 O O . GLN B 1 129 ? -2.486 26.875 12.93 1 98.44 129 GLN B O 1
ATOM 2648 N N . LEU B 1 130 ? -0.77 27.672 11.797 1 98.75 130 LEU B N 1
ATOM 2649 C CA . LEU B 1 130 ? -0.997 29.047 12.25 1 98.75 130 LEU B CA 1
ATOM 2650 C C . LEU B 1 130 ? -2.02 29.75 11.359 1 98.75 130 LEU B C 1
ATOM 2652 O O . LEU B 1 130 ? -1.806 29.891 10.156 1 98.75 130 LEU B O 1
ATOM 2656 N N . VAL B 1 131 ? -3.115 30.219 11.992 1 98.75 131 VAL B N 1
ATOM 2657 C CA . VAL B 1 131 ? -4.25 30.797 11.281 1 98.75 131 VAL B CA 1
ATOM 2658 C C . VAL B 1 131 ? -4.691 32.094 11.969 1 98.75 131 VAL B C 1
ATOM 2660 O O . VAL B 1 131 ? -4.875 32.125 13.188 1 98.75 131 VAL B O 1
ATOM 2663 N N . LEU B 1 132 ? -4.719 33.156 11.211 1 98.81 132 LEU B N 1
ATOM 2664 C CA . LEU B 1 132 ? -5.398 34.344 11.695 1 98.81 132 LEU B CA 1
ATOM 2665 C C . LEU B 1 132 ? -6.914 34.156 11.68 1 98.81 132 LEU B C 1
ATOM 2667 O O . LEU B 1 132 ? -7.516 34.031 10.609 1 98.81 132 LEU B O 1
ATOM 2671 N N . ALA B 1 133 ? -7.543 34.062 12.844 1 98.31 133 ALA B N 1
ATOM 2672 C CA . ALA B 1 133 ? -8.992 33.875 12.945 1 98.31 133 ALA B CA 1
ATOM 2673 C C . ALA B 1 133 ? -9.719 35.188 12.633 1 98.31 133 ALA B C 1
ATOM 2675 O O . ALA B 1 133 ? -9.414 36.219 13.203 1 98.31 133 ALA B O 1
ATOM 2676 N N . GLU B 1 134 ? -10.695 35.094 11.82 1 97.56 134 GLU B N 1
ATOM 2677 C CA . GLU B 1 134 ? -11.336 36.312 11.344 1 97.56 134 GLU B CA 1
ATOM 2678 C C . GLU B 1 134 ? -12.828 36.312 11.656 1 97.56 134 GLU B C 1
ATOM 2680 O O . GLU B 1 134 ? -13.453 37.375 11.727 1 97.56 134 GLU B O 1
ATOM 2685 N N . GLY B 1 135 ? -13.453 35.188 11.781 1 97.06 135 GLY B N 1
ATOM 2686 C CA . GLY B 1 135 ? -14.875 35.125 12.094 1 97.06 135 GLY B CA 1
ATOM 2687 C C . GLY B 1 135 ? -15.406 33.719 12.18 1 97.06 135 GLY B C 1
ATOM 2688 O O . GLY B 1 135 ? -14.633 32.75 12.234 1 97.06 135 GLY B O 1
ATOM 2689 N N . GLY B 1 136 ? -16.891 33.688 12.344 1 96.62 136 GLY B N 1
ATOM 2690 C CA . GLY B 1 136 ? -17.562 32.438 12.555 1 96.62 136 GLY B CA 1
ATOM 2691 C C . GLY B 1 136 ? -18.062 32.25 13.969 1 96.62 136 GLY B C 1
ATOM 2692 O O . GLY B 1 136 ? -17.469 32.75 14.922 1 96.62 136 GLY B O 1
ATOM 2693 N N . ASN B 1 137 ? -19.016 31.406 14.156 1 96.19 137 ASN B N 1
ATOM 2694 C CA . ASN B 1 137 ? -19.609 31.203 15.469 1 96.19 137 ASN B CA 1
ATOM 2695 C C . ASN B 1 137 ? -18.625 30.578 16.453 1 96.19 137 ASN B C 1
ATOM 2697 O O . ASN B 1 137 ? -18.672 30.844 17.656 1 96.19 137 ASN B O 1
ATOM 2701 N N . GLY B 1 138 ? -17.766 29.812 15.945 1 96 138 GLY B N 1
ATOM 2702 C CA . GLY B 1 138 ? -16.734 29.219 16.781 1 96 138 GLY B CA 1
ATOM 2703 C C . GLY B 1 138 ? -15.672 30.203 17.203 1 96 138 GLY B C 1
ATOM 2704 O O . GLY B 1 138 ? -15.109 30.094 18.297 1 96 138 GLY B O 1
ATOM 2705 N N . ALA B 1 139 ? -15.43 31.094 16.391 1 97.06 139 ALA B N 1
ATOM 2706 C CA . ALA B 1 139 ? -14.398 32.094 16.688 1 97.06 139 ALA B CA 1
ATOM 2707 C C . ALA B 1 139 ? -14.891 33.094 17.703 1 97.06 139 ALA B C 1
ATOM 2709 O O . ALA B 1 139 ? -14.109 33.625 18.5 1 97.06 139 ALA B O 1
ATOM 2710 N N . THR B 1 140 ? -16.141 33.375 17.703 1 95.81 140 THR B N 1
ATOM 2711 C CA . THR B 1 140 ? -16.703 34.406 18.562 1 95.81 140 THR B CA 1
ATOM 2712 C C . THR B 1 140 ? -17 33.875 19.953 1 95.81 140 THR B C 1
ATOM 2714 O O . THR B 1 140 ? -17.375 34.625 20.859 1 95.81 140 THR B O 1
ATOM 2717 N N . GLY B 1 141 ? -16.859 32.562 20.141 1 88.62 141 GLY B N 1
ATOM 2718 C CA . GLY B 1 141 ? -17.125 31.953 21.438 1 88.62 141 GLY B CA 1
ATOM 2719 C C . GLY B 1 141 ? -18.562 31.453 21.578 1 88.62 141 GLY B C 1
ATOM 2720 O O . GLY B 1 141 ? -19.016 31.156 22.688 1 88.62 141 GLY B O 1
ATOM 2721 N N . GLY B 1 142 ? -19.25 31.438 20.484 1 85.94 142 GLY B N 1
ATOM 2722 C CA . GLY B 1 142 ? -20.609 30.922 20.5 1 85.94 142 GLY B CA 1
ATOM 2723 C C . GLY B 1 142 ? -20.688 29.422 20.562 1 85.94 142 GLY B C 1
ATOM 2724 O O . GLY B 1 142 ? -19.703 28.766 20.922 1 85.94 142 GLY B O 1
ATOM 2725 N N . ARG B 1 143 ? -21.844 28.875 20.312 1 89.62 143 ARG B N 1
ATOM 2726 C CA . ARG B 1 143 ? -22.094 27.438 20.406 1 89.62 143 ARG B CA 1
ATOM 2727 C C . ARG B 1 143 ? -21.594 26.719 19.156 1 89.62 143 ARG B C 1
ATOM 2729 O O . ARG B 1 143 ? -21.344 25.516 19.188 1 89.62 143 ARG B O 1
ATOM 2736 N N . GLY B 1 144 ? -21.469 27.562 18.141 1 93.06 144 GLY B N 1
ATOM 2737 C CA . GLY B 1 144 ? -21.062 26.953 16.891 1 93.06 144 GLY B CA 1
ATOM 2738 C C . GLY B 1 144 ? -19.578 26.578 16.859 1 93.06 144 GLY B C 1
ATOM 2739 O O . GLY B 1 144 ? -18.844 26.875 17.797 1 93.06 144 GLY B O 1
ATOM 2740 N N . GLN B 1 145 ? -19.172 25.938 15.773 1 95.31 145 GLN B N 1
ATOM 2741 C CA . GLN B 1 145 ? -17.812 25.422 15.695 1 95.31 145 GLN B CA 1
ATOM 2742 C C . GLN B 1 145 ? -17.031 26.125 14.586 1 95.31 145 GLN B C 1
ATOM 2744 O O . GLN B 1 145 ? -15.789 26.062 14.555 1 95.31 145 GLN B O 1
ATOM 2749 N N . ALA B 1 146 ? -17.656 26.859 13.758 1 97.12 146 ALA B N 1
ATOM 2750 C CA . ALA B 1 146 ? -17.016 27.375 12.547 1 97.12 146 ALA B CA 1
ATOM 2751 C C . ALA B 1 146 ? -16.016 28.484 12.891 1 97.12 146 ALA B C 1
ATOM 2753 O O . ALA B 1 146 ? -16.344 29.422 13.617 1 97.12 146 ALA B O 1
ATOM 2754 N N . VAL B 1 147 ? -14.812 28.375 12.375 1 97.69 147 VAL B N 1
ATOM 2755 C CA . VAL B 1 147 ? -13.766 29.391 12.445 1 97.69 147 VAL B CA 1
ATOM 2756 C C . VAL B 1 147 ? -13.273 29.719 11.039 1 97.69 147 VAL B C 1
ATOM 2758 O O . VAL B 1 147 ? -12.57 28.922 10.414 1 97.69 147 VAL B O 1
ATOM 2761 N N . PHE B 1 148 ? -13.617 30.844 10.547 1 98.44 148 PHE B N 1
ATOM 2762 C CA . PHE B 1 148 ? -13.094 31.328 9.273 1 98.44 148 PHE B CA 1
ATOM 2763 C C . PHE B 1 148 ? -11.805 32.125 9.477 1 98.44 148 PHE B C 1
ATOM 2765 O O . PHE B 1 148 ? -11.695 32.906 10.414 1 98.44 148 PHE B O 1
ATOM 2772 N N . GLY B 1 149 ? -10.82 31.859 8.617 1 98.12 149 GLY B N 1
ATOM 2773 C CA . GLY B 1 149 ? -9.555 32.531 8.789 1 98.12 149 GLY B CA 1
ATOM 2774 C C . GLY B 1 149 ? -8.602 32.344 7.625 1 98.12 149 GLY B C 1
ATOM 2775 O O . GLY B 1 149 ? -8.992 31.844 6.57 1 98.12 149 GLY B O 1
ATOM 2776 N N . THR B 1 150 ? -7.375 32.844 7.797 1 98.5 150 THR B N 1
ATOM 2777 C CA . THR B 1 150 ? -6.328 32.781 6.781 1 98.5 150 THR B CA 1
ATOM 2778 C C . THR B 1 150 ? -5.086 32.062 7.328 1 98.5 150 THR B C 1
ATOM 2780 O O . THR B 1 150 ? -4.574 32.469 8.383 1 98.5 150 THR B O 1
ATOM 2783 N N . CYS B 1 151 ? -4.66 31.094 6.652 1 98.38 151 CYS B N 1
ATOM 2784 C CA . CYS B 1 151 ? -3.422 30.406 7.008 1 98.38 151 CYS B CA 1
ATOM 2785 C C . CYS B 1 151 ? -2.215 31.312 6.754 1 98.38 151 CYS B C 1
ATOM 2787 O O . CYS B 1 151 ? -2.039 31.812 5.648 1 98.38 151 CYS B O 1
ATOM 2789 N N . LEU B 1 152 ? -1.379 31.438 7.699 1 98.44 152 LEU B N 1
ATOM 2790 C CA . LEU B 1 152 ? -0.285 32.406 7.598 1 98.44 152 LEU B CA 1
ATOM 2791 C C . LEU B 1 152 ? 0.738 31.938 6.559 1 98.44 152 LEU B C 1
ATOM 2793 O O . LEU B 1 152 ? 1.247 32.75 5.785 1 98.44 152 LEU B O 1
ATOM 2797 N N . ALA B 1 153 ? 1.033 30.688 6.535 1 97.62 153 ALA B N 1
ATOM 2798 C CA . ALA B 1 153 ? 2.104 30.188 5.68 1 97.62 153 ALA B CA 1
ATOM 2799 C C . ALA B 1 153 ? 1.685 30.203 4.211 1 97.62 153 ALA B C 1
ATOM 2801 O O . ALA B 1 153 ? 2.496 30.5 3.332 1 97.62 153 ALA B O 1
ATOM 2802 N N . THR B 1 154 ? 0.4 29.844 3.959 1 95.38 154 THR B N 1
ATOM 2803 C CA . THR B 1 154 ? -0.015 29.656 2.574 1 95.38 154 THR B CA 1
ATOM 2804 C C . THR B 1 154 ? -0.821 30.859 2.088 1 95.38 154 THR B C 1
ATOM 2806 O O . THR B 1 154 ? -1.008 31.047 0.882 1 95.38 154 THR B O 1
ATOM 2809 N N . GLY B 1 155 ? -1.382 31.625 3.027 1 95.62 155 GLY B N 1
ATOM 2810 C CA . GLY B 1 155 ? -2.242 32.75 2.662 1 95.62 155 GLY B CA 1
ATOM 2811 C C . GLY B 1 155 ? -3.648 32.312 2.291 1 95.62 155 GLY B C 1
ATOM 2812 O O . GLY B 1 155 ? -4.484 33.156 1.938 1 95.62 155 GLY B O 1
ATOM 2813 N N . GLU B 1 156 ? -3.924 31.062 2.42 1 95.25 156 GLU B N 1
ATOM 2814 C CA . GLU B 1 156 ? -5.223 30.547 2.016 1 95.25 156 GLU B CA 1
ATOM 2815 C C . GLU B 1 156 ? -6.293 30.844 3.059 1 95.25 156 GLU B C 1
ATOM 2817 O O . GLU B 1 156 ? -6.078 30.641 4.254 1 95.25 156 GLU B O 1
ATOM 2822 N N . HIS B 1 157 ? -7.422 31.391 2.566 1 97 157 HIS B N 1
ATOM 2823 C CA . HIS B 1 157 ? -8.602 31.578 3.402 1 97 157 HIS B CA 1
ATOM 2824 C C . HIS B 1 157 ? -9.461 30.328 3.436 1 97 157 HIS B C 1
ATOM 2826 O O . HIS B 1 157 ? -9.773 29.75 2.389 1 97 157 HIS B O 1
ATOM 2832 N N . SER B 1 158 ? -9.812 29.938 4.648 1 96.56 158 SER B N 1
ATOM 2833 C CA . SER B 1 158 ? -10.555 28.672 4.766 1 96.56 158 SER B CA 1
ATOM 2834 C C . SER B 1 158 ? -11.383 28.641 6.043 1 96.56 158 SER B C 1
ATOM 2836 O O . SER B 1 158 ? -11.461 29.641 6.766 1 96.56 158 SER B O 1
ATOM 2838 N N . ARG B 1 159 ? -12.156 27.5 6.195 1 97.06 159 ARG B N 1
ATOM 2839 C CA . ARG B 1 159 ? -12.922 27.219 7.402 1 97.06 159 ARG B CA 1
ATOM 2840 C C . ARG B 1 159 ? -12.266 26.109 8.219 1 97.06 159 ARG B C 1
ATOM 2842 O O . ARG B 1 159 ? -11.898 25.062 7.68 1 97.06 159 ARG B O 1
ATOM 2849 N N . TRP B 1 160 ? -12.125 26.344 9.477 1 96.81 160 TRP B N 1
ATOM 2850 C CA . TRP B 1 160 ? -11.664 25.359 10.445 1 96.81 160 TRP B CA 1
ATOM 2851 C C . TRP B 1 160 ? -12.711 25.125 11.531 1 96.81 160 TRP B C 1
ATOM 2853 O O . TRP B 1 160 ? -13.734 25.812 11.578 1 96.81 160 TRP B O 1
ATOM 2863 N N . GLU B 1 161 ? -12.461 24.125 12.328 1 96.38 161 GLU B N 1
ATOM 2864 C CA . GLU B 1 161 ? -13.352 23.844 13.445 1 96.38 161 GLU B CA 1
ATOM 2865 C C . GLU B 1 161 ? -12.742 24.281 14.773 1 96.38 161 GLU B C 1
ATOM 2867 O O . GLU B 1 161 ? -11.562 24.047 15.039 1 96.38 161 GLU B O 1
ATOM 2872 N N . ARG B 1 162 ? -13.578 24.797 15.648 1 96.62 162 ARG B N 1
ATOM 2873 C CA . ARG B 1 162 ? -13.117 25.312 16.938 1 96.62 162 ARG B CA 1
ATOM 2874 C C . ARG B 1 162 ? -12.508 24.203 17.781 1 96.62 162 ARG B C 1
ATOM 2876 O O . ARG B 1 162 ? -11.539 24.453 18.516 1 96.62 162 ARG B O 1
ATOM 2883 N N . TYR B 1 163 ? -13.008 23.016 17.672 1 95 163 TYR B N 1
ATOM 2884 C CA . TYR B 1 163 ? -12.492 21.922 18.5 1 95 163 TYR B CA 1
ATOM 2885 C C . TYR B 1 163 ? -11.102 21.516 18.062 1 95 163 TYR B C 1
ATOM 2887 O O . TYR B 1 163 ? -10.391 20.812 18.797 1 95 163 TYR B O 1
ATOM 2895 N N . ASP B 1 164 ? -10.664 21.953 16.938 1 95.81 164 ASP B N 1
ATOM 2896 C CA . ASP B 1 164 ? -9.328 21.625 16.453 1 95.81 164 ASP B CA 1
ATOM 2897 C C . ASP B 1 164 ? -8.328 22.719 16.844 1 95.81 164 ASP B C 1
ATOM 2899 O O . ASP B 1 164 ? -7.125 22.578 16.609 1 95.81 164 ASP B O 1
ATOM 2903 N N . VAL B 1 165 ? -8.836 23.75 17.422 1 96.75 165 VAL B N 1
ATOM 2904 C CA . VAL B 1 165 ? -7.969 24.844 17.828 1 96.75 165 VAL B CA 1
ATOM 2905 C C . VAL B 1 165 ? -7.301 24.516 19.156 1 96.75 165 VAL B C 1
ATOM 2907 O O . VAL B 1 165 ? -7.98 24.25 20.156 1 96.75 165 VAL B O 1
ATOM 2910 N N . LEU B 1 166 ? -6.012 24.578 19.172 1 97.25 166 LEU B N 1
ATOM 2911 C CA . LEU B 1 166 ? -5.266 24.297 20.391 1 97.25 166 LEU B CA 1
ATOM 2912 C C . LEU B 1 166 ? -5.262 25.516 21.312 1 97.25 166 LEU B C 1
ATOM 2914 O O . LEU B 1 166 ? -5.215 25.391 22.531 1 97.25 166 LEU B O 1
ATOM 2918 N N . GLY B 1 167 ? -5.242 26.688 20.734 1 97.75 167 GLY B N 1
ATOM 2919 C CA . GLY B 1 167 ? -5.184 27.953 21.438 1 97.75 167 GLY B CA 1
ATOM 2920 C C . GLY B 1 167 ? -4.5 29.062 20.656 1 97.75 167 GLY B C 1
ATOM 2921 O O . GLY B 1 167 ? -4.059 28.828 19.531 1 97.75 167 GLY B O 1
ATOM 2922 N N . GLU B 1 168 ? -4.539 30.219 21.219 1 98.38 168 GLU B N 1
ATOM 2923 C CA . GLU B 1 168 ? -3.768 31.328 20.672 1 98.38 168 GLU B CA 1
ATOM 2924 C C . GLU B 1 168 ? -2.27 31.094 20.844 1 98.38 168 GLU B C 1
ATOM 2926 O O . GLU B 1 168 ? -1.829 30.672 21.922 1 98.38 168 GLU B O 1
ATOM 2931 N N . ILE B 1 169 ? -1.534 31.312 19.812 1 98.69 169 ILE B N 1
ATOM 2932 C CA . ILE B 1 169 ? -0.092 31.125 19.922 1 98.69 169 ILE B CA 1
ATOM 2933 C C . ILE B 1 169 ? 0.494 32.156 20.891 1 98.69 169 ILE B C 1
ATOM 2935 O O . ILE B 1 169 ? 0.116 33.312 20.859 1 98.69 169 ILE B O 1
ATOM 2939 N N . LYS B 1 170 ? 1.377 31.625 21.75 1 98.5 170 LYS B N 1
ATOM 2940 C CA . LYS B 1 170 ? 2.096 32.562 22.609 1 98.5 170 LYS B CA 1
ATOM 2941 C C . LYS B 1 170 ? 2.957 33.5 21.781 1 98.5 170 LYS B C 1
ATOM 2943 O O . LYS B 1 170 ? 3.646 33.094 20.844 1 98.5 170 LYS B O 1
ATOM 2948 N N . PRO B 1 171 ? 2.963 34.75 22.188 1 97.12 171 PRO B N 1
ATOM 2949 C CA . PRO B 1 171 ? 3.766 35.719 21.438 1 97.12 171 PRO B CA 1
ATOM 2950 C C . PRO B 1 171 ? 5.23 35.312 21.312 1 97.12 171 PRO B C 1
ATOM 2952 O O . PRO B 1 171 ? 5.844 35.5 20.266 1 97.12 171 PRO B O 1
ATOM 2955 N N . GLU B 1 172 ? 5.809 34.688 22.297 1 97.62 172 GLU B N 1
ATOM 2956 C CA . GLU B 1 172 ? 7.219 34.312 22.297 1 97.62 172 GLU B CA 1
ATOM 2957 C C . GLU B 1 172 ? 7.473 33.094 21.453 1 97.62 172 GLU B C 1
ATOM 2959 O O . GLU B 1 172 ? 8.617 32.781 21.125 1 97.62 172 GLU B O 1
ATOM 2964 N N . ARG B 1 173 ? 6.383 32.438 21.109 1 98 173 ARG B N 1
ATOM 2965 C CA . ARG B 1 173 ? 6.504 31.203 20.312 1 98 173 ARG B CA 1
ATOM 2966 C C . ARG B 1 173 ? 6.18 31.453 18.844 1 98 173 ARG B C 1
ATOM 2968 O O . ARG B 1 173 ? 6.352 30.578 18.016 1 98 173 ARG B O 1
ATOM 2975 N N . MET B 1 174 ? 5.754 32.594 18.578 1 98.12 174 MET B N 1
ATOM 2976 C CA . MET B 1 174 ? 5.465 32.938 17.188 1 98.12 174 MET B CA 1
ATOM 2977 C C . MET B 1 174 ? 6.754 33.156 16.391 1 98.12 174 MET B C 1
ATOM 2979 O O . MET B 1 174 ? 7.52 34.062 16.688 1 98.12 174 MET B O 1
ATOM 2983 N N . PRO B 1 175 ? 6.969 32.344 15.414 1 98.12 175 PRO B N 1
ATOM 2984 C CA . PRO B 1 175 ? 8.219 32.5 14.664 1 98.12 175 PRO B CA 1
ATOM 2985 C C . PRO B 1 175 ? 8.227 33.688 13.742 1 98.12 175 PRO B C 1
ATOM 2987 O O . PRO B 1 175 ? 7.164 34.25 13.406 1 98.12 175 PRO B O 1
ATOM 2990 N N . GLN B 1 176 ? 9.43 34.125 13.359 1 97.38 176 GLN B N 1
ATOM 2991 C CA . GLN B 1 176 ? 9.602 35.312 12.562 1 97.38 176 GLN B CA 1
ATOM 2992 C C . GLN B 1 176 ? 8.836 35.219 11.25 1 97.38 176 GLN B C 1
ATOM 2994 O O . GLN B 1 176 ? 8.211 36.188 10.82 1 97.38 176 GLN B O 1
ATOM 2999 N N . TRP B 1 177 ? 8.875 34.094 10.609 1 97.69 177 TRP B N 1
ATOM 3000 C CA . TRP B 1 177 ? 8.18 33.938 9.328 1 97.69 177 TRP B CA 1
ATOM 3001 C C . TRP B 1 177 ? 6.691 34.219 9.492 1 97.69 177 TRP B C 1
ATOM 3003 O O . TRP B 1 177 ? 6.055 34.781 8.594 1 97.69 177 TRP B O 1
ATOM 3013 N N . ALA B 1 178 ? 6.109 33.812 10.57 1 98.38 178 ALA B N 1
ATOM 3014 C CA . ALA B 1 178 ? 4.684 34 10.836 1 98.38 178 ALA B CA 1
ATOM 3015 C C . ALA B 1 178 ? 4.348 35.469 11.109 1 98.38 178 ALA B C 1
ATOM 3017 O O . ALA B 1 178 ? 3.318 35.969 10.656 1 98.38 178 ALA B O 1
ATOM 3018 N N . LYS B 1 179 ? 5.215 36.094 11.922 1 98.06 179 LYS B N 1
ATOM 3019 C CA . LYS B 1 179 ? 5.031 37.5 12.188 1 98.06 179 LYS B CA 1
ATOM 3020 C C . LYS B 1 179 ? 5.02 38.312 10.891 1 98.06 179 LYS B C 1
ATOM 3022 O O . LYS B 1 179 ? 4.18 39.188 10.711 1 98.06 179 LYS B O 1
ATOM 3027 N N . ASP B 1 180 ? 5.953 37.938 10.039 1 97.62 180 ASP B N 1
ATOM 3028 C CA . ASP B 1 180 ? 6.043 38.625 8.75 1 97.62 180 ASP B CA 1
ATOM 3029 C C . ASP B 1 180 ? 4.793 38.375 7.91 1 97.62 180 ASP B C 1
ATOM 3031 O O . ASP B 1 180 ? 4.266 39.312 7.293 1 97.62 180 ASP B O 1
ATOM 3035 N N . ALA B 1 181 ? 4.363 37.188 7.875 1 97.81 181 ALA B N 1
ATOM 3036 C CA . ALA B 1 181 ? 3.166 36.812 7.117 1 97.81 181 ALA B CA 1
ATOM 3037 C C . ALA B 1 181 ? 1.938 37.562 7.656 1 97.81 181 ALA B C 1
ATOM 3039 O O . ALA B 1 181 ? 1.099 38.031 6.887 1 97.81 181 ALA B O 1
ATOM 3040 N N . LEU B 1 182 ? 1.864 37.625 8.93 1 98.19 182 LEU B N 1
ATOM 3041 C CA . LEU B 1 182 ? 0.74 38.281 9.578 1 98.19 182 LEU B CA 1
ATOM 3042 C C . LEU B 1 182 ? 0.675 39.75 9.172 1 98.19 182 LEU B C 1
ATOM 3044 O O . LEU B 1 182 ? -0.398 40.281 8.844 1 98.19 182 LEU B O 1
ATOM 3048 N N . LYS B 1 183 ? 1.785 40.406 9.242 1 97.12 183 LYS B N 1
ATOM 3049 C CA . LYS B 1 183 ? 1.859 41.812 8.859 1 97.12 183 LYS B CA 1
ATOM 3050 C C . LYS B 1 183 ? 1.378 42 7.43 1 97.12 183 LYS B C 1
ATOM 3052 O O . LYS B 1 183 ? 0.645 42.969 7.145 1 97.12 183 LYS B O 1
ATOM 3057 N N . THR B 1 184 ? 1.795 41.125 6.574 1 96.88 184 THR B N 1
ATOM 3058 C CA . THR B 1 184 ? 1.417 41.188 5.168 1 96.88 184 THR B CA 1
ATOM 3059 C C . THR B 1 184 ? -0.089 41 5 1 96.88 184 THR B C 1
ATOM 3061 O O . THR B 1 184 ? -0.73 41.75 4.258 1 96.88 184 THR B O 1
ATOM 3064 N N . ILE B 1 185 ? -0.613 40.062 5.668 1 96.19 185 ILE B N 1
ATOM 3065 C CA . ILE B 1 185 ? -2.037 39.75 5.578 1 96.19 185 ILE B CA 1
ATOM 3066 C C . ILE B 1 185 ? -2.854 40.938 6.109 1 96.19 185 ILE B C 1
ATOM 3068 O O . ILE B 1 185 ? -3.846 41.344 5.5 1 96.19 185 ILE B O 1
ATOM 3072 N N . GLN B 1 186 ? -2.439 41.469 7.207 1 94.81 186 GLN B N 1
ATOM 3073 C CA . GLN B 1 186 ? -3.158 42.594 7.816 1 94.81 186 GLN B CA 1
ATOM 3074 C C . GLN B 1 186 ? -3.1 43.844 6.934 1 94.81 186 GLN B C 1
ATOM 3076 O O . GLN B 1 186 ? -4.082 44.562 6.828 1 94.81 186 GLN B O 1
ATOM 3081 N N . LYS B 1 187 ? -1.973 44.031 6.379 1 93.94 187 LYS B N 1
ATOM 3082 C CA . LYS B 1 187 ? -1.835 45.156 5.457 1 93.94 187 LYS B CA 1
ATOM 3083 C C . LYS B 1 187 ? -2.775 45 4.266 1 93.94 187 LYS B C 1
ATOM 3085 O O . LYS B 1 187 ? -3.41 45.969 3.842 1 93.94 187 LYS B O 1
ATOM 3090 N N . GLU B 1 188 ? -2.834 43.812 3.727 1 92.81 188 GLU B N 1
ATOM 3091 C CA . GLU B 1 188 ? -3.691 43.531 2.578 1 92.81 188 GLU B CA 1
ATOM 3092 C C . GLU B 1 188 ? -5.168 43.656 2.943 1 92.81 188 GLU B C 1
ATOM 3094 O O . GLU B 1 188 ? -5.969 44.156 2.143 1 92.81 188 GLU B O 1
ATOM 3099 N N . GLN B 1 189 ? -5.523 43.25 4.121 1 89.88 189 GLN B N 1
ATOM 3100 C CA . GLN B 1 189 ? -6.906 43.344 4.574 1 89.88 189 GLN B CA 1
ATOM 3101 C C . GLN B 1 189 ? -7.316 44.781 4.777 1 89.88 189 GLN B C 1
ATOM 3103 O O . GLN B 1 189 ? -8.445 45.188 4.453 1 89.88 189 GLN B O 1
ATOM 3108 N N . LYS B 1 190 ? -6.43 45.594 5.293 1 88.75 190 LYS B N 1
ATOM 3109 C CA . LYS B 1 190 ? -6.703 47 5.48 1 88.75 190 LYS B CA 1
ATOM 3110 C C . LYS B 1 190 ? -6.844 47.719 4.137 1 88.75 190 LYS B C 1
ATOM 3112 O O . LYS B 1 190 ? -7.711 48.594 3.977 1 88.75 190 LYS B O 1
ATOM 3117 N N . ALA B 1 191 ? -6.027 47.281 3.291 1 88.5 191 ALA B N 1
ATOM 3118 C CA . ALA B 1 191 ? -6.102 47.875 1.961 1 88.5 191 ALA B CA 1
ATOM 3119 C C . ALA B 1 191 ? -7.418 47.5 1.273 1 88.5 191 ALA B C 1
ATOM 3121 O O . ALA B 1 191 ? -8.008 48.344 0.579 1 88.5 191 ALA B O 1
ATOM 3122 N N . LYS B 1 192 ? -7.863 46.375 1.303 1 83.81 192 LYS B N 1
ATOM 3123 C CA . LYS B 1 192 ? -9.109 45.938 0.675 1 83.81 192 LYS B CA 1
ATOM 3124 C C . LYS B 1 192 ? -10.312 46.656 1.281 1 83.81 192 LYS B C 1
ATOM 3126 O O . LYS B 1 192 ? -11.25 47.031 0.569 1 83.81 192 LYS B O 1
ATOM 3131 N N . HIS B 1 193 ? -10.188 46.844 2.572 1 83.12 193 HIS B N 1
ATOM 3132 C CA . HIS B 1 193 ? -11.273 47.531 3.266 1 83.12 193 HIS B CA 1
ATOM 3133 C C . HIS B 1 193 ? -11.344 49 2.869 1 83.12 193 HIS B C 1
ATOM 3135 O O . HIS B 1 193 ? -12.438 49.531 2.701 1 83.12 193 HIS B O 1
ATOM 3141 N N . SER B 1 194 ? -10.305 49.562 2.713 1 82.38 194 SER B N 1
ATOM 3142 C CA . SER B 1 194 ? -10.273 50.969 2.287 1 82.38 194 SER B CA 1
ATOM 3143 C C . SER B 1 194 ? -10.797 51.125 0.862 1 82.38 194 SER B C 1
ATOM 3145 O O . SER B 1 194 ? -11.438 52.125 0.533 1 82.38 194 SER B O 1
ATOM 3147 N N . ARG B 1 195 ? -10.617 50.188 -0.027 1 74.62 195 ARG B N 1
ATOM 3148 C CA . ARG B 1 195 ? -11.055 50.25 -1.417 1 74.62 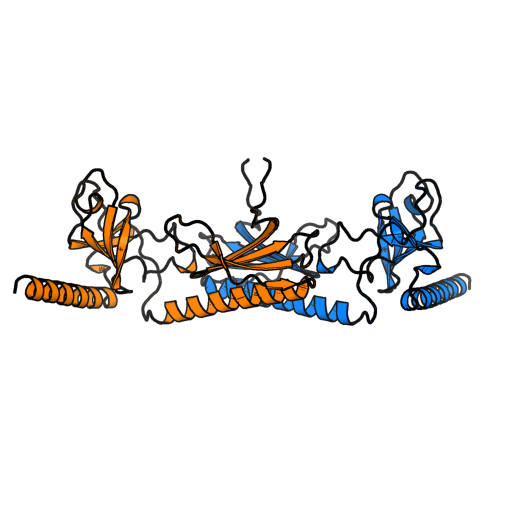195 ARG B CA 1
ATOM 3149 C C . ARG B 1 195 ? -12.555 50.031 -1.526 1 74.62 195 ARG B C 1
ATOM 3151 O O . ARG B 1 195 ? -13.211 50.562 -2.424 1 74.62 195 ARG B O 1
ATOM 3158 N N . GLU B 1 196 ? -13.109 49.312 -0.516 1 74.19 196 GLU B N 1
ATOM 3159 C CA . GLU B 1 196 ? -14.539 49 -0.525 1 74.19 196 GLU B CA 1
ATOM 3160 C C . GLU B 1 196 ? -15.352 50.156 0.058 1 74.19 196 GLU B C 1
ATOM 3162 O O . GLU B 1 196 ? -16.531 50.312 -0.276 1 74.19 196 GLU B O 1
ATOM 3167 N N . GLU B 1 197 ? -14.898 50.969 0.831 1 70.88 197 GLU B N 1
ATOM 3168 C CA . GLU B 1 197 ? -15.57 52.125 1.416 1 70.88 197 GLU B CA 1
ATOM 3169 C C . GLU B 1 197 ? -15.508 53.312 0.485 1 70.88 197 GLU B C 1
ATOM 3171 O O . GLU B 1 197 ? -16.234 54.312 0.672 1 70.88 197 GLU B O 1
ATOM 3176 N N . ARG B 1 198 ? -14.727 53.156 -0.579 1 66.12 198 ARG B N 1
ATOM 3177 C CA . ARG B 1 198 ? -14.727 54.25 -1.555 1 66.12 198 ARG B CA 1
ATOM 3178 C C . ARG B 1 198 ? -15.703 53.969 -2.691 1 66.12 198 ARG B C 1
ATOM 3180 O O . ARG B 1 198 ? -15.906 52.812 -3.07 1 66.12 198 ARG B O 1
#

Radius of gyration: 29.6 Å; Cα contacts (8 Å, |Δi|>4): 728; chains: 2; bounding box: 49×103×53 Å

Sequence (396 aa):
MNDEKRMIGNYTVEQSIHIGKKEVVFCVDKRAEHPYVVCYCDYNNPFSAPWPTEAVGTEDYLEAMQLFCDRVQTQIEQTRAEQEKFKFDPTPFTVADCIPDMRNKSIVGKVVVINAEPKRYEYQHAAYQLVLAEGGNGATGGRGQAVFGTCLATGEHSRWERYDVLGEIKPERMPQWAKDALKTIQKEQKAKHSREERMNDEKRMIGNYTVEQSIHIGKKEVVFCVDKRAEHPYVVCYCDYNNPFSAPWPTEAVGTEDYLEAMQLFCDRVQTQIEQTRAEQEKFKFDPTPFTVADCIPDMRNKSIVGKVVVINAEPKRYEYQHAAYQLVLAEGGNGATGGRGQAVFGTCLATGEHSRWERYDVLGEIKPERMPQWAKDALKTIQKEQKAKHSREER

Secondary structure (DSSP, 8-state):
------EETTEEEEEEEEETTEEEEEEE-TTSSS-EEEEEEE--STT---EEEEEEEES-HHHHHHHHHHHHHHHHHHHHHHHHT--S--PPP-GGGEEEP-TTS--TT-EEEEP-TTS-GGG-SGGGTEEEEEESTTTTTSS--EEEEEETTT--EEEEEGGGEEEEEPGGG--HHHHHHHHHHHHHHHHHHHHH--/------EETTEEEEEEEEETTEEEEEEE-TTSSS-EEEEEEE--STT---EEEEEEEES-HHHHHHHHHHHHHHHHHHHHHHHHT--S--PPP-GGGEEEP-TTS--TT-EEEEP-TTS-GGG-SGGGTEEEEEESTTTTTSS--EEEEEETTT--EEEEEGGGEEEEEPGGG--HHHHHHHHHHHHHHHHHHHHH--

Foldseek 3Di:
DPPDFDDDVQWGWDDWDDAAQWIWTWTADPVDPFGIKIWIFGQPDPVSDTDTDDIDGHNDPVVSVVVSVVVVVVRVVVLVVVVVVDPDDFQADDLVQADADDQQAAQAQFWWFFALVVPPPSSSTNQATTWHWHDDCRRHNHPAFWTWTARQNPRDTDIDGNVRTSHGGDPVSQDPSSVVSVVVNVVVVVVVVVVVVD/DPPDFDDDVQWGWDDWDDAAQWIWTWTADPPDPFGIKIFIFGQPDPVSDTDTDDIDGHNDPVVSVVVSVVVVVVRVVVLVVVVVVDPDDFQADDLVQADADDQQAACAQFWWFFALVVPPPSSSTNQATTWHWHDDCRRHSHPAFWTWTARLNPRDTDIDGNVRTSHGGDPVSQDPSSVVSVVVNVVVVVVVVVVVVD

Nearest PDB structures (foldseek):
  2gje-assembly1_A  TM=4.709E-01  e=8.436E-01  Trypanosoma brucei brucei TREU927
  5jk2-assembly5_E  TM=7.524E-01  e=3.674E+00  Treponema pallidum subsp. pallidum str. Nichols
  6pny-assembly1_A  TM=4.049E-01  e=1.863E+00  Francisella tularensis subsp. tularensis SCHU S4
  7vku-assembly1_X  TM=2.521E-01  e=2.930E+00  Saccharomyces cerevisiae S288C
  2gje-assembly1_A  TM=4.709E-01  e=7.023E-01  Trypanosoma brucei brucei TREU927

Organism: Clostridium scindens (strain ATCC 35704 / DSM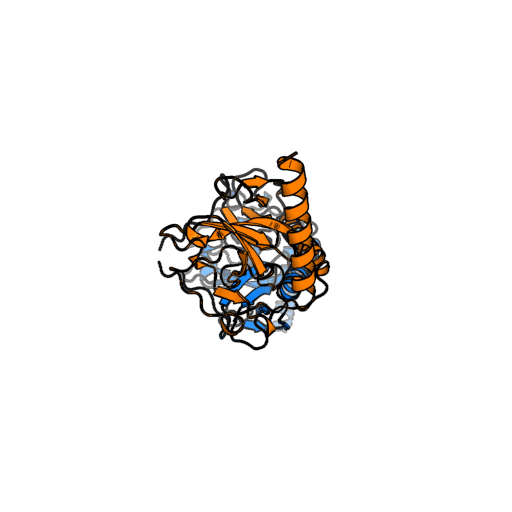 5676 / VPI 13733 / 19) (NCBI:txid411468)

pLDDT: mean 94.18, std 8.9, range [29.11, 98.88]

Solvent-accessible surface area (backbone atoms only — not comparable to full-atom values): 21324 Å² total; per-residue (Å²): 106,84,77,74,70,55,65,59,88,85,22,40,51,77,45,73,51,75,43,72,83,40,26,38,37,34,27,42,26,86,86,45,92,42,24,31,34,28,30,36,30,36,42,92,52,100,76,57,49,80,42,78,43,81,70,47,65,32,78,47,61,64,59,38,52,50,49,47,43,51,52,48,49,50,30,47,52,54,41,48,56,59,53,64,71,54,89,61,82,51,68,56,76,54,61,88,44,27,42,78,62,55,69,72,45,60,42,55,77,35,49,28,32,40,58,38,80,88,46,57,74,88,52,46,28,29,62,72,19,42,27,42,30,66,32,47,42,20,18,59,18,49,92,45,41,42,25,31,28,32,29,43,69,77,62,48,74,48,78,46,52,41,90,42,47,46,15,39,52,31,77,90,64,56,48,68,71,48,55,53,33,45,53,52,52,51,52,52,53,53,51,53,51,58,59,65,77,98,108,84,80,74,71,55,65,58,87,85,21,39,52,76,44,75,50,77,42,72,84,39,24,39,36,35,27,42,26,88,86,46,92,44,23,30,32,28,29,35,31,37,41,92,50,100,76,58,48,80,41,77,41,81,69,47,66,33,79,47,60,67,58,38,52,49,50,46,44,51,52,47,49,51,30,48,51,53,42,48,56,60,51,63,71,53,88,60,80,50,68,57,76,56,60,86,44,27,41,79,61,54,69,72,44,62,42,56,78,33,48,29,32,39,58,38,80,89,44,58,75,87,53,44,27,30,62,73,18,42,26,41,28,66,33,49,44,20,18,60,19,50,92,46,41,42,24,30,28,31,29,42,69,76,62,49,73,48,79,46,52,42,88,42,47,46,14,39,52,30,78,89,62,57,48,68,71,49,55,53,32,45,53,51,52,52,51,51,52,52,51,54,52,56,60,66,78,98